Protein AF-A0A523AS11-F1 (afdb_monomer)

pLDDT: mean 84.33, std 14.22, range [31.31, 98.69]

Structure (mmCIF, N/CA/C/O backbone):
data_AF-A0A523AS11-F1
#
_entry.id   AF-A0A523AS11-F1
#
loop_
_atom_site.group_PDB
_atom_site.id
_atom_site.type_symbol
_atom_site.label_atom_id
_atom_site.label_alt_id
_atom_site.label_comp_id
_atom_site.label_asym_id
_atom_site.label_entity_id
_atom_site.label_seq_id
_atom_site.pdbx_PDB_ins_code
_atom_site.Cartn_x
_atom_site.Cartn_y
_atom_site.Cartn_z
_atom_site.occupancy
_atom_site.B_iso_or_equiv
_atom_site.auth_seq_id
_atom_site.auth_comp_id
_atom_site.auth_asym_id
_atom_site.auth_atom_id
_atom_site.pdbx_PDB_model_num
ATOM 1 N N . PRO A 1 1 ? -11.455 -6.540 9.168 1.00 34.75 1 PRO A N 1
ATOM 2 C CA . PRO A 1 1 ? -12.338 -7.631 8.691 1.00 34.75 1 PRO A CA 1
ATOM 3 C C . PRO A 1 1 ? -11.511 -8.910 8.616 1.00 34.75 1 PRO A C 1
ATOM 5 O O . PRO A 1 1 ? -10.363 -8.809 8.208 1.00 34.75 1 PRO A O 1
ATOM 8 N N . ARG A 1 2 ? -12.014 -10.073 9.053 1.00 31.31 2 ARG A N 1
ATOM 9 C CA . ARG A 1 2 ? -11.196 -11.304 8.975 1.00 31.31 2 ARG A CA 1
ATOM 10 C C . ARG A 1 2 ? -11.163 -11.913 7.575 1.00 31.31 2 ARG A C 1
ATOM 12 O O . ARG A 1 2 ? -10.216 -12.621 7.279 1.00 31.31 2 ARG A O 1
ATOM 19 N N . VAL A 1 3 ? -12.128 -11.570 6.720 1.00 33.72 3 VAL A N 1
ATOM 20 C CA . VAL A 1 3 ? -12.070 -11.743 5.262 1.00 33.72 3 VAL A CA 1
ATOM 21 C C . VAL A 1 3 ? -12.993 -10.672 4.670 1.00 33.72 3 VAL A C 1
ATOM 23 O O . VAL A 1 3 ? -14.198 -10.707 4.913 1.00 33.72 3 VAL A O 1
ATOM 26 N N . LEU A 1 4 ? -12.444 -9.667 3.981 1.00 39.31 4 LEU A N 1
ATOM 27 C CA . LEU A 1 4 ? -13.255 -8.865 3.055 1.00 39.31 4 LEU A CA 1
ATOM 28 C C . LEU A 1 4 ? -13.583 -9.754 1.849 1.00 39.31 4 LEU A C 1
ATOM 30 O O . LEU A 1 4 ? -12.720 -10.549 1.471 1.00 39.31 4 LEU A O 1
ATOM 34 N N . PRO A 1 5 ? -14.793 -9.661 1.267 1.00 34.06 5 PRO A N 1
ATOM 35 C CA . PRO A 1 5 ? -15.122 -10.414 0.062 1.00 34.06 5 PRO A CA 1
ATOM 36 C C . PRO A 1 5 ? -14.050 -10.154 -0.996 1.00 34.06 5 PRO A C 1
ATOM 38 O O . PRO A 1 5 ? -13.553 -9.028 -1.095 1.00 34.06 5 PRO A O 1
ATOM 41 N N . GLU A 1 6 ? -13.680 -11.191 -1.751 1.00 40.28 6 GLU A N 1
ATOM 42 C CA . GLU A 1 6 ? -12.852 -11.053 -2.947 1.00 40.28 6 GLU A CA 1
ATOM 43 C C . GLU A 1 6 ? -13.588 -10.122 -3.921 1.00 40.28 6 GLU A C 1
ATOM 45 O O . GLU A 1 6 ? -14.415 -10.540 -4.727 1.00 40.28 6 GLU A O 1
ATOM 50 N N . LEU A 1 7 ? -13.348 -8.817 -3.775 1.00 40.66 7 LEU A N 1
ATOM 51 C CA . LEU A 1 7 ? -13.662 -7.807 -4.772 1.00 40.66 7 LEU A CA 1
ATOM 52 C C . LEU A 1 7 ? -13.050 -8.322 -6.081 1.00 40.66 7 LEU A C 1
ATOM 54 O O . LEU A 1 7 ? -11.879 -8.698 -6.087 1.00 40.66 7 LEU A O 1
ATOM 58 N N . GLY A 1 8 ? -13.900 -8.451 -7.106 1.00 44.03 8 GLY A N 1
ATOM 59 C CA . GLY A 1 8 ? -13.735 -9.320 -8.276 1.00 44.03 8 GLY A CA 1
ATOM 60 C C . GLY A 1 8 ? -12.299 -9.553 -8.732 1.00 44.03 8 GLY A C 1
ATOM 61 O O . GLY A 1 8 ? -11.553 -8.594 -8.872 1.00 44.03 8 GLY A O 1
ATOM 62 N N . SER A 1 9 ? -11.960 -10.832 -8.955 1.00 49.06 9 SER A N 1
ATOM 63 C CA . SER A 1 9 ? -10.658 -11.374 -9.379 1.00 49.06 9 SER A CA 1
ATOM 64 C C . SER A 1 9 ? -9.632 -10.306 -9.750 1.00 49.06 9 SER A C 1
ATOM 66 O O . SER A 1 9 ? -9.409 -10.001 -10.926 1.00 49.06 9 SER A O 1
ATOM 68 N N . PHE A 1 10 ? -9.015 -9.715 -8.733 1.00 58.66 10 PHE A N 1
ATOM 69 C CA . PHE A 1 10 ? -7.898 -8.836 -8.975 1.00 58.66 10 PHE A CA 1
ATOM 70 C C . PHE A 1 10 ? -6.820 -9.605 -9.742 1.00 58.66 10 PHE A C 1
ATOM 72 O O . PHE A 1 10 ? -6.644 -10.812 -9.521 1.00 58.66 10 PHE A O 1
ATOM 79 N N . PRO A 1 11 ? -6.133 -8.947 -10.685 1.00 68.69 11 PRO A N 1
ATOM 80 C CA . PRO A 1 11 ? -5.225 -9.647 -11.567 1.00 68.69 11 PRO A CA 1
ATOM 81 C C . PRO A 1 11 ? -4.105 -10.283 -10.739 1.00 68.69 11 PRO A C 1
ATOM 83 O O . PRO A 1 11 ? -3.413 -9.606 -9.983 1.00 68.69 11 PRO A O 1
ATOM 86 N N . ARG A 1 12 ? -3.907 -11.598 -10.903 1.00 84.56 12 ARG A N 1
ATOM 87 C CA . ARG A 1 12 ? -2.773 -12.321 -10.295 1.00 84.56 12 ARG A CA 1
ATOM 88 C C . ARG A 1 12 ? -1.423 -11.825 -10.818 1.00 84.56 12 ARG A C 1
ATOM 90 O O . ARG A 1 12 ? -0.388 -12.137 -10.239 1.00 84.56 12 ARG A O 1
ATOM 97 N N . GLU A 1 13 ? -1.440 -11.077 -11.915 1.00 89.25 13 GLU A N 1
ATOM 98 C CA . GLU A 1 13 ? -0.275 -10.579 -12.623 1.00 89.25 13 GLU A CA 1
ATOM 99 C C . GLU A 1 13 ? -0.600 -9.257 -13.330 1.00 89.25 13 GLU A C 1
ATOM 101 O O . GLU A 1 13 ? -1.651 -9.116 -13.953 1.00 89.25 13 GLU A O 1
ATOM 106 N N . LEU A 1 14 ? 0.320 -8.298 -13.270 1.00 90.88 14 LEU A N 1
ATOM 107 C CA . LEU A 1 14 ? 0.260 -7.047 -14.016 1.00 90.88 14 LEU A CA 1
ATOM 108 C C . LEU A 1 14 ? 0.753 -7.245 -15.448 1.00 90.88 14 LEU A C 1
ATOM 110 O O . LEU A 1 14 ? 1.840 -7.778 -15.658 1.00 90.88 14 LEU A O 1
ATOM 114 N N . ASN A 1 15 ? -0.001 -6.731 -16.419 1.00 91.94 15 ASN A N 1
ATOM 115 C CA . ASN A 1 15 ? 0.450 -6.614 -17.803 1.00 91.94 15 ASN A CA 1
ATOM 116 C C . ASN A 1 15 ? 1.020 -5.210 -18.038 1.00 91.94 15 ASN A C 1
ATOM 118 O O . ASN A 1 15 ? 0.273 -4.255 -18.257 1.00 91.94 15 ASN A O 1
ATOM 122 N N . LEU A 1 16 ? 2.347 -5.088 -18.023 1.00 93.88 16 LEU A N 1
ATOM 123 C CA . LEU A 1 16 ? 3.015 -3.801 -18.175 1.00 93.88 16 LEU A CA 1
ATOM 124 C C . LEU A 1 16 ? 2.791 -3.162 -19.545 1.00 93.88 16 LEU A C 1
ATOM 126 O O . LEU A 1 16 ? 2.816 -1.942 -19.620 1.00 93.88 16 LEU A O 1
ATOM 130 N N . ALA A 1 17 ? 2.520 -3.915 -20.614 1.00 93.06 17 ALA A N 1
ATOM 131 C CA . ALA A 1 17 ? 2.183 -3.286 -21.892 1.00 93.06 17 ALA A CA 1
ATOM 132 C C . ALA A 1 17 ? 0.908 -2.435 -21.763 1.00 93.06 17 ALA A C 1
ATOM 134 O O . ALA A 1 17 ? 0.883 -1.285 -22.195 1.00 93.06 17 ALA A O 1
ATOM 135 N N . HIS A 1 18 ? -0.125 -2.966 -21.100 1.00 91.62 18 HIS A N 1
ATOM 136 C CA . HIS A 1 18 ? -1.366 -2.229 -20.849 1.00 91.62 18 HIS A CA 1
ATOM 137 C C . HIS A 1 18 ? -1.184 -1.105 -19.830 1.00 91.62 18 HIS A C 1
ATOM 139 O O . HIS A 1 18 ? -1.740 -0.025 -20.012 1.00 91.62 18 HIS A O 1
ATOM 145 N N . GLU A 1 19 ? -0.410 -1.336 -18.770 1.00 92.06 19 GLU A N 1
ATOM 146 C CA . GLU A 1 19 ? -0.196 -0.314 -17.746 1.00 92.06 19 GLU A CA 1
ATOM 147 C C . GLU A 1 19 ? 0.631 0.871 -18.275 1.00 92.06 19 GLU A C 1
ATOM 149 O O . GLU A 1 19 ? 0.280 2.026 -18.038 1.00 92.06 19 GLU A O 1
ATOM 154 N N . PHE A 1 20 ? 1.668 0.618 -19.081 1.00 94.25 20 PHE A N 1
ATOM 155 C CA . PHE A 1 20 ? 2.442 1.679 -19.735 1.00 94.25 20 PHE A CA 1
ATOM 156 C C . PHE A 1 20 ? 1.635 2.426 -20.806 1.00 94.25 20 PHE A C 1
ATOM 158 O O . PHE A 1 20 ? 1.865 3.613 -21.017 1.00 94.25 20 PHE A O 1
ATOM 165 N N . ALA A 1 21 ? 0.662 1.779 -21.453 1.00 93.19 21 ALA A N 1
ATOM 166 C CA . ALA A 1 21 ? -0.207 2.433 -22.434 1.00 93.19 21 ALA A CA 1
ATOM 167 C C . ALA A 1 21 ? -1.133 3.497 -21.818 1.00 93.19 21 ALA A C 1
ATOM 169 O O . ALA A 1 21 ? -1.648 4.354 -22.532 1.00 93.19 21 ALA A O 1
ATOM 170 N N . ARG A 1 22 ? -1.355 3.451 -20.497 1.00 90.19 22 ARG A N 1
ATOM 171 C CA . ARG A 1 22 ? -2.195 4.415 -19.767 1.00 90.19 22 ARG A CA 1
ATOM 172 C C . ARG A 1 22 ? -1.464 5.701 -19.395 1.00 90.19 22 ARG A C 1
ATOM 174 O O . ARG A 1 22 ? -2.113 6.654 -18.970 1.00 90.19 22 ARG A O 1
ATOM 181 N N . VAL A 1 23 ? -0.139 5.735 -19.523 1.00 89.88 23 VAL A N 1
ATOM 182 C CA . VAL A 1 23 ? 0.682 6.892 -19.155 1.00 89.88 23 VAL A CA 1
ATOM 183 C C . VAL A 1 23 ? 1.280 7.554 -20.388 1.00 89.88 23 VAL A C 1
ATOM 185 O O . VAL A 1 23 ? 1.580 6.913 -21.392 1.00 89.88 23 VAL A O 1
ATOM 188 N N . GLN A 1 24 ? 1.474 8.869 -20.317 1.00 89.75 24 GLN A N 1
ATOM 189 C CA . GLN A 1 24 ? 2.068 9.618 -21.415 1.00 89.75 24 GLN A CA 1
ATOM 190 C C . GLN A 1 24 ? 3.561 9.286 -21.545 1.00 89.75 24 GLN A C 1
ATOM 192 O O . GLN A 1 24 ? 4.335 9.444 -20.601 1.00 89.75 24 GLN A O 1
ATOM 197 N N . GLY A 1 25 ? 3.991 8.876 -22.736 1.00 90.94 25 GLY A N 1
ATOM 198 C CA . GLY A 1 25 ? 5.401 8.637 -23.021 1.00 90.94 25 GLY A CA 1
ATOM 199 C C . GLY A 1 25 ? 5.621 7.874 -24.319 1.00 90.94 25 GLY A C 1
ATOM 200 O O . GLY A 1 25 ? 4.681 7.448 -24.979 1.00 90.94 25 GLY A O 1
ATOM 201 N N . ARG A 1 26 ? 6.893 7.718 -24.696 1.00 94.81 26 ARG A N 1
ATOM 202 C CA . ARG A 1 26 ? 7.300 6.858 -25.813 1.00 94.81 26 ARG A CA 1
ATOM 203 C C . ARG A 1 26 ? 7.901 5.584 -25.244 1.00 94.81 26 ARG A C 1
ATOM 205 O O . ARG A 1 26 ? 8.940 5.643 -24.582 1.00 94.81 26 ARG A O 1
ATOM 212 N N . PHE A 1 27 ? 7.265 4.455 -25.522 1.00 96.50 27 PHE A N 1
ATOM 213 C CA . PHE A 1 27 ? 7.650 3.152 -24.988 1.00 96.50 27 PHE A CA 1
ATOM 214 C C . PHE A 1 27 ? 7.929 2.168 -26.111 1.00 96.50 27 PHE A C 1
ATOM 216 O O . PHE A 1 27 ? 7.336 2.247 -27.188 1.00 96.50 27 PHE A O 1
ATOM 223 N N . PHE A 1 28 ? 8.848 1.252 -25.842 1.00 95.75 28 PHE A N 1
ATOM 224 C CA . PHE A 1 28 ? 9.271 0.224 -26.775 1.00 95.75 28 PHE A CA 1
ATOM 225 C C . PHE A 1 28 ? 9.269 -1.124 -26.079 1.00 95.75 28 PHE A C 1
ATOM 227 O O . PHE A 1 28 ? 9.561 -1.217 -24.884 1.00 95.75 28 PHE A O 1
ATOM 234 N N . VAL A 1 29 ? 8.947 -2.149 -26.852 1.00 95.44 29 VAL A N 1
ATOM 235 C CA . VAL A 1 29 ? 9.012 -3.543 -26.453 1.00 95.44 29 VAL A CA 1
ATOM 236 C C . VAL A 1 29 ? 10.166 -4.192 -27.208 1.00 95.44 29 VAL A C 1
ATOM 238 O O . VAL A 1 29 ? 10.193 -4.155 -28.435 1.00 95.44 29 VAL A O 1
ATOM 241 N N . ASP A 1 30 ? 11.134 -4.729 -26.477 1.00 92.62 30 ASP A N 1
ATOM 242 C CA . ASP A 1 30 ? 12.320 -5.401 -27.004 1.00 92.62 30 ASP A CA 1
ATOM 243 C C . ASP A 1 30 ? 12.156 -6.924 -26.976 1.00 92.62 30 ASP A C 1
ATOM 245 O O . ASP A 1 30 ? 11.339 -7.463 -26.223 1.00 92.62 30 ASP A O 1
ATOM 249 N N . GLY A 1 31 ? 13.004 -7.618 -27.738 1.00 88.75 31 GLY A N 1
ATOM 250 C CA . GLY A 1 31 ? 13.015 -9.084 -27.790 1.00 88.75 31 GLY A CA 1
ATOM 251 C C . GLY A 1 31 ? 11.917 -9.647 -28.689 1.00 88.75 31 GLY A C 1
ATOM 252 O O . GLY A 1 31 ? 11.442 -10.757 -28.470 1.00 88.75 31 GLY A O 1
ATOM 253 N N . ILE A 1 32 ? 11.488 -8.865 -29.681 1.00 90.69 32 ILE A N 1
ATOM 254 C CA . ILE A 1 32 ? 10.484 -9.276 -30.659 1.00 90.69 32 ILE A CA 1
ATOM 255 C C . ILE A 1 32 ? 11.131 -10.229 -31.686 1.00 90.69 32 ILE A C 1
ATOM 257 O O . ILE A 1 32 ? 12.174 -9.879 -32.246 1.00 90.69 32 ILE A O 1
ATOM 261 N N . PRO A 1 33 ? 10.546 -11.418 -31.941 1.00 88.81 33 PRO A N 1
ATOM 262 C CA . PRO A 1 33 ? 11.035 -12.357 -32.952 1.00 88.81 33 PRO A CA 1
ATOM 263 C C . PRO A 1 33 ? 11.049 -11.764 -34.363 1.00 88.81 33 PRO A C 1
ATOM 265 O O . PRO A 1 33 ? 10.219 -10.919 -34.703 1.00 88.81 33 PRO A O 1
ATOM 268 N N . ALA A 1 34 ? 11.961 -12.251 -35.209 1.00 87.75 34 ALA A N 1
ATOM 269 C CA . ALA A 1 34 ? 12.098 -11.791 -36.591 1.00 87.75 34 ALA A CA 1
ATOM 270 C C . ALA A 1 34 ? 10.800 -11.967 -37.404 1.00 87.75 34 ALA A C 1
ATOM 272 O O . ALA A 1 34 ? 10.444 -11.075 -38.172 1.00 87.75 34 ALA A O 1
ATOM 273 N N . GLU A 1 35 ? 10.067 -13.066 -37.177 1.00 88.75 35 GLU A N 1
ATOM 274 C CA . GLU A 1 35 ? 8.813 -13.389 -37.878 1.00 88.75 35 GLU A CA 1
ATOM 275 C C . GLU A 1 35 ? 7.761 -12.279 -37.749 1.00 88.75 35 GLU A C 1
ATOM 277 O O . GLU A 1 35 ? 7.103 -11.923 -38.725 1.00 88.75 35 GLU A O 1
ATOM 282 N N . VAL A 1 36 ? 7.666 -11.661 -36.566 1.00 89.44 36 VAL A N 1
ATOM 283 C CA . VAL A 1 36 ? 6.708 -10.580 -36.295 1.00 89.44 36 VAL A CA 1
ATOM 284 C C . VAL A 1 36 ? 6.970 -9.380 -37.205 1.00 89.44 36 VAL A C 1
ATOM 286 O O . VAL A 1 36 ? 6.039 -8.715 -37.646 1.00 89.44 36 VAL A O 1
ATOM 289 N N . TYR A 1 37 ? 8.232 -9.087 -37.527 1.00 90.62 37 TYR A N 1
ATOM 290 C CA . TYR A 1 37 ? 8.555 -7.975 -38.421 1.00 90.62 37 TYR A CA 1
ATOM 291 C C . TYR A 1 37 ? 8.179 -8.262 -39.873 1.00 90.62 37 TYR A C 1
ATOM 293 O O . TYR A 1 37 ? 7.783 -7.332 -40.573 1.00 90.62 37 TYR A O 1
ATOM 301 N N . GLU A 1 38 ? 8.261 -9.516 -40.321 1.00 86.50 38 GLU A N 1
ATOM 302 C CA . GLU A 1 38 ? 7.824 -9.900 -41.667 1.00 86.50 38 GLU A CA 1
ATOM 303 C C . GLU A 1 38 ? 6.312 -9.699 -41.830 1.00 86.50 38 GLU A C 1
ATOM 305 O O . GLU A 1 38 ? 5.877 -9.116 -42.824 1.00 86.50 38 GLU A O 1
ATOM 310 N N . GLU A 1 39 ? 5.518 -10.047 -40.811 1.00 87.12 39 GLU A N 1
ATOM 311 C CA . GLU A 1 39 ? 4.071 -9.783 -40.792 1.00 87.12 39 GLU A CA 1
ATOM 312 C C . GLU A 1 39 ? 3.739 -8.280 -40.854 1.00 87.12 39 GLU A C 1
ATOM 314 O O . GLU A 1 39 ? 2.719 -7.870 -41.416 1.00 87.12 39 GLU A O 1
ATOM 319 N N . LEU A 1 40 ? 4.606 -7.428 -40.299 1.00 89.75 40 LEU A N 1
ATOM 320 C CA . LEU A 1 40 ? 4.396 -5.979 -40.253 1.00 89.75 40 LEU A CA 1
ATOM 321 C C . LEU A 1 40 ? 4.742 -5.262 -41.566 1.00 89.75 40 LEU A C 1
ATOM 323 O O . LEU A 1 40 ? 4.224 -4.163 -41.791 1.00 89.75 40 LEU A O 1
ATOM 327 N N . ARG A 1 41 ? 5.555 -5.852 -42.457 1.00 86.44 41 ARG A N 1
ATOM 328 C CA . ARG A 1 41 ? 5.955 -5.221 -43.736 1.00 86.44 41 ARG A CA 1
ATOM 329 C C . ARG A 1 41 ? 4.780 -4.945 -44.679 1.00 86.44 41 ARG A C 1
ATOM 331 O O . ARG A 1 41 ? 4.862 -4.024 -45.480 1.00 86.44 41 ARG A O 1
ATOM 338 N N . GLY A 1 42 ? 3.681 -5.693 -44.560 1.00 81.94 42 GLY A N 1
ATOM 339 C CA . GLY A 1 42 ? 2.452 -5.450 -45.328 1.00 81.94 42 GLY A CA 1
ATOM 340 C C . GLY A 1 42 ? 1.528 -4.376 -44.738 1.00 81.94 42 GLY A C 1
ATOM 341 O O . GLY A 1 42 ? 0.555 -3.990 -45.379 1.00 81.94 42 GLY A O 1
ATOM 342 N N . ARG A 1 43 ? 1.798 -3.905 -43.512 1.00 87.56 43 ARG A N 1
ATOM 343 C CA . ARG A 1 43 ? 0.918 -2.995 -42.750 1.00 87.56 43 ARG A CA 1
ATOM 344 C C . ARG A 1 43 ? 1.532 -1.622 -42.491 1.00 87.56 43 ARG A C 1
ATOM 346 O O . ARG A 1 43 ? 0.801 -0.657 -42.287 1.00 87.56 43 ARG A O 1
ATOM 353 N N . PHE A 1 44 ? 2.858 -1.535 -42.468 1.00 90.94 44 PHE A N 1
ATOM 354 C CA . PHE A 1 44 ? 3.596 -0.328 -42.109 1.00 90.94 44 PHE A CA 1
ATOM 355 C C . PHE A 1 44 ? 4.662 0.004 -43.153 1.00 90.94 44 PHE A C 1
ATOM 357 O O . PHE A 1 44 ? 5.103 -0.854 -43.910 1.00 90.94 44 PHE A O 1
ATOM 364 N N . ASP A 1 45 ? 5.103 1.264 -43.155 1.00 91.88 45 ASP A N 1
ATOM 365 C CA . ASP A 1 45 ? 6.194 1.737 -44.010 1.00 91.88 45 ASP A CA 1
ATOM 366 C C . ASP A 1 45 ? 7.461 0.875 -43.852 1.00 91.88 45 ASP A C 1
ATOM 368 O O . ASP A 1 45 ? 7.955 0.660 -42.739 1.00 91.88 45 ASP A O 1
ATOM 372 N N . GLU A 1 46 ? 8.010 0.416 -44.977 1.00 90.19 46 GLU A N 1
ATOM 373 C CA . GLU A 1 46 ? 9.121 -0.539 -45.015 1.00 90.19 46 GLU A CA 1
ATOM 374 C C . GLU A 1 46 ? 10.374 -0.013 -44.298 1.00 90.19 46 GLU A C 1
ATOM 376 O O . GLU A 1 46 ? 11.065 -0.764 -43.602 1.00 90.19 46 GLU A O 1
ATOM 381 N N . ARG A 1 47 ? 10.656 1.295 -44.390 1.00 91.06 47 ARG A N 1
ATOM 382 C CA . ARG A 1 47 ? 11.819 1.896 -43.719 1.00 91.06 47 ARG A CA 1
ATOM 383 C C . ARG A 1 47 ? 11.659 1.840 -42.203 1.00 91.06 47 ARG A C 1
ATOM 385 O O . ARG A 1 47 ? 12.639 1.574 -41.504 1.00 91.06 47 ARG A O 1
ATOM 392 N N . LYS A 1 48 ? 10.439 2.051 -41.692 1.00 92.00 48 LYS A N 1
ATOM 393 C CA . LYS A 1 48 ? 10.135 1.929 -40.256 1.00 92.00 48 LYS A CA 1
ATOM 394 C C . LYS A 1 48 ? 10.300 0.494 -39.771 1.00 92.00 48 LYS A C 1
ATOM 396 O O . LYS A 1 48 ? 11.013 0.278 -38.794 1.00 92.00 48 LYS A O 1
ATOM 401 N N . VAL A 1 49 ? 9.711 -0.476 -40.472 1.00 91.56 49 VAL A N 1
ATOM 402 C CA . VAL A 1 49 ? 9.802 -1.896 -40.091 1.00 91.56 49 VAL A CA 1
ATOM 403 C C . VAL A 1 49 ? 11.253 -2.374 -40.114 1.00 91.56 49 VAL A C 1
ATOM 405 O O . VAL A 1 49 ? 11.699 -3.025 -39.171 1.00 91.56 49 VAL A O 1
ATOM 408 N N . LYS A 1 50 ? 12.036 -1.967 -41.122 1.00 91.50 50 LYS A N 1
ATOM 409 C CA . LYS A 1 50 ? 13.473 -2.263 -41.197 1.00 91.50 50 LYS A CA 1
ATOM 410 C C . LYS A 1 50 ? 14.255 -1.677 -40.017 1.00 91.50 50 LYS A C 1
ATOM 412 O O . LYS A 1 50 ? 15.140 -2.344 -39.484 1.00 91.50 50 LYS A O 1
ATOM 417 N N . ALA A 1 51 ? 13.933 -0.456 -39.585 1.00 91.25 51 ALA A N 1
ATOM 418 C CA . ALA A 1 51 ? 14.557 0.157 -38.412 1.00 91.25 51 ALA A CA 1
ATOM 419 C C . ALA A 1 51 ? 14.198 -0.581 -37.110 1.00 91.25 51 ALA A C 1
ATOM 421 O O . ALA A 1 51 ? 15.077 -0.843 -36.291 1.00 91.25 51 ALA A O 1
ATOM 422 N N . TRP A 1 52 ? 12.928 -0.955 -36.935 1.00 93.00 52 TRP A N 1
ATOM 423 C CA . TRP A 1 52 ? 12.453 -1.715 -35.775 1.00 93.00 52 TRP A CA 1
ATOM 424 C C . TRP A 1 52 ? 13.082 -3.108 -35.694 1.00 93.00 52 TRP A C 1
ATOM 426 O O . TRP A 1 52 ? 13.564 -3.496 -34.632 1.00 93.00 52 TRP A O 1
ATOM 436 N N . SER A 1 53 ? 13.145 -3.811 -36.827 1.00 91.12 53 SER A N 1
ATOM 437 C CA . SER A 1 53 ? 13.774 -5.127 -36.957 1.00 91.12 53 SER A CA 1
ATOM 438 C C . SER A 1 53 ? 15.272 -5.077 -36.646 1.00 91.12 53 SER A C 1
ATOM 440 O O . SER A 1 53 ? 15.760 -5.887 -35.865 1.00 91.12 53 SER A O 1
ATOM 442 N N . LYS A 1 54 ? 15.999 -4.078 -37.171 1.00 89.88 54 LYS A N 1
ATOM 443 C CA . LYS A 1 54 ? 17.441 -3.907 -36.912 1.00 89.88 54 LYS A CA 1
ATOM 444 C C . LYS A 1 54 ? 17.764 -3.742 -35.425 1.00 89.88 54 LYS A C 1
ATOM 446 O O . LYS A 1 54 ? 18.827 -4.159 -34.977 1.00 89.88 54 LYS A O 1
ATOM 451 N N . GLU A 1 55 ? 16.881 -3.086 -34.682 1.00 86.62 55 GLU A N 1
ATOM 452 C CA . GLU A 1 55 ? 17.058 -2.831 -33.253 1.00 86.62 55 GLU A CA 1
ATOM 453 C C . GLU A 1 55 ? 16.329 -3.845 -32.355 1.00 86.62 55 GLU A C 1
ATOM 455 O O . GLU A 1 55 ? 16.353 -3.688 -31.134 1.00 86.62 55 GLU A O 1
ATOM 460 N N . SER A 1 56 ? 15.663 -4.849 -32.939 1.00 88.50 56 SER A N 1
ATOM 461 C CA . SER A 1 56 ? 14.810 -5.826 -32.246 1.00 88.50 56 SER A CA 1
ATOM 462 C C . SER A 1 56 ? 13.852 -5.193 -31.226 1.00 88.50 56 SER A C 1
ATOM 464 O O . SER A 1 56 ? 13.607 -5.752 -30.151 1.00 88.50 56 SER A O 1
ATOM 466 N N . LYS A 1 57 ? 13.327 -4.004 -31.559 1.00 91.19 57 LYS A N 1
ATOM 467 C CA . LYS A 1 57 ? 12.393 -3.228 -30.733 1.00 91.19 57 LYS A CA 1
ATOM 468 C C . LYS A 1 57 ? 11.154 -2.839 -31.528 1.00 91.19 57 LYS A C 1
ATOM 470 O O . LYS A 1 57 ? 11.251 -2.553 -32.718 1.00 91.19 57 LYS A O 1
ATOM 475 N N . LEU A 1 58 ? 10.004 -2.763 -30.876 1.00 94.38 58 LEU A N 1
ATOM 476 C CA . LEU A 1 58 ? 8.741 -2.346 -31.481 1.00 94.38 58 LEU A CA 1
ATOM 477 C C . LEU A 1 58 ? 8.101 -1.236 -30.636 1.00 94.38 58 LEU A C 1
ATOM 479 O O . LEU A 1 58 ? 8.108 -1.348 -29.409 1.00 94.38 58 LEU A O 1
ATOM 483 N N . PRO A 1 59 ? 7.569 -0.149 -31.228 1.00 95.50 59 PRO A N 1
ATOM 484 C CA . PRO A 1 59 ? 6.804 0.836 -30.466 1.00 95.50 59 PRO A CA 1
ATOM 485 C C . PRO A 1 59 ? 5.625 0.172 -29.745 1.00 95.50 59 PRO A C 1
ATOM 487 O O . PRO A 1 59 ? 4.962 -0.686 -30.324 1.00 95.50 59 PRO A O 1
ATOM 490 N N . LEU A 1 60 ? 5.346 0.582 -28.503 1.00 95.56 60 LEU A N 1
ATOM 491 C CA . LEU A 1 60 ? 4.299 -0.036 -27.679 1.00 95.56 60 LEU A CA 1
ATOM 492 C C . LEU A 1 60 ? 2.926 -0.027 -28.365 1.00 95.56 60 LEU A C 1
ATOM 494 O O . LEU A 1 60 ? 2.228 -1.031 -28.330 1.00 95.56 60 LEU A O 1
ATOM 498 N N . GLU A 1 61 ? 2.564 1.073 -29.025 1.00 94.31 61 GLU A N 1
ATOM 499 C CA . GLU A 1 61 ? 1.299 1.199 -29.763 1.00 94.31 61 GLU A CA 1
ATOM 500 C C . GLU A 1 61 ? 1.154 0.106 -30.830 1.00 94.31 61 GLU A C 1
ATOM 502 O O . GLU A 1 61 ? 0.124 -0.554 -30.900 1.00 94.31 61 GLU A O 1
ATOM 507 N N . VAL A 1 62 ? 2.225 -0.162 -31.586 1.00 94.25 62 VAL A N 1
ATOM 508 C CA . VAL A 1 62 ? 2.245 -1.214 -32.613 1.00 94.25 62 VAL A CA 1
ATOM 509 C C . VAL A 1 62 ? 2.246 -2.602 -31.971 1.00 94.25 62 VAL A C 1
ATOM 511 O O . VAL A 1 62 ? 1.573 -3.507 -32.454 1.00 94.25 62 VAL A O 1
ATOM 514 N N . PHE A 1 63 ? 2.963 -2.777 -30.858 1.00 94.31 63 PHE A N 1
ATOM 515 C CA . PHE A 1 63 ? 2.968 -4.036 -30.112 1.00 94.31 63 PHE A CA 1
ATOM 516 C C . PHE A 1 63 ? 1.567 -4.424 -29.619 1.00 94.31 63 PHE A C 1
ATOM 518 O O . PHE A 1 63 ? 1.196 -5.592 -29.689 1.00 94.31 63 PHE A O 1
ATOM 525 N N . LEU A 1 64 ? 0.766 -3.457 -29.167 1.00 91.88 64 LEU A N 1
ATOM 526 C CA . LEU A 1 64 ? -0.602 -3.699 -28.696 1.00 91.88 64 LEU A CA 1
ATOM 527 C C . LEU A 1 64 ? -1.570 -4.117 -29.814 1.00 91.88 64 LEU A C 1
ATOM 529 O O . LEU A 1 64 ? -2.611 -4.705 -29.526 1.00 91.88 64 LEU A O 1
ATOM 533 N N . GLU A 1 65 ? -1.233 -3.863 -31.081 1.00 91.12 65 GLU A N 1
ATOM 534 C CA . GLU A 1 65 ? -2.005 -4.353 -32.228 1.00 91.12 65 GLU A CA 1
ATOM 535 C C . GLU A 1 65 ? -1.741 -5.836 -32.545 1.00 91.12 65 GLU A C 1
ATOM 537 O O . GLU A 1 65 ? -2.485 -6.437 -33.329 1.00 91.12 65 GLU A O 1
ATOM 542 N N . LEU A 1 66 ? -0.696 -6.442 -31.966 1.00 88.12 66 LEU A N 1
ATOM 543 C CA . LEU A 1 66 ? -0.370 -7.855 -32.163 1.00 88.12 66 LEU A CA 1
ATOM 544 C C . LEU A 1 66 ? -1.325 -8.731 -31.343 1.00 88.12 66 LEU A C 1
ATOM 546 O O . LEU A 1 66 ? -1.224 -8.844 -30.120 1.00 88.12 66 LEU A O 1
ATOM 550 N N . LYS A 1 67 ? -2.271 -9.386 -32.018 1.00 80.44 67 LYS A N 1
ATOM 551 C CA . LYS A 1 67 ? -3.213 -10.300 -31.363 1.00 80.44 67 LYS A CA 1
ATOM 552 C C . LYS A 1 67 ? -2.540 -11.635 -31.053 1.00 80.44 67 LYS A C 1
ATOM 554 O O . LYS A 1 67 ? -1.967 -12.257 -31.935 1.00 80.44 67 LYS A O 1
ATOM 559 N N . GLY A 1 68 ? -2.674 -12.101 -29.810 1.00 73.50 68 GLY A N 1
ATOM 560 C CA . GLY A 1 68 ? -2.253 -13.452 -29.415 1.00 73.50 68 GLY A CA 1
ATOM 561 C C . GLY A 1 68 ? -0.740 -13.661 -29.319 1.00 73.50 68 GLY A C 1
ATOM 562 O O . GLY A 1 68 ? -0.304 -14.803 -29.223 1.00 73.50 68 GLY A O 1
ATOM 563 N N . PHE A 1 69 ? 0.059 -12.591 -29.319 1.00 81.50 69 PHE A N 1
ATOM 564 C CA . PHE A 1 69 ? 1.505 -12.703 -29.174 1.00 81.50 69 PHE A CA 1
ATOM 565 C C . PHE A 1 69 ? 1.887 -13.318 -27.817 1.00 81.50 69 PHE A C 1
ATOM 567 O O . PHE A 1 69 ? 1.526 -12.804 -26.753 1.00 81.50 69 PHE A O 1
ATOM 574 N N . VAL A 1 70 ? 2.657 -14.405 -27.866 1.00 74.56 70 VAL A N 1
ATOM 575 C CA . VAL A 1 70 ? 3.262 -15.061 -26.703 1.00 74.56 70 VAL A CA 1
ATOM 576 C C . VAL A 1 70 ? 4.749 -15.209 -26.990 1.00 74.56 70 VAL A C 1
ATOM 578 O O . VAL A 1 70 ? 5.153 -16.020 -27.815 1.00 74.56 70 VAL A O 1
ATOM 581 N N . GLY A 1 71 ? 5.562 -14.400 -26.319 1.00 72.44 71 GLY A N 1
ATOM 582 C CA . GLY A 1 71 ? 7.013 -14.420 -26.459 1.00 72.44 71 GLY A CA 1
ATOM 583 C C . GLY A 1 71 ? 7.689 -14.476 -25.098 1.00 72.44 71 GLY A C 1
ATOM 584 O O . GLY A 1 71 ? 7.276 -13.791 -24.159 1.00 72.44 71 GLY A O 1
ATOM 585 N N . ASN A 1 72 ? 8.746 -15.279 -24.999 1.00 77.31 72 ASN A N 1
ATOM 586 C CA . ASN A 1 72 ? 9.594 -15.349 -23.812 1.00 77.31 72 ASN A CA 1
ATOM 587 C C . ASN A 1 72 ? 10.698 -14.290 -23.882 1.00 77.31 72 ASN A C 1
ATOM 589 O O . ASN A 1 72 ? 11.195 -13.969 -24.956 1.00 77.31 72 ASN A O 1
ATOM 593 N N . GLY A 1 73 ? 11.098 -13.749 -22.730 1.00 83.88 73 GLY A N 1
ATOM 594 C CA . GLY A 1 73 ? 12.197 -12.776 -22.656 1.00 83.88 73 GLY A CA 1
ATOM 595 C C . GLY A 1 73 ? 11.871 -11.387 -23.215 1.00 83.88 73 GLY A C 1
ATOM 596 O O . GLY A 1 73 ? 12.766 -10.554 -23.328 1.00 83.88 73 GLY A O 1
ATOM 597 N N . VAL A 1 74 ? 10.602 -11.121 -23.525 1.00 92.38 74 VAL A N 1
ATOM 598 C CA . VAL A 1 74 ? 10.128 -9.840 -24.054 1.00 92.38 74 VAL A CA 1
ATOM 599 C C . VAL A 1 74 ? 10.072 -8.806 -22.934 1.00 92.38 74 VAL A C 1
ATOM 601 O O . VAL A 1 74 ? 9.568 -9.080 -21.837 1.00 92.38 74 VAL A O 1
ATOM 604 N N . ARG A 1 75 ? 10.607 -7.611 -23.196 1.00 95.50 75 ARG A N 1
ATOM 605 C CA . ARG A 1 75 ? 10.773 -6.566 -22.175 1.00 95.50 75 ARG A CA 1
ATOM 606 C C . ARG A 1 75 ? 10.247 -5.225 -22.651 1.00 95.50 75 ARG A C 1
ATOM 608 O O . ARG A 1 75 ? 10.376 -4.899 -23.819 1.00 95.50 75 ARG A O 1
ATOM 615 N N . ILE A 1 76 ? 9.705 -4.420 -21.745 1.00 95.94 76 ILE A N 1
ATOM 616 C CA . ILE A 1 76 ? 9.242 -3.057 -22.020 1.00 95.94 76 ILE A CA 1
ATOM 617 C C . ILE A 1 76 ? 10.190 -2.020 -21.427 1.00 95.94 76 ILE A C 1
ATOM 619 O O . ILE A 1 76 ? 10.676 -2.168 -20.304 1.00 95.94 76 ILE A O 1
ATOM 623 N N . ARG A 1 77 ? 10.445 -0.940 -22.164 1.00 95.62 77 ARG A N 1
ATOM 624 C CA . ARG A 1 77 ? 11.259 0.187 -21.700 1.00 95.62 77 ARG A CA 1
ATOM 625 C C . ARG A 1 77 ? 10.762 1.527 -22.215 1.00 95.62 77 ARG A C 1
ATOM 627 O O . ARG A 1 77 ? 10.176 1.629 -23.292 1.00 95.62 77 ARG A O 1
ATOM 634 N N . ALA A 1 78 ? 11.064 2.581 -21.462 1.00 94.00 78 ALA A N 1
ATOM 635 C CA . ALA A 1 78 ? 10.927 3.945 -21.951 1.00 94.00 78 ALA A CA 1
ATOM 636 C C . ALA A 1 78 ? 12.000 4.272 -23.000 1.00 94.00 78 ALA A C 1
ATOM 638 O O . ALA A 1 78 ? 13.121 3.755 -22.963 1.00 94.00 78 ALA A O 1
ATOM 639 N N . HIS A 1 79 ? 11.660 5.155 -23.939 1.00 91.25 79 HIS A N 1
ATOM 640 C CA . HIS A 1 79 ? 12.573 5.626 -24.975 1.00 91.25 79 HIS A CA 1
ATOM 641 C C . HIS A 1 79 ? 13.893 6.139 -24.379 1.00 91.25 79 HIS A C 1
ATOM 643 O O . HIS A 1 79 ? 13.902 6.893 -23.406 1.00 91.25 79 HIS A O 1
ATOM 649 N N . GLY A 1 80 ? 15.017 5.741 -24.979 1.00 86.69 80 GLY A N 1
ATOM 650 C CA . GLY A 1 80 ? 16.358 6.132 -24.533 1.00 86.69 80 GLY A CA 1
ATOM 651 C C . GLY A 1 80 ? 16.868 5.397 -23.287 1.00 86.69 80 GLY A C 1
ATOM 652 O O . GLY A 1 80 ? 18.007 5.621 -22.885 1.00 86.69 80 GLY A O 1
ATOM 653 N N . CYS A 1 81 ? 16.079 4.503 -22.683 1.00 89.62 81 CYS A N 1
ATOM 654 C CA . CYS A 1 81 ? 16.533 3.682 -21.561 1.00 89.62 81 CYS A CA 1
ATOM 655 C C . CYS A 1 81 ? 17.214 2.402 -22.053 1.00 89.62 81 CYS A C 1
ATOM 657 O O . CYS A 1 81 ? 16.831 1.837 -23.075 1.00 89.62 81 CYS A O 1
ATOM 659 N N . ARG A 1 82 ? 18.217 1.913 -21.316 1.00 86.44 82 ARG A N 1
ATOM 660 C CA . ARG A 1 82 ? 18.892 0.637 -21.627 1.00 86.44 82 ARG A CA 1
ATOM 661 C C . ARG A 1 82 ? 18.224 -0.557 -20.948 1.00 86.44 82 ARG A C 1
ATOM 663 O O . ARG A 1 82 ? 18.070 -1.602 -21.564 1.00 86.44 82 ARG A O 1
ATOM 670 N N . LYS A 1 83 ? 17.813 -0.395 -19.687 1.00 91.44 83 LYS A N 1
ATOM 671 C CA . LYS A 1 83 ? 17.187 -1.456 -18.892 1.00 91.44 83 LYS A CA 1
ATOM 672 C C . LYS A 1 83 ? 15.680 -1.519 -19.176 1.00 91.44 83 LYS A C 1
ATOM 674 O O . LYS A 1 83 ? 14.966 -0.539 -18.942 1.00 91.44 83 LYS A O 1
ATOM 679 N N . GLY A 1 84 ? 15.211 -2.664 -19.669 1.00 93.81 84 GLY A N 1
ATOM 680 C CA . GLY A 1 84 ? 13.785 -2.984 -19.783 1.00 93.81 84 GLY A CA 1
ATOM 681 C C . GLY A 1 84 ? 13.257 -3.762 -18.583 1.00 93.81 84 GLY A C 1
ATOM 682 O O . GLY A 1 84 ? 14.039 -4.284 -17.794 1.00 93.81 84 GLY A O 1
ATOM 683 N N . LEU A 1 85 ? 11.939 -3.852 -18.469 1.00 96.56 85 LEU A N 1
ATOM 684 C CA . LEU A 1 85 ? 11.184 -4.583 -17.450 1.00 96.56 85 LEU A CA 1
ATOM 685 C C . LEU A 1 85 ? 10.452 -5.765 -18.097 1.00 96.56 85 LEU A C 1
ATOM 687 O O . LEU A 1 85 ? 10.132 -5.675 -19.281 1.00 96.56 85 LEU A O 1
ATOM 691 N N . PRO A 1 86 ? 10.153 -6.854 -17.375 1.00 95.50 86 PRO A N 1
ATOM 692 C CA . PRO A 1 86 ? 9.313 -7.921 -17.912 1.00 95.50 86 PRO A CA 1
ATOM 693 C C . PRO A 1 86 ? 7.920 -7.386 -18.263 1.00 95.50 86 PRO A C 1
ATOM 695 O O . PRO A 1 86 ? 7.405 -6.499 -17.590 1.00 95.50 86 PRO A O 1
ATOM 698 N N . LEU A 1 87 ? 7.272 -7.940 -19.290 1.00 93.88 87 LEU A N 1
ATOM 699 C CA . LEU A 1 87 ? 5.891 -7.560 -19.627 1.00 93.88 87 LEU A CA 1
ATOM 700 C C . LEU A 1 87 ? 4.862 -7.966 -18.568 1.00 93.88 87 LEU A C 1
ATOM 702 O O . LEU A 1 87 ? 3.747 -7.449 -18.556 1.00 93.88 87 LEU A O 1
ATOM 706 N N . ARG A 1 88 ? 5.227 -8.917 -17.717 1.00 92.81 88 ARG A N 1
ATOM 707 C CA . ARG A 1 88 ? 4.345 -9.615 -16.799 1.00 92.81 88 ARG A CA 1
ATOM 708 C C . ARG A 1 88 ? 4.985 -9.633 -15.416 1.00 92.81 88 ARG A C 1
ATOM 710 O O . ARG A 1 88 ? 6.120 -10.083 -15.284 1.00 92.81 88 ARG A O 1
ATOM 717 N N . ILE A 1 89 ? 4.286 -9.097 -14.417 1.00 94.12 89 ILE A N 1
ATOM 718 C CA . ILE A 1 89 ? 4.755 -9.059 -13.024 1.00 94.12 89 ILE A CA 1
ATOM 719 C C . ILE A 1 89 ? 3.718 -9.735 -12.121 1.00 94.12 89 ILE A C 1
ATOM 721 O O . ILE A 1 89 ? 2.620 -9.192 -11.975 1.00 94.12 89 ILE A O 1
ATOM 725 N N . PRO A 1 90 ? 4.038 -10.871 -11.479 1.00 93.94 90 PRO A N 1
ATOM 726 C CA . PRO A 1 90 ? 3.156 -11.500 -10.501 1.00 93.94 90 PRO A CA 1
ATOM 727 C C . PRO A 1 90 ? 2.835 -10.574 -9.321 1.00 93.94 90 PRO A C 1
ATOM 729 O O . PRO A 1 90 ? 3.715 -9.909 -8.778 1.00 93.94 90 PRO A O 1
ATOM 732 N N . VAL A 1 91 ? 1.575 -10.562 -8.884 1.00 93.94 91 VAL A N 1
ATOM 733 C CA . VAL A 1 91 ? 1.130 -9.820 -7.694 1.00 93.94 91 VAL A CA 1
ATOM 734 C C . VAL A 1 91 ? 1.230 -10.725 -6.461 1.00 93.94 91 VAL A C 1
ATOM 736 O O . VAL A 1 91 ? 0.231 -11.155 -5.870 1.00 93.94 91 VAL A O 1
ATOM 739 N N . ASP A 1 92 ? 2.469 -11.056 -6.105 1.00 94.75 92 ASP A N 1
ATOM 740 C CA . ASP A 1 92 ? 2.826 -11.996 -5.041 1.00 94.75 92 ASP A CA 1
ATOM 741 C C . ASP A 1 92 ? 3.538 -11.312 -3.855 1.00 94.75 92 ASP A C 1
ATOM 743 O O . ASP A 1 92 ? 3.605 -10.082 -3.745 1.00 94.75 92 ASP A O 1
ATOM 747 N N . GLU A 1 93 ? 4.042 -12.122 -2.925 1.00 96.12 93 GLU A N 1
ATOM 748 C CA . GLU A 1 93 ? 4.807 -11.674 -1.764 1.00 96.12 93 GLU A CA 1
ATOM 749 C C . GLU A 1 93 ? 6.056 -10.866 -2.155 1.00 96.12 93 GLU A C 1
ATOM 751 O O . GLU A 1 93 ? 6.417 -9.926 -1.450 1.00 96.12 93 GLU A O 1
ATOM 756 N N . ARG A 1 94 ? 6.707 -11.181 -3.280 1.00 97.88 94 ARG A N 1
ATOM 757 C CA . ARG A 1 94 ? 7.958 -10.531 -3.700 1.00 97.88 94 ARG A CA 1
ATOM 758 C C . ARG A 1 94 ? 7.701 -9.127 -4.220 1.00 97.88 94 ARG A C 1
ATOM 760 O O . ARG A 1 94 ? 8.400 -8.197 -3.817 1.00 97.88 94 ARG A O 1
ATOM 767 N N . LEU A 1 95 ? 6.663 -8.948 -5.043 1.00 97.69 95 LEU A N 1
ATOM 768 C CA . LEU A 1 95 ? 6.217 -7.606 -5.432 1.00 97.69 95 LEU A CA 1
ATOM 769 C C . LEU A 1 95 ? 5.782 -6.803 -4.200 1.00 97.69 95 LEU A C 1
ATOM 771 O O . LEU A 1 95 ? 6.150 -5.637 -4.067 1.00 97.69 95 LEU A O 1
ATOM 775 N N . GLY A 1 96 ? 5.030 -7.429 -3.289 1.00 97.81 96 GLY A N 1
ATOM 776 C CA . GLY A 1 96 ? 4.613 -6.807 -2.033 1.00 97.81 96 GLY A CA 1
ATOM 777 C C . GLY A 1 96 ? 5.794 -6.285 -1.216 1.00 97.81 96 GLY A C 1
ATOM 778 O O . GLY A 1 96 ? 5.815 -5.106 -0.867 1.00 97.81 96 GLY A O 1
ATOM 779 N N . ALA A 1 97 ? 6.794 -7.133 -0.971 1.00 98.25 97 ALA A N 1
ATOM 780 C CA . ALA A 1 97 ? 7.994 -6.784 -0.216 1.00 98.25 97 ALA A CA 1
ATOM 781 C C . ALA A 1 97 ? 8.803 -5.660 -0.883 1.00 98.25 97 ALA A C 1
ATOM 783 O O . ALA A 1 97 ? 9.145 -4.676 -0.224 1.00 98.25 97 ALA A O 1
ATOM 784 N N . LEU A 1 98 ? 9.041 -5.754 -2.199 1.00 98.56 98 LEU A N 1
ATOM 785 C CA . LEU A 1 98 ? 9.727 -4.709 -2.965 1.00 98.56 98 LEU A CA 1
ATOM 786 C C . LEU A 1 98 ? 9.007 -3.362 -2.847 1.00 98.56 98 LEU A C 1
ATOM 788 O O . LEU A 1 98 ? 9.644 -2.329 -2.637 1.00 98.56 98 LEU A O 1
ATOM 792 N N . MET A 1 99 ? 7.676 -3.370 -2.953 1.00 98.38 99 MET A N 1
ATOM 793 C CA . MET A 1 99 ? 6.896 -2.150 -2.800 1.00 98.38 99 MET A CA 1
ATOM 794 C C . MET A 1 99 ? 6.913 -1.619 -1.368 1.00 98.38 99 MET A C 1
ATOM 796 O O . MET A 1 99 ? 6.923 -0.404 -1.197 1.00 98.38 99 MET A O 1
ATOM 800 N N . GLY A 1 100 ? 6.952 -2.489 -0.357 1.00 98.06 100 GLY A N 1
ATOM 801 C CA . GLY A 1 100 ? 7.096 -2.087 1.042 1.00 98.06 100 GLY A CA 1
ATOM 802 C C . GLY A 1 100 ? 8.386 -1.301 1.263 1.00 98.06 100 GLY A C 1
ATOM 803 O O . GLY A 1 100 ? 8.326 -0.165 1.729 1.00 98.06 100 GLY A O 1
ATOM 804 N N . TYR A 1 101 ? 9.521 -1.849 0.814 1.00 98.44 101 TYR A N 1
ATOM 805 C CA . TYR A 1 101 ? 10.820 -1.172 0.889 1.00 98.44 101 TYR A CA 1
ATOM 806 C C . TYR A 1 101 ? 10.896 0.088 0.026 1.00 98.44 101 TYR A C 1
ATOM 808 O O . TYR A 1 101 ? 11.519 1.069 0.416 1.00 98.44 101 TYR A O 1
ATOM 816 N N . TYR A 1 102 ? 10.244 0.123 -1.139 1.00 98.38 102 TYR A N 1
ATOM 817 C CA . TYR A 1 102 ? 10.181 1.359 -1.920 1.00 98.38 102 TYR A CA 1
ATOM 818 C C . TYR A 1 102 ? 9.394 2.449 -1.180 1.00 98.38 102 TYR A C 1
ATOM 820 O O . TYR A 1 102 ? 9.805 3.612 -1.119 1.00 98.38 102 TYR A O 1
ATOM 828 N N . VAL A 1 103 ? 8.247 2.092 -0.603 1.00 97.94 103 VAL A N 1
ATOM 829 C CA . VAL A 1 103 ? 7.392 3.064 0.077 1.00 97.94 103 VAL A CA 1
ATOM 830 C C . VAL A 1 103 ? 8.011 3.525 1.405 1.00 97.94 103 VAL A C 1
ATOM 832 O O . VAL A 1 103 ? 7.828 4.686 1.758 1.00 97.94 103 VAL A O 1
ATOM 835 N N . SER A 1 104 ? 8.822 2.715 2.086 1.00 96.31 104 SER A N 1
ATOM 836 C CA . SER A 1 104 ? 9.597 3.168 3.252 1.00 96.31 104 SER A CA 1
ATOM 837 C C . SER A 1 104 ? 10.874 3.916 2.826 1.00 96.31 104 SER A C 1
ATOM 839 O O . SER A 1 104 ? 10.921 5.143 2.913 1.00 96.31 104 SER A O 1
ATOM 841 N N . GLU A 1 105 ? 11.804 3.241 2.144 1.00 96.12 105 GLU A N 1
ATOM 842 C CA . GLU A 1 105 ? 13.187 3.700 1.903 1.00 96.12 105 GLU A CA 1
ATOM 843 C C . GLU A 1 105 ? 13.472 4.218 0.488 1.00 96.12 105 GLU A C 1
ATOM 845 O O . GLU A 1 105 ? 14.499 4.843 0.220 1.00 96.12 105 GLU A O 1
ATOM 850 N N . GLY A 1 106 ? 12.577 3.949 -0.460 1.00 95.75 106 GLY A N 1
ATOM 851 C CA . GLY A 1 106 ? 12.774 4.283 -1.870 1.00 95.75 106 GLY A CA 1
ATOM 852 C C . GLY A 1 106 ? 12.661 5.778 -2.188 1.00 95.75 106 GLY A C 1
ATOM 853 O O . GLY A 1 106 ? 11.863 6.511 -1.604 1.00 95.75 106 GLY A O 1
ATOM 854 N N . CYS A 1 107 ? 13.411 6.238 -3.182 1.00 94.75 107 CYS A N 1
ATOM 855 C CA . CYS A 1 107 ? 13.307 7.578 -3.746 1.00 94.75 107 CYS A CA 1
ATOM 856 C C . CYS A 1 107 ? 13.610 7.548 -5.248 1.00 94.75 107 CYS A C 1
ATOM 858 O O . CYS A 1 107 ? 14.525 6.854 -5.701 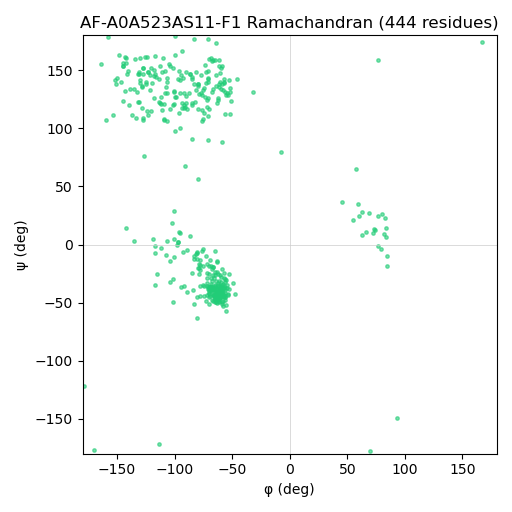1.00 94.75 107 CYS A O 1
ATOM 860 N N . VAL A 1 108 ? 12.856 8.318 -6.036 1.00 95.44 108 VAL A N 1
ATOM 861 C CA . VAL A 1 108 ? 13.182 8.542 -7.449 1.00 95.44 108 VAL A CA 1
ATOM 862 C C . VAL A 1 108 ? 14.234 9.640 -7.557 1.00 95.44 108 VAL A C 1
ATOM 864 O O . VAL A 1 108 ? 14.006 10.776 -7.147 1.00 95.44 108 VAL A O 1
ATOM 867 N N . THR A 1 109 ? 15.363 9.319 -8.181 1.00 91.25 109 THR A N 1
ATOM 868 C CA . THR A 1 109 ? 16.449 10.263 -8.462 1.00 91.25 109 THR A CA 1
ATOM 869 C C . THR A 1 109 ? 16.384 10.760 -9.910 1.00 91.25 109 THR A C 1
ATOM 871 O O . THR A 1 109 ? 15.515 10.368 -10.692 1.00 91.25 109 THR A O 1
ATOM 874 N N . SER A 1 110 ? 17.309 11.639 -10.306 1.00 86.50 110 SER A N 1
ATOM 875 C CA . SER A 1 110 ? 17.431 12.096 -11.700 1.00 86.50 110 SER A CA 1
ATOM 876 C C . SER A 1 110 ? 17.838 10.983 -12.677 1.00 86.50 110 SER A C 1
ATOM 878 O O . SER A 1 110 ? 17.534 11.072 -13.871 1.00 86.50 110 SER A O 1
ATOM 880 N N . HIS A 1 111 ? 18.493 9.934 -12.176 1.00 84.38 111 HIS A N 1
ATOM 881 C CA . HIS A 1 111 ? 19.028 8.834 -12.980 1.00 84.38 111 HIS A CA 1
ATOM 882 C C . HIS A 1 111 ? 18.158 7.568 -12.872 1.00 84.38 111 HIS A C 1
ATOM 884 O O . HIS A 1 111 ? 17.953 6.865 -13.857 1.00 84.38 111 HIS A O 1
ATOM 890 N N . GLY A 1 112 ? 17.515 7.319 -11.729 1.00 93.31 112 GLY A N 1
ATOM 891 C CA . GLY A 1 112 ? 16.651 6.152 -11.575 1.00 93.31 112 GLY A CA 1
ATOM 892 C C . GLY A 1 112 ? 15.990 6.070 -10.210 1.00 93.31 112 GLY A C 1
ATOM 893 O O . GLY A 1 112 ? 15.255 6.974 -9.822 1.00 93.31 112 GLY A O 1
ATOM 894 N N . VAL A 1 113 ? 16.229 4.973 -9.498 1.00 97.12 113 VAL A N 1
ATOM 895 C CA . VAL A 1 113 ? 15.652 4.713 -8.174 1.00 97.12 113 VAL A CA 1
ATOM 896 C C . VAL A 1 113 ? 16.758 4.345 -7.200 1.00 97.12 113 VAL A C 1
ATOM 898 O O . VAL A 1 113 ? 17.638 3.557 -7.542 1.00 97.12 113 VAL A O 1
ATOM 901 N N . SER A 1 114 ? 16.700 4.903 -5.995 1.00 97.19 114 SER A N 1
ATOM 902 C CA . SER A 1 114 ? 17.573 4.544 -4.879 1.00 97.19 114 SER A CA 1
ATOM 903 C C . SER A 1 114 ? 16.753 4.111 -3.670 1.00 97.19 114 SER A C 1
ATOM 905 O O . SER A 1 114 ? 15.674 4.651 -3.446 1.00 97.19 114 SER A O 1
ATOM 907 N N . PHE A 1 115 ? 17.287 3.193 -2.877 1.00 97.62 115 PHE A N 1
ATOM 908 C CA . PHE A 1 115 ? 16.784 2.800 -1.564 1.00 97.62 115 PHE A CA 1
ATOM 909 C C . PHE A 1 115 ? 17.906 3.045 -0.563 1.00 97.62 115 PHE A C 1
ATOM 911 O O . PHE A 1 115 ? 19.047 2.670 -0.846 1.00 97.62 115 PHE A O 1
ATOM 918 N N . THR A 1 116 ? 17.598 3.677 0.563 1.00 97.38 116 THR A N 1
ATOM 919 C CA . THR A 1 116 ? 18.589 4.018 1.587 1.00 97.38 116 THR A CA 1
ATOM 920 C C . THR A 1 116 ? 18.245 3.298 2.878 1.00 97.38 116 THR A C 1
ATOM 922 O O . THR A 1 116 ? 17.142 3.455 3.367 1.00 97.38 116 THR A O 1
ATOM 925 N N . PHE A 1 117 ? 19.194 2.551 3.426 1.00 97.12 117 PHE A N 1
ATOM 926 C CA . PHE A 1 117 ? 19.050 1.790 4.666 1.00 97.12 117 PHE A CA 1
ATOM 927 C C . PHE A 1 117 ? 20.144 2.192 5.665 1.00 97.12 117 PHE A C 1
ATOM 929 O O . PHE A 1 117 ? 21.172 2.761 5.274 1.00 97.12 117 PHE A O 1
ATOM 936 N N . GLY A 1 118 ? 19.946 1.887 6.944 1.00 94.81 118 GLY A N 1
ATOM 937 C CA . GLY A 1 118 ? 20.964 1.996 7.987 1.00 94.81 118 GLY A CA 1
ATOM 938 C C . GLY A 1 118 ? 22.114 0.988 7.801 1.00 94.81 118 GLY A C 1
ATOM 939 O O . GLY A 1 118 ? 21.948 -0.024 7.117 1.00 94.81 118 GLY A O 1
ATOM 940 N N . PRO A 1 119 ? 23.306 1.232 8.380 1.00 94.25 119 PRO A N 1
ATOM 941 C CA . PRO A 1 119 ? 24.434 0.294 8.320 1.00 94.25 119 PRO A CA 1
ATOM 942 C C . PRO A 1 119 ? 24.124 -1.112 8.857 1.00 94.25 119 PRO A C 1
ATOM 944 O O . PRO A 1 119 ? 24.670 -2.093 8.364 1.00 94.25 119 PRO A O 1
ATOM 947 N N . GLU A 1 120 ? 23.252 -1.210 9.857 1.00 94.31 120 GLU A N 1
ATOM 948 C CA . GLU A 1 120 ? 22.796 -2.449 10.494 1.00 94.31 120 GLU A CA 1
ATOM 949 C C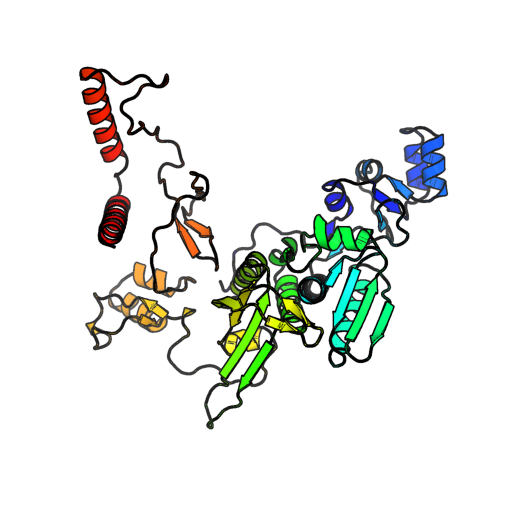 . GLU A 1 120 ? 21.701 -3.188 9.708 1.00 94.31 120 GLU A C 1
ATOM 951 O O . GLU A 1 120 ? 21.348 -4.317 10.042 1.00 94.31 120 GLU A O 1
ATOM 956 N N . GLU A 1 121 ? 21.176 -2.576 8.647 1.00 95.75 121 GLU A N 1
ATOM 957 C CA . GLU A 1 121 ? 20.032 -3.061 7.868 1.00 95.75 121 GLU A CA 1
ATOM 958 C C . GLU A 1 121 ? 20.460 -3.748 6.562 1.00 95.75 121 GLU A C 1
ATOM 960 O O . GLU A 1 121 ? 19.743 -3.754 5.557 1.00 95.75 121 GLU A O 1
ATOM 965 N N . GLU A 1 122 ? 21.653 -4.339 6.558 1.00 96.31 122 GLU A N 1
ATOM 966 C CA . GLU A 1 122 ? 22.237 -4.980 5.380 1.00 96.31 122 GLU A CA 1
ATOM 967 C C . GLU A 1 122 ? 21.345 -6.080 4.793 1.00 96.31 122 GLU A C 1
ATOM 969 O O . GLU A 1 122 ? 21.185 -6.145 3.573 1.00 96.31 122 GLU A O 1
ATOM 974 N N . GLU A 1 123 ? 20.665 -6.854 5.647 1.00 97.38 123 GLU A N 1
ATOM 975 C CA . GLU A 1 123 ? 19.666 -7.844 5.222 1.00 97.38 123 GLU A CA 1
ATOM 976 C C . GLU A 1 123 ? 18.597 -7.195 4.324 1.00 97.38 123 GLU A C 1
ATOM 978 O O . GLU A 1 123 ? 18.247 -7.739 3.279 1.00 97.38 123 GLU A O 1
ATOM 983 N N . TYR A 1 124 ? 18.098 -6.006 4.675 1.00 97.75 124 TYR A N 1
ATOM 984 C CA . TYR A 1 124 ? 17.030 -5.335 3.925 1.00 97.75 124 TYR A CA 1
ATOM 985 C C . TYR A 1 124 ? 17.520 -4.825 2.568 1.00 97.75 124 TYR A C 1
ATOM 987 O O . TYR A 1 124 ? 16.795 -4.906 1.567 1.00 97.75 124 TYR A O 1
ATOM 995 N N . ALA A 1 125 ? 18.765 -4.350 2.512 1.00 98.12 125 ALA A N 1
ATOM 996 C CA . ALA A 1 125 ? 19.413 -3.957 1.269 1.00 98.12 125 ALA A CA 1
ATOM 997 C C . ALA A 1 125 ? 19.584 -5.163 0.327 1.00 98.12 125 ALA A C 1
ATOM 999 O O . ALA A 1 125 ? 19.227 -5.086 -0.853 1.00 98.12 125 ALA A O 1
ATOM 1000 N N . GLU A 1 126 ? 20.060 -6.297 0.842 1.00 98.06 126 GLU A N 1
ATOM 1001 C CA . GLU A 1 126 ? 20.228 -7.536 0.076 1.00 98.06 126 GLU A CA 1
ATOM 1002 C C . GLU A 1 126 ? 18.892 -8.124 -0.394 1.00 98.06 126 GLU A C 1
ATOM 1004 O O . GLU A 1 126 ? 18.760 -8.503 -1.564 1.00 98.06 126 GLU A O 1
ATOM 1009 N N . GLU A 1 127 ? 17.870 -8.143 0.469 1.00 98.06 127 GLU A N 1
ATOM 1010 C CA . GLU A 1 127 ? 16.514 -8.549 0.092 1.00 98.06 127 GLU A CA 1
ATOM 1011 C C . GLU A 1 127 ? 15.961 -7.660 -1.028 1.00 98.06 127 GLU A C 1
ATOM 1013 O O . GLU A 1 127 ? 15.386 -8.165 -1.994 1.00 98.06 127 GLU A O 1
ATOM 1018 N N . THR A 1 128 ? 16.181 -6.345 -0.949 1.00 98.56 128 THR A N 1
ATOM 1019 C CA . THR A 1 128 ? 15.758 -5.395 -1.987 1.00 98.56 128 THR A CA 1
ATOM 1020 C C . THR A 1 128 ? 16.433 -5.691 -3.327 1.00 98.56 128 THR A C 1
ATOM 1022 O O . THR A 1 128 ? 15.752 -5.756 -4.353 1.00 98.56 128 THR A O 1
ATOM 1025 N N . ILE A 1 129 ? 17.749 -5.938 -3.338 1.00 98.69 129 ILE A N 1
ATOM 1026 C CA . ILE A 1 129 ? 18.495 -6.331 -4.548 1.00 98.69 129 ILE A CA 1
ATOM 1027 C C . ILE A 1 129 ? 17.939 -7.638 -5.122 1.00 98.69 129 ILE A C 1
ATOM 1029 O O . ILE A 1 129 ? 17.700 -7.734 -6.330 1.00 98.69 129 ILE A O 1
ATOM 1033 N N . ARG A 1 130 ? 17.684 -8.632 -4.263 1.00 98.56 130 ARG A N 1
ATOM 1034 C CA . ARG A 1 130 ? 17.087 -9.912 -4.660 1.00 98.56 130 ARG A CA 1
ATOM 1035 C C . ARG A 1 130 ? 15.723 -9.706 -5.317 1.00 98.56 130 ARG A C 1
ATOM 1037 O O . ARG A 1 130 ? 15.508 -10.218 -6.412 1.00 98.56 130 ARG A O 1
ATOM 1044 N N . TYR A 1 131 ? 14.823 -8.926 -4.715 1.00 98.44 131 TYR A N 1
ATOM 1045 C CA . TYR A 1 131 ? 13.497 -8.685 -5.291 1.00 98.44 131 TYR A CA 1
ATOM 1046 C C . TYR A 1 131 ? 13.551 -7.868 -6.588 1.00 98.44 131 TYR A C 1
ATOM 1048 O O . TYR A 1 131 ? 12.803 -8.167 -7.516 1.00 98.44 131 TYR A O 1
ATOM 1056 N N . LEU A 1 132 ? 14.456 -6.891 -6.714 1.00 98.50 132 LEU A N 1
ATOM 1057 C CA . LEU A 1 132 ? 14.680 -6.175 -7.978 1.00 98.50 132 LEU A CA 1
ATOM 1058 C C . LEU A 1 132 ? 15.098 -7.134 -9.105 1.00 98.50 132 LEU A C 1
ATOM 1060 O O . LEU A 1 132 ? 14.607 -7.018 -10.233 1.00 98.50 132 LEU A O 1
ATOM 1064 N N . ARG A 1 133 ? 15.946 -8.121 -8.799 1.00 98.12 133 ARG A N 1
ATOM 1065 C CA . ARG A 1 133 ? 16.347 -9.159 -9.753 1.00 98.12 133 ARG A CA 1
ATOM 1066 C C . ARG A 1 133 ? 15.207 -10.127 -10.064 1.00 98.12 133 ARG A C 1
ATOM 1068 O O . ARG A 1 133 ? 14.905 -10.341 -11.231 1.00 98.12 133 ARG A O 1
ATOM 1075 N N . GLU A 1 134 ? 14.558 -10.698 -9.057 1.00 97.25 134 GLU A N 1
ATOM 1076 C CA . GLU A 1 134 ? 13.536 -11.735 -9.253 1.00 97.25 134 GLU A CA 1
ATOM 1077 C C . GLU A 1 134 ? 12.245 -11.200 -9.880 1.00 97.25 134 GLU A C 1
ATOM 1079 O O . GLU A 1 134 ? 11.679 -11.837 -10.764 1.00 97.25 134 GLU A O 1
ATOM 1084 N N . VAL A 1 135 ? 11.778 -10.030 -9.436 1.00 96.81 135 VAL A N 1
ATOM 1085 C CA . VAL A 1 135 ? 10.493 -9.459 -9.868 1.00 96.81 135 VAL A CA 1
ATOM 1086 C C . VAL A 1 135 ? 10.647 -8.698 -11.181 1.00 96.81 135 VAL A C 1
ATOM 1088 O O . VAL A 1 135 ? 9.769 -8.755 -12.039 1.00 96.81 135 VAL A O 1
ATOM 1091 N N . LEU A 1 136 ? 11.756 -7.967 -11.351 1.00 96.75 136 LEU A N 1
ATOM 1092 C CA . LEU A 1 136 ? 11.932 -7.024 -12.463 1.00 96.75 136 LEU A CA 1
ATOM 1093 C C . LEU A 1 136 ? 13.083 -7.395 -13.406 1.00 96.75 136 LEU A C 1
ATOM 1095 O O . LEU A 1 136 ? 13.243 -6.767 -14.456 1.00 96.75 136 LEU A O 1
ATOM 1099 N N . GLY A 1 137 ? 13.892 -8.405 -13.083 1.00 96.00 137 GLY A N 1
ATOM 1100 C CA . GLY A 1 137 ? 15.089 -8.748 -13.852 1.00 96.00 137 GLY A CA 1
ATOM 1101 C C . GLY A 1 137 ? 16.089 -7.594 -13.921 1.00 96.00 137 GLY A C 1
ATOM 1102 O O . GLY A 1 137 ? 16.672 -7.372 -14.981 1.00 96.00 137 GLY A O 1
ATOM 1103 N N . LEU A 1 138 ? 16.207 -6.797 -12.852 1.00 97.00 138 LEU A N 1
ATOM 1104 C CA . LEU A 1 138 ? 17.088 -5.634 -12.799 1.00 97.00 138 LEU A CA 1
ATOM 1105 C C . LEU A 1 138 ? 18.238 -5.855 -11.822 1.00 97.00 138 LEU A C 1
ATOM 1107 O O . LEU A 1 138 ? 18.020 -6.105 -10.641 1.00 97.00 138 LEU A O 1
ATOM 1111 N N . GLU A 1 139 ? 19.459 -5.654 -12.310 1.00 96.81 139 GLU A N 1
ATOM 1112 C CA . GLU A 1 139 ? 20.641 -5.566 -11.456 1.00 96.81 139 GLU A CA 1
ATOM 1113 C C . GLU A 1 139 ? 20.749 -4.178 -10.812 1.00 96.81 139 GLU A C 1
ATOM 1115 O O . GLU A 1 139 ? 20.578 -3.137 -11.477 1.00 96.81 139 GLU A O 1
ATOM 1120 N N . ALA A 1 140 ? 21.066 -4.197 -9.519 1.00 97.44 140 ALA A N 1
ATOM 1121 C CA . ALA A 1 140 ? 21.229 -3.039 -8.658 1.00 97.44 140 ALA A CA 1
ATO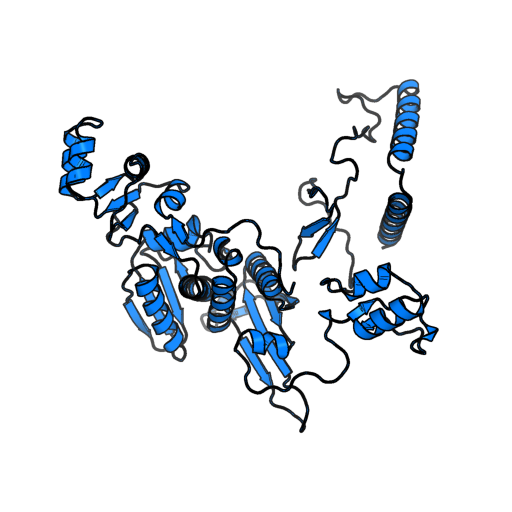M 1122 C C . ALA A 1 140 ? 22.663 -2.956 -8.121 1.00 97.44 140 ALA A C 1
ATOM 1124 O O . ALA A 1 140 ? 23.332 -3.970 -7.934 1.00 97.44 140 ALA A O 1
ATOM 1125 N N . SER A 1 141 ? 23.125 -1.738 -7.867 1.00 97.56 141 SER A N 1
ATOM 1126 C CA . SER A 1 141 ? 24.428 -1.467 -7.261 1.00 97.56 141 SER A CA 1
ATOM 1127 C C . SER A 1 141 ? 24.250 -1.152 -5.780 1.00 97.56 141 SER A C 1
ATOM 1129 O O . SER A 1 141 ? 23.395 -0.337 -5.438 1.00 97.56 141 SER A O 1
ATOM 1131 N N . LEU A 1 142 ? 25.055 -1.773 -4.917 1.00 97.94 142 LEU A N 1
ATOM 1132 C CA . LEU A 1 142 ? 25.089 -1.491 -3.482 1.00 97.94 142 LEU A CA 1
ATOM 1133 C C . LEU A 1 142 ? 26.292 -0.606 -3.158 1.00 97.94 142 LEU A C 1
ATOM 1135 O O . LEU A 1 142 ? 27.436 -1.001 -3.377 1.00 97.94 142 LEU A O 1
ATOM 1139 N N . TYR A 1 143 ? 26.027 0.574 -2.613 1.00 97.38 143 TYR A N 1
ATOM 1140 C CA . TYR A 1 143 ? 27.037 1.500 -2.118 1.00 97.38 143 TYR A CA 1
ATOM 1141 C C . TYR A 1 143 ? 27.008 1.512 -0.595 1.00 97.38 143 TYR A C 1
ATOM 1143 O O . TYR A 1 143 ? 25.938 1.574 0.008 1.00 97.38 143 TYR A O 1
ATOM 1151 N N . ARG A 1 144 ? 28.187 1.462 0.025 1.00 97.88 144 ARG A N 1
ATOM 1152 C CA . ARG A 1 144 ? 28.341 1.448 1.480 1.00 97.88 144 ARG A CA 1
ATOM 1153 C C . ARG A 1 144 ? 28.997 2.740 1.929 1.00 97.88 144 ARG A C 1
ATOM 1155 O O . ARG A 1 144 ? 30.104 3.055 1.496 1.00 97.88 144 ARG A O 1
ATOM 1162 N N . TYR A 1 145 ? 28.309 3.466 2.793 1.00 95.50 145 TYR A N 1
ATOM 1163 C CA . TYR A 1 145 ? 28.790 4.679 3.436 1.00 95.50 145 TYR A CA 1
ATOM 1164 C C . TYR A 1 145 ? 28.858 4.458 4.953 1.00 95.50 145 TYR A C 1
ATOM 1166 O O . TYR A 1 145 ? 28.190 3.560 5.463 1.00 95.50 145 TYR A O 1
ATOM 1174 N N . PRO A 1 146 ? 29.605 5.286 5.708 1.00 94.56 146 PRO A N 1
ATOM 1175 C CA . PRO A 1 146 ? 29.721 5.122 7.159 1.00 94.56 146 PRO A CA 1
ATOM 1176 C C . PRO A 1 146 ? 28.383 5.113 7.915 1.00 94.56 146 PRO A C 1
ATOM 1178 O O . PRO A 1 146 ? 28.274 4.466 8.948 1.00 94.5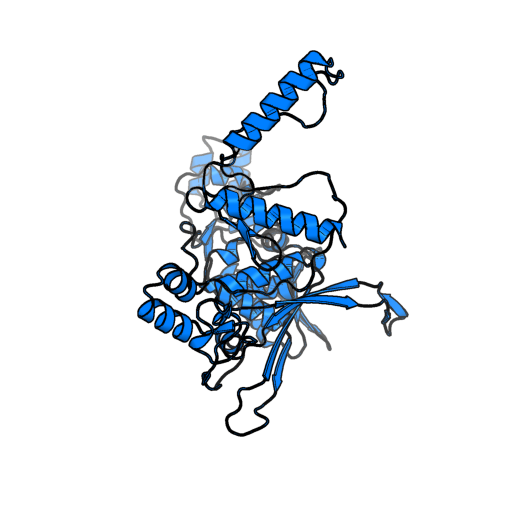6 146 PRO A O 1
ATOM 1181 N N . SER A 1 147 ? 27.375 5.828 7.408 1.00 94.12 147 SER A N 1
ATOM 1182 C CA . SER A 1 147 ? 26.067 5.985 8.057 1.00 94.12 147 SER A CA 1
ATOM 1183 C C . SER A 1 147 ? 24.893 5.443 7.243 1.00 94.12 147 SER A C 1
ATOM 1185 O O . SER A 1 147 ? 23.752 5.689 7.616 1.00 94.12 147 SER A O 1
ATOM 1187 N N . SER A 1 148 ? 25.136 4.799 6.096 1.00 96.62 148 SER A N 1
ATOM 1188 C CA . SER A 1 148 ? 24.046 4.276 5.262 1.00 96.62 148 SER A CA 1
ATOM 1189 C C . SER A 1 148 ? 24.507 3.251 4.231 1.00 96.62 148 SER A C 1
ATOM 1191 O O . SER A 1 148 ? 25.645 3.266 3.758 1.00 96.62 148 SER A O 1
ATOM 1193 N N . LEU A 1 149 ? 23.571 2.403 3.830 1.00 97.88 149 LEU A N 1
ATOM 1194 C CA . LEU A 1 149 ? 23.659 1.519 2.680 1.00 97.88 149 LEU A CA 1
ATOM 1195 C C . LEU A 1 149 ? 22.713 2.047 1.603 1.00 97.88 149 LEU A C 1
ATOM 1197 O O . LEU A 1 149 ? 21.548 2.321 1.878 1.00 97.88 149 LEU A O 1
ATOM 1201 N N . VAL A 1 150 ? 23.194 2.199 0.371 1.00 98.12 150 VAL A N 1
ATOM 1202 C CA . VAL A 1 150 ? 22.380 2.707 -0.740 1.00 98.12 150 VAL A CA 1
ATOM 1203 C C . VAL A 1 150 ? 22.322 1.675 -1.854 1.00 98.12 150 VAL A C 1
ATOM 1205 O O . VAL A 1 150 ? 23.324 1.400 -2.512 1.00 98.12 150 VAL A O 1
ATOM 1208 N N . VAL A 1 151 ? 21.129 1.141 -2.104 1.00 98.38 151 VAL A N 1
ATOM 1209 C CA . VAL A 1 151 ? 20.838 0.304 -3.272 1.00 98.38 151 VAL A CA 1
ATOM 1210 C C . VAL A 1 151 ? 20.361 1.211 -4.397 1.00 98.38 151 VAL A C 1
ATOM 1212 O O . VAL A 1 151 ? 19.369 1.916 -4.243 1.00 98.38 151 VAL A O 1
ATOM 1215 N N . SER A 1 152 ? 21.035 1.200 -5.542 1.00 97.88 152 SER A N 1
ATOM 1216 C CA . SER A 1 152 ? 20.711 2.071 -6.673 1.00 97.88 152 SER A CA 1
ATOM 1217 C C . SER A 1 152 ? 20.474 1.290 -7.956 1.00 97.88 152 SER A C 1
ATOM 1219 O O . SER A 1 152 ? 21.223 0.376 -8.309 1.00 97.88 152 SER A O 1
ATOM 1221 N N . VAL A 1 153 ? 19.449 1.697 -8.698 1.00 97.44 153 VAL A N 1
ATOM 1222 C CA . VAL A 1 153 ? 19.152 1.208 -10.040 1.00 97.44 153 VAL A CA 1
ATOM 1223 C C . VAL A 1 153 ? 19.013 2.394 -10.982 1.00 97.44 153 VAL A C 1
ATOM 1225 O O . VAL A 1 153 ? 18.010 3.108 -10.966 1.00 97.44 153 VAL A O 1
ATOM 1228 N N . ASP A 1 154 ? 19.993 2.558 -11.869 1.00 95.38 154 ASP A N 1
ATOM 1229 C CA . ASP A 1 154 ? 19.915 3.504 -12.985 1.00 95.38 154 ASP A CA 1
ATOM 1230 C C . ASP A 1 154 ? 18.913 2.999 -14.041 1.00 95.38 154 ASP A C 1
ATOM 1232 O O . ASP A 1 154 ? 19.231 2.176 -14.907 1.00 95.38 154 ASP A O 1
ATOM 1236 N N . SER A 1 155 ? 17.647 3.392 -13.880 1.00 95.12 155 SER A N 1
ATOM 1237 C CA . SER A 1 155 ? 16.548 3.056 -14.783 1.00 95.12 155 SER A CA 1
ATOM 1238 C C . SER A 1 155 ? 15.386 4.034 -14.621 1.00 95.12 155 SER A C 1
ATOM 1240 O O . SER A 1 155 ? 14.598 3.954 -13.675 1.00 95.12 155 SER A O 1
ATOM 1242 N N . LYS A 1 156 ? 15.211 4.919 -15.607 1.00 94.12 156 LYS A N 1
ATOM 1243 C CA . LYS A 1 156 ? 14.025 5.788 -15.687 1.00 94.12 156 LYS A CA 1
ATOM 1244 C C . LYS A 1 156 ? 12.739 4.994 -15.932 1.00 94.12 156 LYS A C 1
ATOM 1246 O O . LYS A 1 156 ? 11.678 5.409 -15.480 1.00 94.12 156 LYS A O 1
ATOM 1251 N N . THR A 1 157 ? 12.833 3.839 -16.597 1.00 95.75 157 THR A N 1
ATOM 1252 C CA . THR A 1 157 ? 11.703 2.913 -16.761 1.00 95.75 157 THR A CA 1
ATOM 1253 C C . THR A 1 157 ? 11.228 2.387 -15.403 1.00 95.75 157 THR A C 1
ATOM 1255 O O . THR A 1 157 ? 10.028 2.360 -15.153 1.00 95.75 157 THR A O 1
ATOM 1258 N N . LEU A 1 158 ? 12.155 2.014 -14.509 1.00 97.19 158 LEU A N 1
ATOM 1259 C CA . LEU A 1 158 ? 11.818 1.595 -13.145 1.00 97.19 158 LEU A CA 1
ATOM 1260 C C . LEU A 1 158 ? 11.197 2.747 -12.353 1.00 97.19 158 LEU A C 1
ATOM 1262 O O . LEU A 1 158 ? 10.172 2.558 -11.707 1.00 97.19 158 LEU A O 1
ATOM 1266 N N . ALA A 1 159 ? 11.789 3.941 -12.434 1.00 96.12 159 ALA A N 1
ATOM 1267 C CA . ALA A 1 159 ? 11.250 5.122 -11.769 1.00 96.12 159 ALA A CA 1
ATOM 1268 C C . ALA A 1 159 ? 9.798 5.395 -12.192 1.00 96.12 159 ALA A C 1
ATOM 1270 O O . ALA A 1 159 ? 8.944 5.614 -11.334 1.00 96.12 159 ALA A O 1
ATOM 1271 N N . LEU A 1 160 ? 9.505 5.322 -13.495 1.00 95.19 160 LEU A N 1
ATOM 1272 C CA . LEU A 1 160 ? 8.151 5.473 -14.028 1.00 95.19 160 LEU A CA 1
ATOM 1273 C C . LEU A 1 160 ? 7.209 4.364 -13.538 1.00 95.19 160 LEU A C 1
ATOM 1275 O O . LEU A 1 160 ? 6.091 4.671 -13.125 1.00 95.19 160 LEU A O 1
ATOM 1279 N N . LEU A 1 161 ? 7.667 3.103 -13.548 1.00 96.56 161 LEU A N 1
ATOM 1280 C CA . LEU A 1 161 ? 6.887 1.970 -13.049 1.00 96.56 161 LEU A CA 1
ATOM 1281 C C . LEU A 1 161 ? 6.453 2.207 -11.599 1.00 96.56 161 LEU A C 1
ATOM 1283 O O . LEU A 1 161 ? 5.264 2.178 -11.309 1.00 96.56 161 LEU A O 1
ATOM 1287 N N . LEU A 1 162 ? 7.404 2.440 -10.693 1.00 96.56 162 LEU A N 1
ATOM 1288 C CA . LEU A 1 162 ? 7.105 2.522 -9.263 1.00 96.56 162 LEU A CA 1
ATOM 1289 C C . LEU A 1 162 ? 6.258 3.756 -8.942 1.00 96.56 162 LEU A C 1
ATOM 1291 O O . LEU A 1 162 ? 5.245 3.653 -8.254 1.00 96.56 162 LEU A O 1
ATOM 1295 N N . SER A 1 163 ? 6.654 4.924 -9.450 1.00 93.44 163 SER A N 1
ATOM 1296 C CA . SER A 1 163 ? 6.057 6.182 -9.004 1.00 93.44 163 SER A CA 1
ATOM 1297 C C . SER A 1 163 ? 4.716 6.515 -9.651 1.00 93.44 163 SER A C 1
ATOM 1299 O O . SER A 1 163 ? 3.798 6.892 -8.925 1.00 93.44 163 SER A O 1
ATOM 1301 N N . GLU A 1 164 ? 4.594 6.362 -10.973 1.00 90.88 164 GLU A N 1
ATOM 1302 C CA . GLU A 1 164 ? 3.415 6.802 -11.730 1.00 90.88 164 GLU A CA 1
ATOM 1303 C C . GLU A 1 164 ? 2.489 5.625 -12.054 1.00 90.88 164 GLU A C 1
ATOM 1305 O O . GLU A 1 164 ? 1.294 5.687 -11.787 1.00 90.88 164 GLU A O 1
ATOM 1310 N N . ILE A 1 165 ? 3.036 4.527 -12.587 1.00 91.81 165 ILE A N 1
ATOM 1311 C CA . ILE A 1 165 ? 2.227 3.395 -13.066 1.00 91.81 165 ILE A CA 1
ATOM 1312 C C . ILE A 1 165 ? 1.634 2.601 -11.900 1.00 91.81 165 ILE A C 1
ATOM 1314 O O . ILE A 1 165 ? 0.439 2.320 -11.877 1.00 91.81 165 ILE A O 1
ATOM 1318 N N . LEU A 1 166 ? 2.458 2.254 -10.911 1.00 93.50 166 LEU A N 1
ATOM 1319 C CA . LEU A 1 166 ? 1.986 1.624 -9.679 1.00 93.50 166 LEU A CA 1
ATOM 1320 C C . LEU A 1 166 ? 1.416 2.652 -8.691 1.00 93.50 166 LEU A C 1
ATOM 1322 O O . LEU A 1 166 ? 0.765 2.266 -7.724 1.00 93.50 166 LEU A O 1
ATOM 1326 N N . GLY A 1 167 ? 1.639 3.949 -8.924 1.00 93.25 167 GLY A N 1
ATOM 1327 C CA . GLY A 1 167 ? 1.103 5.022 -8.090 1.00 93.25 167 GLY A CA 1
ATOM 1328 C C . GLY A 1 167 ? 1.723 5.090 -6.693 1.00 93.25 167 GLY A C 1
ATOM 1329 O O . GLY A 1 167 ? 1.066 5.534 -5.756 1.00 93.25 167 GLY A O 1
ATOM 1330 N N . ALA A 1 168 ? 2.970 4.639 -6.525 1.00 95.94 168 ALA A N 1
ATOM 1331 C CA . ALA A 1 168 ? 3.645 4.640 -5.228 1.00 95.94 168 ALA A CA 1
ATOM 1332 C C . ALA A 1 168 ? 4.239 6.008 -4.850 1.00 95.94 168 ALA A C 1
ATOM 1334 O O . ALA A 1 168 ? 4.741 6.162 -3.739 1.00 95.94 168 ALA A O 1
ATOM 1335 N N . GLY A 1 169 ? 4.200 6.993 -5.757 1.00 93.88 169 GLY A N 1
ATOM 1336 C CA . GLY A 1 169 ? 4.762 8.331 -5.561 1.00 93.88 169 GLY A CA 1
ATOM 1337 C C . GLY A 1 169 ? 6.286 8.386 -5.701 1.00 93.88 169 GLY A C 1
ATOM 1338 O O . GLY A 1 169 ? 6.969 7.372 -5.613 1.00 93.88 169 GLY A O 1
ATOM 1339 N N . ARG A 1 170 ? 6.837 9.579 -5.964 1.00 93.12 170 ARG A N 1
ATOM 1340 C CA . ARG A 1 170 ? 8.280 9.788 -6.239 1.00 93.12 170 ARG A CA 1
ATOM 1341 C C . ARG A 1 170 ? 9.120 10.121 -5.007 1.00 93.12 170 ARG A C 1
ATOM 1343 O O . ARG A 1 170 ? 10.285 9.750 -4.931 1.00 93.12 170 ARG A O 1
ATOM 1350 N N . GLU A 1 171 ? 8.529 10.878 -4.092 1.00 87.81 171 GLU A N 1
ATOM 1351 C CA . GLU A 1 171 ? 9.169 11.500 -2.931 1.00 87.81 171 GLU A CA 1
ATOM 1352 C C . GLU A 1 171 ? 8.295 11.284 -1.693 1.00 87.81 171 GLU A C 1
ATOM 1354 O O . GLU A 1 171 ? 7.086 11.082 -1.830 1.00 87.81 171 GLU A O 1
ATOM 1359 N N . ALA A 1 172 ? 8.874 11.395 -0.493 1.00 86.31 172 ALA A N 1
ATOM 1360 C CA . ALA A 1 172 ? 8.217 11.076 0.781 1.00 86.31 172 ALA A CA 1
ATOM 1361 C C . ALA A 1 172 ? 6.804 11.678 0.933 1.00 86.31 172 ALA A C 1
ATOM 1363 O O . ALA A 1 172 ? 5.870 10.986 1.331 1.00 86.31 172 ALA A O 1
ATOM 1364 N N . ARG A 1 173 ? 6.610 12.941 0.529 1.00 89.12 173 ARG A N 1
ATOM 1365 C CA . ARG A 1 173 ? 5.323 13.658 0.646 1.00 89.12 173 ARG A CA 1
ATOM 1366 C C . ARG A 1 173 ? 4.230 13.153 -0.295 1.00 89.12 173 ARG A C 1
ATOM 1368 O O . ARG A 1 173 ? 3.063 13.459 -0.084 1.00 89.12 173 ARG A O 1
ATOM 1375 N N . LYS A 1 174 ? 4.608 12.422 -1.342 1.00 92.56 174 LYS A N 1
ATOM 1376 C CA . LYS A 1 174 ? 3.704 11.871 -2.358 1.00 92.56 174 LYS A CA 1
ATOM 1377 C C . LYS A 1 174 ? 3.623 10.352 -2.298 1.00 92.56 174 LYS A C 1
ATOM 1379 O O . LYS A 1 174 ? 2.877 9.777 -3.083 1.00 92.56 174 LYS A O 1
ATOM 1384 N N . LYS A 1 175 ? 4.389 9.701 -1.414 1.00 95.06 175 LYS A N 1
ATOM 1385 C CA . LYS A 1 175 ? 4.368 8.245 -1.297 1.00 95.06 175 LYS A CA 1
ATOM 1386 C C . LYS A 1 175 ? 2.979 7.761 -0.903 1.00 95.06 175 LYS A C 1
ATOM 1388 O O . LYS A 1 175 ? 2.341 8.383 -0.057 1.00 95.06 175 LYS A O 1
ATOM 1393 N N . ARG A 1 176 ? 2.515 6.679 -1.520 1.00 95.75 176 ARG A N 1
ATOM 1394 C CA . ARG A 1 176 ? 1.211 6.038 -1.284 1.00 95.75 176 ARG A CA 1
ATOM 1395 C C . ARG A 1 176 ? 1.378 4.526 -1.368 1.00 95.75 176 ARG A C 1
ATOM 1397 O O . ARG A 1 176 ? 2.350 4.043 -1.949 1.00 95.75 176 ARG A O 1
ATOM 1404 N N . VAL A 1 177 ? 0.433 3.774 -0.810 1.00 96.62 177 VAL A N 1
ATOM 1405 C CA . VAL A 1 177 ? 0.390 2.326 -1.054 1.00 96.62 177 VAL A CA 1
ATOM 1406 C C . VAL A 1 177 ? -0.111 2.102 -2.485 1.00 96.62 177 VAL A C 1
ATOM 1408 O O . VAL A 1 177 ? -1.197 2.588 -2.814 1.00 96.62 177 VAL A O 1
ATOM 1411 N N . PRO A 1 178 ? 0.605 1.342 -3.334 1.00 95.12 178 PRO A N 1
ATOM 1412 C CA . PRO A 1 178 ? 0.130 1.043 -4.680 1.00 95.12 178 PRO A CA 1
ATOM 1413 C C . PRO A 1 178 ? -1.235 0.337 -4.650 1.00 95.12 178 PRO A C 1
ATOM 1415 O O . PRO A 1 178 ? -1.375 -0.659 -3.932 1.00 95.12 178 PRO A O 1
ATOM 1418 N N . PRO A 1 179 ? -2.230 0.755 -5.457 1.00 90.75 179 PRO A N 1
ATOM 1419 C CA . PRO A 1 179 ? -3.553 0.124 -5.478 1.00 90.75 179 PRO A CA 1
ATOM 1420 C C . PRO A 1 179 ? -3.512 -1.392 -5.719 1.00 90.75 179 PRO A C 1
ATOM 1422 O O . PRO A 1 179 ? -4.283 -2.142 -5.121 1.00 90.75 179 PRO A O 1
ATOM 1425 N N . VAL A 1 180 ? -2.560 -1.862 -6.533 1.00 89.56 180 VAL A N 1
ATOM 1426 C CA . VAL A 1 180 ? -2.356 -3.293 -6.805 1.00 89.56 180 VAL A CA 1
ATOM 1427 C C . VAL A 1 180 ? -2.014 -4.100 -5.546 1.00 89.56 180 VAL A C 1
ATOM 1429 O O . VAL A 1 180 ? -2.334 -5.283 -5.477 1.00 89.56 180 VAL A O 1
ATOM 1432 N N . ILE A 1 181 ? -1.429 -3.495 -4.507 1.00 94.19 181 ILE A N 1
ATOM 1433 C CA . ILE A 1 181 ? -1.104 -4.212 -3.267 1.00 94.19 181 ILE A CA 1
ATOM 1434 C C . ILE A 1 181 ? -2.372 -4.627 -2.526 1.00 94.19 181 ILE A C 1
ATOM 1436 O O . ILE A 1 181 ? -2.435 -5.751 -2.040 1.00 94.19 181 ILE A O 1
ATOM 1440 N N . PHE A 1 182 ? -3.423 -3.797 -2.510 1.00 90.06 182 PHE A N 1
ATOM 1441 C CA . PHE A 1 182 ? -4.698 -4.126 -1.850 1.00 90.06 182 PHE A CA 1
ATOM 1442 C C . PHE A 1 182 ? -5.362 -5.391 -2.405 1.00 90.06 182 PHE A C 1
ATOM 1444 O O . PHE A 1 182 ? -6.179 -6.023 -1.736 1.00 90.06 182 PHE A O 1
ATOM 1451 N N . SER A 1 183 ? -4.977 -5.762 -3.617 1.00 84.81 183 SER A N 1
ATOM 1452 C CA . SER A 1 183 ? -5.599 -6.769 -4.455 1.00 84.81 183 SER A CA 1
ATOM 1453 C C . SER A 1 183 ? -5.244 -8.215 -4.065 1.00 84.81 183 SER A C 1
ATOM 1455 O O . SER A 1 183 ? -6.035 -9.131 -4.277 1.00 84.81 183 SER A O 1
ATOM 1457 N N . SER A 1 184 ? -4.089 -8.423 -3.417 1.00 88.62 184 SER A N 1
ATOM 1458 C CA . SER A 1 184 ? -3.538 -9.749 -3.105 1.00 88.62 184 SER A CA 1
ATOM 1459 C C . SER A 1 184 ? -3.181 -9.856 -1.619 1.00 88.62 184 SER A C 1
ATOM 1461 O O . SER A 1 184 ? -2.292 -9.137 -1.163 1.00 88.62 184 SER A O 1
ATOM 1463 N N . PRO A 1 185 ? -3.803 -10.763 -0.836 1.00 89.56 185 PRO A N 1
ATOM 1464 C CA . PRO A 1 185 ? -3.471 -10.945 0.583 1.00 89.56 185 PRO A CA 1
ATOM 1465 C C . PRO A 1 185 ? -1.985 -11.212 0.844 1.00 89.56 185 PRO A C 1
ATOM 1467 O O . PRO A 1 185 ? -1.413 -10.719 1.814 1.00 89.56 185 PRO A O 1
ATOM 1470 N N . ARG A 1 186 ? -1.350 -11.970 -0.053 1.00 91.00 186 ARG A N 1
ATOM 1471 C CA . ARG A 1 186 ? 0.078 -12.289 -0.005 1.00 91.00 186 ARG A CA 1
ATOM 1472 C C . ARG A 1 186 ? 0.937 -11.038 -0.188 1.00 91.00 186 ARG A C 1
ATOM 1474 O O . ARG A 1 186 ? 1.801 -10.764 0.644 1.00 91.00 186 ARG A O 1
ATOM 1481 N N . ALA A 1 187 ? 0.621 -10.230 -1.201 1.00 94.31 187 ALA A N 1
ATOM 1482 C CA . ALA A 1 187 ? 1.298 -8.959 -1.436 1.00 94.31 187 ALA A CA 1
ATOM 1483 C C . ALA A 1 187 ? 1.078 -7.969 -0.279 1.00 94.31 187 ALA A C 1
ATOM 1485 O O . ALA A 1 187 ? 2.033 -7.332 0.155 1.00 94.31 187 ALA A O 1
ATOM 1486 N N . ARG A 1 188 ? -0.143 -7.874 0.276 1.00 94.38 188 ARG A N 1
ATOM 1487 C CA . ARG A 1 188 ? -0.456 -6.990 1.417 1.00 94.38 188 ARG A CA 1
ATOM 1488 C C . ARG A 1 188 ? 0.398 -7.292 2.641 1.00 94.38 188 ARG A C 1
ATOM 1490 O O . ARG A 1 188 ? 0.964 -6.371 3.224 1.00 94.38 188 ARG A O 1
ATOM 1497 N N . ARG A 1 189 ? 0.502 -8.565 3.037 1.00 93.31 189 ARG A N 1
ATOM 1498 C CA . ARG A 1 189 ? 1.301 -8.954 4.212 1.00 93.31 189 ARG A CA 1
ATOM 1499 C C . ARG A 1 189 ? 2.779 -8.677 4.006 1.00 93.31 189 ARG A C 1
ATOM 1501 O O . ARG A 1 189 ? 3.411 -8.113 4.893 1.00 93.31 189 ARG A O 1
ATOM 1508 N N . ALA A 1 190 ? 3.310 -9.045 2.842 1.00 95.88 190 ALA A N 1
ATOM 1509 C CA . ALA A 1 190 ? 4.710 -8.802 2.526 1.00 95.88 190 ALA A CA 1
ATOM 1510 C C . ALA A 1 190 ? 5.024 -7.299 2.472 1.00 95.88 190 ALA A C 1
ATOM 1512 O O . ALA A 1 190 ? 6.014 -6.865 3.052 1.00 95.88 190 ALA A O 1
ATOM 1513 N N . PHE A 1 191 ? 4.127 -6.498 1.884 1.00 97.75 191 PHE A N 1
ATOM 1514 C CA . PHE A 1 191 ? 4.221 -5.040 1.886 1.00 97.75 191 PHE A CA 1
ATOM 1515 C C . PHE A 1 191 ? 4.263 -4.474 3.303 1.00 97.75 191 PHE A C 1
ATOM 1517 O O . PHE A 1 191 ? 5.181 -3.728 3.624 1.00 97.75 191 PHE A O 1
ATOM 1524 N N . LEU A 1 192 ? 3.303 -4.839 4.162 1.00 96.25 192 LEU A N 1
ATOM 1525 C CA . LEU A 1 192 ? 3.257 -4.349 5.543 1.00 96.25 192 LEU A CA 1
ATOM 1526 C C . LEU A 1 192 ? 4.527 -4.726 6.311 1.00 96.25 192 LEU A C 1
ATOM 1528 O O . LEU A 1 192 ? 5.077 -3.888 7.018 1.00 96.25 192 LEU A O 1
ATOM 1532 N N . ARG A 1 193 ? 5.017 -5.960 6.150 1.00 94.81 193 ARG A N 1
ATOM 1533 C CA . ARG A 1 193 ? 6.235 -6.429 6.820 1.00 94.81 193 ARG A CA 1
ATOM 1534 C C . ARG A 1 193 ? 7.468 -5.652 6.365 1.00 94.81 193 ARG A C 1
ATOM 1536 O O . ARG A 1 193 ? 8.204 -5.164 7.213 1.00 94.81 193 ARG A O 1
ATOM 1543 N N . SER A 1 194 ? 7.688 -5.505 5.060 1.00 96.88 194 SER A N 1
ATOM 1544 C CA . SER A 1 194 ? 8.841 -4.758 4.537 1.00 96.88 194 SER A CA 1
ATOM 1545 C C . SER A 1 194 ? 8.747 -3.259 4.819 1.00 96.88 194 SER A C 1
ATOM 1547 O O . SER A 1 194 ? 9.751 -2.653 5.169 1.00 96.88 194 SER A O 1
ATOM 1549 N N . TYR A 1 195 ? 7.549 -2.670 4.758 1.00 97.12 195 TYR A N 1
ATOM 1550 C CA . TYR A 1 195 ? 7.344 -1.264 5.110 1.00 97.12 195 TYR A CA 1
ATOM 1551 C C . TYR A 1 195 ? 7.664 -0.998 6.588 1.00 97.12 195 TYR A C 1
ATOM 1553 O O . TYR A 1 195 ? 8.386 -0.060 6.901 1.00 97.12 195 TYR A O 1
ATOM 1561 N N . VAL A 1 196 ? 7.170 -1.846 7.501 1.00 95.06 196 VAL A N 1
ATOM 1562 C CA . VAL A 1 196 ? 7.481 -1.733 8.938 1.00 95.06 196 VAL A CA 1
ATOM 1563 C C . VAL A 1 196 ? 8.954 -2.036 9.218 1.00 95.06 196 VAL A C 1
ATOM 1565 O O . VAL A 1 196 ? 9.509 -1.461 10.140 1.00 95.06 196 VAL A O 1
ATOM 1568 N N . ARG A 1 197 ? 9.608 -2.910 8.448 1.00 93.94 197 ARG A N 1
ATOM 1569 C CA . ARG A 1 197 ? 11.054 -3.136 8.589 1.00 93.94 197 ARG A CA 1
ATOM 1570 C C . ARG A 1 197 ? 11.882 -1.896 8.248 1.00 93.94 197 ARG A C 1
ATOM 1572 O O . ARG A 1 197 ? 12.881 -1.698 8.913 1.00 93.94 197 ARG A O 1
ATOM 1579 N N . GLY A 1 198 ? 11.481 -1.112 7.244 1.00 91.88 198 GLY A N 1
ATOM 1580 C CA . GLY A 1 198 ? 12.209 0.104 6.862 1.00 91.88 198 GLY A CA 1
ATOM 1581 C C . GLY A 1 198 ? 11.858 1.334 7.708 1.00 91.88 198 GLY A C 1
ATOM 1582 O O . GLY A 1 198 ? 12.731 1.972 8.274 1.00 91.88 198 GLY A O 1
ATOM 1583 N N . ASP A 1 199 ? 10.568 1.646 7.852 1.00 89.19 199 ASP A N 1
ATOM 1584 C CA . ASP A 1 199 ? 10.110 2.893 8.500 1.00 89.19 199 ASP A CA 1
ATOM 1585 C C . ASP A 1 199 ? 9.490 2.659 9.891 1.00 89.19 199 ASP A C 1
ATOM 1587 O O . ASP A 1 199 ? 9.137 3.587 10.625 1.00 89.19 199 ASP A O 1
ATOM 1591 N N . GLY A 1 200 ? 9.278 1.397 10.259 1.00 87.62 200 GLY A N 1
ATOM 1592 C CA . GLY A 1 200 ? 8.577 1.045 11.480 1.00 87.62 200 GLY A CA 1
ATOM 1593 C C . GLY A 1 200 ? 9.483 1.011 12.702 1.00 87.62 200 GLY A C 1
ATOM 1594 O O . GLY A 1 200 ? 10.600 0.509 12.680 1.00 87.62 200 GLY A O 1
ATOM 1595 N N . CYS A 1 201 ? 8.944 1.470 13.827 1.00 88.62 201 CYS A N 1
ATOM 1596 C CA . CYS A 1 201 ? 9.582 1.331 15.124 1.00 88.62 201 CYS A CA 1
ATOM 1597 C C . CYS A 1 201 ? 8.790 0.353 15.993 1.00 88.62 201 CYS A C 1
ATOM 1599 O O . CYS A 1 201 ? 7.626 0.605 16.326 1.00 88.62 201 CYS A O 1
ATOM 1601 N N . VAL A 1 202 ? 9.412 -0.776 16.339 1.00 87.56 202 VAL A N 1
ATOM 1602 C CA . VAL A 1 202 ? 8.800 -1.834 17.150 1.00 87.56 202 VAL A CA 1
ATOM 1603 C C . VAL A 1 202 ? 9.443 -1.846 18.531 1.00 87.56 202 VAL A C 1
ATOM 1605 O O . VAL A 1 202 ? 10.570 -2.295 18.705 1.00 87.56 202 VAL A O 1
ATOM 1608 N N . TYR A 1 203 ? 8.698 -1.387 19.530 1.00 86.44 203 TYR A N 1
ATOM 1609 C CA . TYR A 1 203 ? 9.084 -1.491 20.932 1.00 86.44 203 TYR A CA 1
ATOM 1610 C C . TYR A 1 203 ? 8.373 -2.670 21.579 1.00 86.44 203 TYR A C 1
ATOM 1612 O O . TYR A 1 203 ? 7.143 -2.768 21.534 1.00 86.44 203 TYR A O 1
ATOM 1620 N N . ILE A 1 204 ? 9.145 -3.548 22.212 1.00 83.00 204 ILE A N 1
ATOM 1621 C CA . ILE A 1 204 ? 8.637 -4.675 22.990 1.00 83.00 204 ILE A CA 1
ATOM 1622 C C . ILE A 1 204 ? 9.210 -4.531 24.393 1.00 83.00 204 ILE A C 1
ATOM 1624 O O . ILE A 1 204 ? 10.412 -4.685 24.594 1.00 83.00 204 ILE A O 1
ATOM 1628 N N . HIS A 1 205 ? 8.354 -4.233 25.367 1.00 78.06 205 HIS A N 1
ATOM 1629 C CA . HIS A 1 205 ? 8.751 -4.316 26.766 1.00 78.06 205 HIS A CA 1
ATOM 1630 C C . HIS A 1 205 ? 8.577 -5.765 27.243 1.00 78.06 205 HIS A C 1
ATOM 1632 O O . HIS A 1 205 ? 7.462 -6.300 27.135 1.00 78.06 205 HIS A O 1
ATOM 1638 N N . PRO A 1 206 ? 9.653 -6.410 27.737 1.00 68.81 206 PRO A N 1
ATOM 1639 C CA . PRO A 1 206 ? 9.587 -7.773 28.251 1.00 68.81 206 PRO A CA 1
ATOM 1640 C C . PRO A 1 206 ? 8.638 -7.864 29.453 1.00 68.81 206 PRO A C 1
ATOM 1642 O O . PRO A 1 206 ? 8.317 -6.859 30.087 1.00 68.81 206 PRO A O 1
ATOM 1645 N N . GLU A 1 207 ? 8.153 -9.074 29.742 1.00 66.25 207 GLU A N 1
ATOM 1646 C CA . GLU A 1 207 ? 7.176 -9.309 30.808 1.00 66.25 207 GLU A CA 1
ATOM 1647 C C . GLU A 1 207 ? 7.705 -8.792 32.161 1.00 66.25 207 GLU A C 1
ATOM 1649 O O . GLU A 1 207 ?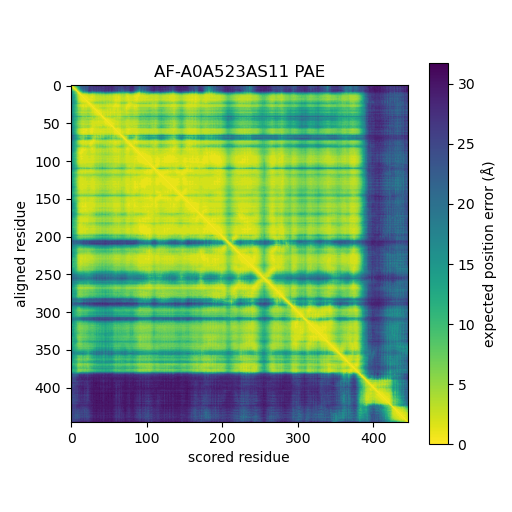 8.638 -9.353 32.727 1.00 66.25 207 GLU A O 1
ATOM 1654 N N . GLU A 1 208 ? 7.090 -7.740 32.714 1.00 63.16 208 GLU A N 1
ATOM 1655 C CA . GLU A 1 208 ? 7.473 -7.211 34.037 1.00 63.16 208 GLU A CA 1
ATOM 1656 C C . GLU A 1 208 ? 7.150 -8.189 35.179 1.00 63.16 208 GLU A C 1
ATOM 1658 O O . GLU A 1 208 ? 7.692 -8.088 36.280 1.00 63.16 208 GLU A O 1
ATOM 1663 N N . LYS A 1 209 ? 6.225 -9.127 34.943 1.00 65.06 209 LYS A N 1
ATOM 1664 C CA . LYS A 1 209 ? 5.784 -10.136 35.908 1.00 65.06 209 LYS A CA 1
ATOM 1665 C C . LYS A 1 209 ? 5.552 -11.465 35.201 1.00 65.06 209 LYS A C 1
ATOM 1667 O O . LYS A 1 209 ? 5.019 -11.455 34.090 1.00 65.06 209 LYS A O 1
ATOM 1672 N N . PRO A 1 210 ? 5.817 -12.603 35.869 1.00 58.12 210 PRO A N 1
ATOM 1673 C CA . PRO A 1 210 ? 5.438 -13.905 35.343 1.00 58.12 210 PRO A CA 1
ATOM 1674 C C . PRO A 1 210 ? 3.950 -13.879 34.968 1.00 58.12 210 PRO A C 1
ATOM 1676 O O . PRO A 1 210 ? 3.129 -13.503 35.810 1.00 58.12 210 PRO A O 1
ATOM 1679 N N . HIS A 1 211 ? 3.595 -14.335 33.761 1.00 63.41 211 HIS A N 1
ATOM 1680 C CA . HIS A 1 211 ? 2.216 -14.470 33.245 1.00 63.41 211 HIS A CA 1
ATOM 1681 C C . HIS A 1 211 ? 1.583 -13.199 32.642 1.00 63.41 211 HIS A C 1
ATOM 1683 O O . HIS A 1 211 ? 0.397 -13.222 32.297 1.00 63.41 211 HIS A O 1
ATOM 1689 N N . TRP A 1 212 ? 2.324 -12.097 32.497 1.00 69.06 212 TRP A N 1
ATOM 1690 C CA . TRP A 1 212 ? 1.826 -10.889 31.828 1.00 69.06 212 TRP A CA 1
ATOM 1691 C C . TRP A 1 212 ? 2.121 -10.931 30.331 1.00 69.06 212 TRP A C 1
ATOM 1693 O O . TRP A 1 212 ? 3.106 -11.506 29.902 1.00 69.06 212 TRP A O 1
ATOM 1703 N N . ARG A 1 213 ? 1.262 -10.325 29.505 1.00 74.19 213 ARG A N 1
ATOM 1704 C CA . ARG A 1 213 ? 1.541 -10.204 28.064 1.00 74.19 213 ARG A CA 1
ATOM 1705 C C . ARG A 1 213 ? 2.563 -9.083 27.838 1.00 74.19 213 ARG A C 1
ATOM 1707 O O . ARG A 1 213 ? 2.469 -8.079 28.548 1.00 74.19 213 ARG A O 1
ATOM 1714 N N . PRO A 1 214 ? 3.459 -9.195 26.841 1.00 75.62 214 PRO A N 1
ATOM 1715 C CA . PRO A 1 214 ? 4.387 -8.118 26.524 1.00 75.62 214 PRO A CA 1
ATOM 1716 C C . PRO A 1 214 ? 3.614 -6.861 26.128 1.00 75.62 214 PRO A C 1
ATOM 1718 O O . PRO A 1 214 ? 2.606 -6.931 25.412 1.00 75.62 214 PRO A O 1
ATOM 1721 N N . LEU A 1 215 ? 4.090 -5.706 26.582 1.00 79.31 215 LEU A N 1
ATOM 1722 C CA . LEU A 1 215 ? 3.613 -4.436 26.058 1.00 79.31 215 LEU A CA 1
ATOM 1723 C C . LEU A 1 215 ? 4.331 -4.200 24.732 1.00 79.31 215 LEU A C 1
ATOM 1725 O O . LEU A 1 215 ? 5.554 -4.083 24.694 1.00 79.31 215 LEU A O 1
ATOM 1729 N N . VAL A 1 216 ? 3.560 -4.145 23.649 1.00 84.12 216 VAL A N 1
ATOM 1730 C CA . VAL A 1 216 ? 4.093 -3.914 22.309 1.00 84.12 216 VAL A CA 1
ATOM 1731 C C . VAL A 1 216 ? 3.616 -2.580 21.778 1.00 84.12 216 VAL A C 1
ATOM 1733 O O . VAL A 1 216 ? 2.458 -2.192 21.963 1.00 84.12 216 VAL A O 1
ATOM 1736 N N . HIS A 1 217 ? 4.498 -1.903 21.066 1.00 86.69 217 HIS A N 1
ATOM 1737 C CA . HIS A 1 217 ? 4.147 -0.751 20.276 1.00 86.69 217 HIS A CA 1
ATOM 1738 C C . HIS A 1 217 ? 4.842 -0.823 18.927 1.00 86.69 217 HIS A C 1
ATOM 1740 O O . HIS A 1 217 ? 6.053 -0.667 18.845 1.00 86.69 217 HIS A O 1
ATOM 1746 N N . LEU A 1 218 ? 4.057 -1.023 17.875 1.00 90.69 218 LEU A N 1
ATOM 1747 C CA . LEU A 1 218 ? 4.503 -0.859 16.501 1.00 90.69 218 LEU A CA 1
ATOM 1748 C C . LEU A 1 218 ? 4.005 0.495 16.008 1.00 90.69 218 LEU A C 1
ATOM 1750 O O . LEU A 1 218 ? 2.797 0.762 16.011 1.00 90.69 218 LEU A O 1
ATOM 1754 N N . TYR A 1 219 ? 4.950 1.334 15.610 1.00 92.50 219 TYR A N 1
ATOM 1755 C CA . TYR A 1 219 ? 4.730 2.665 15.071 1.00 92.50 219 TYR A CA 1
ATOM 1756 C C . TYR A 1 219 ? 5.207 2.745 13.638 1.00 92.50 219 TYR A C 1
ATOM 1758 O O . TYR A 1 219 ? 6.241 2.181 13.314 1.00 92.50 219 TYR A O 1
ATOM 1766 N N . THR A 1 220 ? 4.495 3.503 12.816 1.00 92.12 220 THR A N 1
ATOM 1767 C CA . THR A 1 220 ? 5.014 4.000 11.539 1.00 92.12 220 THR A CA 1
ATOM 1768 C C . THR A 1 220 ? 4.744 5.490 11.451 1.00 92.12 220 THR A C 1
ATOM 1770 O O . THR A 1 220 ? 3.729 5.953 11.989 1.00 92.12 220 THR A O 1
ATOM 1773 N N . VAL A 1 221 ? 5.610 6.239 10.774 1.00 90.19 221 VAL A N 1
ATOM 1774 C CA . VAL A 1 221 ? 5.497 7.696 10.671 1.00 90.19 221 VAL A CA 1
ATOM 1775 C C . VAL A 1 221 ? 5.612 8.141 9.223 1.00 90.19 221 VAL A C 1
ATOM 1777 O O . VAL A 1 221 ? 6.363 7.614 8.426 1.00 90.19 221 VAL A O 1
ATOM 1780 N N . SER A 1 222 ? 4.828 9.137 8.841 1.00 91.19 222 SER A N 1
ATOM 1781 C CA . SER A 1 222 ? 4.862 9.682 7.496 1.00 91.19 222 SER A CA 1
ATOM 1782 C C . SER A 1 222 ? 4.494 11.154 7.493 1.00 91.19 222 SER A C 1
ATOM 1784 O O . SER A 1 222 ? 3.580 11.608 8.193 1.00 91.19 222 SER A O 1
ATOM 1786 N N . CYS A 1 223 ? 5.170 11.899 6.622 1.00 88.75 223 CYS A N 1
ATOM 1787 C CA . CYS A 1 223 ? 4.786 13.258 6.258 1.00 88.75 223 CYS A CA 1
ATOM 1788 C C . CYS A 1 223 ? 3.585 13.304 5.292 1.00 88.75 223 CYS A C 1
ATOM 1790 O O . CYS A 1 223 ? 3.081 14.392 5.015 1.00 88.75 223 CYS A O 1
ATOM 1792 N N . ASN A 1 224 ? 3.104 12.152 4.802 1.00 91.75 224 ASN A N 1
ATOM 1793 C CA . ASN A 1 224 ? 1.888 12.046 4.003 1.00 91.75 224 ASN A CA 1
ATOM 1794 C C . ASN A 1 224 ? 0.757 11.361 4.793 1.00 91.75 224 ASN A C 1
ATOM 1796 O O . ASN A 1 224 ? 0.743 10.145 4.982 1.00 91.75 224 ASN A O 1
ATOM 1800 N N . GLY A 1 225 ? -0.252 12.142 5.191 1.00 92.44 225 GLY A N 1
ATOM 1801 C CA . GLY A 1 225 ? -1.432 11.624 5.893 1.00 92.44 225 GLY A CA 1
ATOM 1802 C C . GLY A 1 225 ? -2.270 10.633 5.083 1.00 92.44 225 GLY A C 1
ATOM 1803 O O . GLY A 1 225 ? -2.983 9.817 5.668 1.00 92.44 225 GLY A O 1
ATOM 1804 N N . GLU A 1 226 ? -2.187 10.675 3.753 1.00 94.06 226 GLU A N 1
ATOM 1805 C CA . GLU A 1 226 ? -2.860 9.697 2.901 1.00 94.06 226 GLU A CA 1
ATOM 1806 C C . GLU A 1 226 ? -2.155 8.340 2.920 1.00 94.06 226 GLU A C 1
ATOM 1808 O O . GLU A 1 226 ? -2.844 7.327 2.969 1.00 94.06 226 GLU A O 1
ATOM 1813 N N . LEU A 1 227 ? -0.818 8.299 2.995 1.00 95.62 227 LEU A N 1
ATOM 1814 C CA . LEU A 1 227 ? -0.076 7.046 3.180 1.00 95.62 227 LEU A CA 1
ATOM 1815 C C . LEU A 1 227 ? -0.435 6.393 4.515 1.00 95.62 227 LEU A C 1
ATOM 1817 O O . LEU A 1 227 ? -0.784 5.217 4.562 1.00 95.62 227 LEU A O 1
ATOM 1821 N N . SER A 1 228 ? -0.431 7.176 5.597 1.00 95.81 228 SER A N 1
ATOM 1822 C CA . SER A 1 228 ? -0.866 6.705 6.916 1.00 95.81 228 SER A CA 1
ATOM 1823 C C . SER A 1 228 ? -2.298 6.162 6.882 1.00 95.81 228 SER A C 1
ATOM 1825 O O . SER A 1 228 ? -2.614 5.184 7.556 1.00 95.81 228 SER A O 1
ATOM 1827 N N . ASN A 1 229 ? -3.178 6.764 6.076 1.00 95.19 229 ASN A N 1
ATOM 1828 C CA . ASN A 1 229 ? -4.530 6.257 5.887 1.00 95.19 229 ASN A CA 1
ATOM 1829 C C . ASN A 1 229 ? -4.562 4.965 5.055 1.00 95.19 229 ASN A C 1
ATOM 1831 O O . ASN A 1 229 ? -5.251 4.030 5.445 1.00 95.19 229 ASN A O 1
ATOM 1835 N N . ASP A 1 230 ? -3.809 4.872 3.962 1.00 95.19 230 ASP A N 1
ATOM 1836 C CA . ASP A 1 230 ? -3.707 3.648 3.161 1.00 95.19 230 ASP A CA 1
ATOM 1837 C C . ASP A 1 230 ? -3.229 2.460 4.004 1.00 95.19 230 ASP A C 1
ATOM 1839 O O . ASP A 1 230 ? -3.805 1.372 3.931 1.00 95.19 230 ASP A O 1
ATOM 1843 N N . LEU A 1 231 ? -2.225 2.686 4.859 1.00 95.75 231 LEU A N 1
ATOM 1844 C CA . LEU A 1 231 ? -1.724 1.696 5.810 1.00 95.75 231 LEU A CA 1
ATOM 1845 C C . LEU A 1 231 ? -2.822 1.238 6.776 1.00 95.75 231 LEU A C 1
ATOM 1847 O O . LEU A 1 231 ? -2.945 0.043 7.026 1.00 95.75 231 LEU A O 1
ATOM 1851 N N . LEU A 1 232 ? -3.672 2.145 7.280 1.00 94.19 232 LEU A N 1
ATOM 1852 C CA . LEU A 1 232 ? -4.819 1.752 8.111 1.00 94.19 232 LEU A CA 1
ATOM 1853 C C . LEU A 1 232 ? -5.781 0.829 7.373 1.00 94.19 232 LEU A C 1
ATOM 1855 O O . LEU A 1 232 ? -6.247 -0.149 7.957 1.00 94.19 232 LEU A O 1
ATOM 1859 N N . TYR A 1 233 ? -6.074 1.116 6.104 1.00 93.00 233 TYR A N 1
ATOM 1860 C CA . TYR A 1 233 ? -6.909 0.229 5.302 1.00 93.00 233 TYR A CA 1
ATOM 1861 C C . TYR A 1 233 ? -6.215 -1.124 5.120 1.00 93.00 233 TYR A C 1
ATOM 1863 O O . TYR A 1 233 ? -6.843 -2.145 5.393 1.00 93.00 233 TYR A O 1
ATOM 1871 N N . LEU A 1 234 ? -4.926 -1.161 4.761 1.00 93.19 234 LEU A N 1
ATOM 1872 C CA . LEU A 1 234 ? -4.168 -2.413 4.644 1.00 93.19 234 LEU A CA 1
ATOM 1873 C C . LEU A 1 234 ? -4.187 -3.243 5.933 1.00 93.19 234 LEU A C 1
ATOM 1875 O O . LEU A 1 234 ? -4.488 -4.436 5.880 1.00 93.19 234 LEU A O 1
ATOM 1879 N N . TYR A 1 235 ? -3.932 -2.624 7.089 1.00 92.19 235 TYR A N 1
ATOM 1880 C CA . TYR A 1 235 ? -4.035 -3.302 8.379 1.00 92.19 235 TYR A CA 1
ATOM 1881 C C . TYR A 1 235 ? -5.428 -3.904 8.571 1.00 92.19 235 TYR A C 1
ATOM 1883 O O . TYR A 1 235 ? -5.551 -5.076 8.922 1.00 92.19 235 TYR A O 1
ATOM 1891 N N . LEU A 1 236 ? -6.490 -3.154 8.267 1.00 89.38 236 LEU A N 1
ATOM 1892 C CA . LEU A 1 236 ? -7.862 -3.643 8.401 1.00 89.38 236 LEU A CA 1
ATOM 1893 C C . LEU A 1 236 ? -8.194 -4.797 7.448 1.00 89.38 236 LEU A C 1
ATOM 1895 O O . LEU A 1 236 ? -8.941 -5.696 7.857 1.00 89.38 236 LEU A O 1
ATOM 1899 N N . PHE A 1 237 ? -7.651 -4.795 6.225 1.00 87.94 237 PHE A N 1
ATOM 1900 C CA . PHE A 1 237 ? -7.739 -5.916 5.279 1.00 87.94 237 PHE A CA 1
ATOM 1901 C C . PHE A 1 237 ? -7.100 -7.189 5.846 1.00 87.94 237 PHE A C 1
ATOM 1903 O O . PHE A 1 237 ? -7.638 -8.274 5.641 1.00 87.94 237 PHE A O 1
ATOM 1910 N N . GLU A 1 238 ? -6.016 -7.058 6.614 1.00 86.75 238 GLU A N 1
ATOM 1911 C CA . GLU A 1 238 ? -5.379 -8.166 7.336 1.00 86.75 238 GLU A CA 1
ATOM 1912 C C . GLU A 1 238 ? -5.996 -8.419 8.726 1.00 86.75 238 GLU A C 1
ATOM 1914 O O . GLU A 1 238 ? -5.507 -9.240 9.495 1.00 86.75 238 GLU A O 1
ATOM 1919 N N . GLY A 1 239 ? -7.096 -7.747 9.083 1.00 84.31 239 GLY A N 1
ATOM 1920 C CA . GLY A 1 239 ? -7.757 -7.925 10.381 1.00 84.31 239 GLY A CA 1
ATOM 1921 C C . GLY A 1 239 ? -7.022 -7.287 11.567 1.00 84.31 239 GLY A C 1
ATOM 1922 O O . GLY A 1 239 ? -7.392 -7.533 12.716 1.00 84.31 239 GLY A O 1
ATOM 1923 N N . ILE A 1 240 ? -6.029 -6.442 11.302 1.00 86.69 240 ILE A N 1
ATOM 1924 C CA . ILE A 1 240 ? -5.244 -5.704 12.287 1.00 86.69 240 ILE A CA 1
ATOM 1925 C C . ILE A 1 240 ? -5.896 -4.344 12.538 1.00 86.69 240 ILE A C 1
ATOM 1927 O O . ILE A 1 240 ? -6.232 -3.601 11.618 1.00 86.69 240 ILE A O 1
ATOM 1931 N N . PHE A 1 241 ? -6.085 -4.007 13.811 1.00 87.50 241 PHE A N 1
ATOM 1932 C CA . PHE A 1 241 ? -6.647 -2.728 14.223 1.00 87.50 241 PHE A CA 1
ATOM 1933 C C . PHE A 1 241 ? -5.527 -1.782 14.652 1.00 87.50 241 PHE A C 1
ATOM 1935 O O . PHE A 1 241 ? -5.049 -1.831 15.787 1.00 87.50 241 PHE A O 1
ATOM 1942 N N . ALA A 1 242 ? -5.123 -0.917 13.729 1.00 90.19 242 ALA A N 1
ATOM 1943 C CA . ALA A 1 242 ? -4.187 0.167 13.977 1.00 90.19 242 ALA A CA 1
ATOM 1944 C C . ALA A 1 242 ? -4.940 1.481 14.260 1.00 90.19 242 ALA A C 1
ATOM 1946 O O . ALA A 1 242 ? -6.045 1.710 13.770 1.00 90.19 242 ALA A O 1
ATOM 1947 N N . SER A 1 243 ? -4.346 2.350 15.076 1.00 90.56 243 SER A N 1
ATOM 1948 C CA . SER A 1 243 ? -4.847 3.705 15.333 1.00 90.56 243 SER A CA 1
ATOM 1949 C C . SER A 1 243 ? -4.126 4.712 14.446 1.00 90.56 243 SER A C 1
ATOM 1951 O O . SER A 1 243 ? -2.919 4.591 14.263 1.00 90.56 243 SER A O 1
ATOM 1953 N N . TYR A 1 244 ? -4.838 5.724 13.949 1.00 92.06 244 TYR A N 1
ATOM 1954 C CA . TYR A 1 244 ? -4.209 6.879 13.303 1.00 92.06 244 TYR A CA 1
ATOM 1955 C C . TYR A 1 244 ? -3.578 7.789 14.361 1.00 92.06 244 TYR A C 1
ATOM 1957 O O . TYR A 1 244 ? -4.228 8.105 15.362 1.00 92.06 244 TYR A O 1
ATOM 1965 N N . THR A 1 245 ? -2.349 8.238 14.133 1.00 91.31 245 THR A N 1
ATOM 1966 C CA . THR A 1 245 ? -1.656 9.201 14.996 1.00 91.31 245 THR A CA 1
ATOM 1967 C C . THR A 1 245 ? -1.356 10.490 14.246 1.00 91.31 245 THR A C 1
ATOM 1969 O O . THR A 1 245 ? -1.118 10.484 13.040 1.00 91.31 245 THR A O 1
ATOM 1972 N N . GLU A 1 246 ? -1.383 11.603 14.973 1.00 91.44 246 GLU A N 1
ATOM 1973 C CA . GLU A 1 246 ? -1.018 12.934 14.489 1.00 91.44 246 GLU A CA 1
ATOM 1974 C C . GLU A 1 246 ? -0.139 13.593 15.534 1.00 91.44 246 GLU A C 1
ATOM 1976 O O . GLU A 1 246 ? -0.475 13.561 16.718 1.00 91.44 246 GLU A O 1
ATOM 1981 N N . GLU A 1 247 ? 0.954 14.191 15.084 1.00 89.06 247 GLU A N 1
ATOM 1982 C CA . GLU A 1 247 ? 1.889 14.910 15.934 1.00 89.06 247 GLU A CA 1
ATOM 1983 C C . GLU A 1 247 ? 2.335 16.193 15.232 1.00 89.06 247 GLU A C 1
ATOM 1985 O O . GLU A 1 247 ? 2.652 16.188 14.040 1.00 89.06 247 GLU A O 1
ATOM 1990 N N . GLU A 1 248 ? 2.323 17.304 15.963 1.00 88.62 248 GLU A N 1
ATOM 1991 C CA . GLU A 1 248 ? 2.902 18.563 15.501 1.00 88.62 248 GLU A CA 1
ATOM 1992 C C . GLU A 1 248 ? 4.354 18.626 15.963 1.00 88.62 248 GLU A C 1
ATOM 1994 O O . GLU A 1 248 ? 4.642 18.638 17.157 1.00 88.62 248 GLU A O 1
ATOM 1999 N N . VAL A 1 249 ? 5.268 18.667 15.000 1.00 85.56 249 VAL A N 1
ATOM 2000 C CA . VAL A 1 249 ? 6.697 18.814 15.239 1.00 85.56 249 VAL A CA 1
ATOM 2001 C C . VAL A 1 249 ? 7.035 20.299 15.148 1.00 85.56 249 VAL A C 1
ATOM 2003 O O . VAL A 1 249 ? 6.863 20.894 14.076 1.00 85.56 249 VAL A O 1
ATOM 2006 N N . PRO A 1 250 ? 7.510 20.927 16.235 1.00 87.25 250 PRO A N 1
ATOM 2007 C CA . PRO A 1 250 ? 7.884 22.330 16.210 1.00 87.25 250 PRO A CA 1
ATOM 2008 C C . PRO A 1 250 ? 9.109 22.557 15.319 1.00 87.25 250 PRO A C 1
ATOM 2010 O O . PRO A 1 250 ? 9.911 21.653 15.055 1.00 87.25 250 PRO A O 1
ATOM 2013 N N . SER A 1 251 ? 9.269 23.799 14.865 1.00 88.06 251 SER A N 1
ATOM 2014 C CA . SER A 1 251 ? 10.477 24.196 14.147 1.00 88.06 251 SER A CA 1
ATOM 2015 C C . SER A 1 251 ? 11.700 23.999 15.034 1.00 88.06 251 SER A C 1
ATOM 2017 O O . SER A 1 251 ? 11.696 24.429 16.189 1.00 88.06 251 SER A O 1
ATOM 2019 N N . HIS A 1 252 ? 12.756 23.408 14.493 1.00 86.81 252 HIS A N 1
ATOM 2020 C CA . HIS A 1 252 ? 14.001 23.193 15.220 1.00 86.81 252 HIS A CA 1
ATOM 2021 C C . HIS A 1 252 ? 15.200 23.399 14.300 1.00 86.81 252 HIS A C 1
ATOM 2023 O O . HIS A 1 252 ? 15.099 23.326 13.073 1.00 86.81 252 HIS A O 1
ATOM 2029 N N . ARG A 1 253 ? 16.347 23.717 14.900 1.00 87.25 253 ARG A N 1
ATOM 2030 C CA . ARG A 1 253 ? 17.599 23.944 14.182 1.00 87.25 253 ARG A CA 1
ATOM 2031 C C . ARG A 1 253 ? 18.449 22.681 14.260 1.00 87.25 253 ARG A C 1
ATOM 2033 O O . ARG A 1 253 ? 18.686 22.171 15.350 1.00 87.25 253 ARG A O 1
ATOM 2040 N N . LEU A 1 254 ? 18.892 22.193 13.107 1.00 82.94 254 LEU A N 1
ATOM 2041 C CA . LEU A 1 254 ? 19.833 21.083 13.014 1.00 82.94 254 LEU A CA 1
ATOM 2042 C C . LEU A 1 254 ? 21.224 21.518 13.491 1.00 82.94 254 LEU A C 1
ATOM 2044 O O . LEU A 1 254 ? 21.562 22.703 13.458 1.00 82.94 254 LEU A O 1
ATOM 2048 N N . SER A 1 255 ? 22.063 20.548 13.857 1.00 80.75 255 SER A N 1
ATOM 2049 C CA . SER A 1 255 ? 23.480 20.777 14.186 1.00 80.75 255 SER A CA 1
ATOM 2050 C C . SER A 1 255 ? 24.257 21.447 13.043 1.00 80.75 255 SER A C 1
ATOM 2052 O O . SER A 1 255 ? 25.230 22.151 13.287 1.00 80.75 255 SER A O 1
ATOM 2054 N N . THR A 1 256 ? 23.784 21.299 11.804 1.00 82.56 256 THR A N 1
ATOM 2055 C CA . THR A 1 256 ? 24.312 21.949 10.594 1.00 82.56 256 THR A CA 1
ATOM 2056 C C . THR A 1 256 ? 23.946 23.435 10.466 1.00 82.56 256 THR A C 1
ATOM 2058 O O . THR A 1 256 ? 24.354 24.086 9.509 1.00 82.56 256 THR A O 1
ATOM 2061 N N . GLY A 1 257 ? 23.146 23.987 11.386 1.00 82.06 257 GLY A N 1
ATOM 2062 C CA . GLY A 1 257 ? 22.654 25.369 11.344 1.00 82.06 257 GLY A CA 1
ATOM 2063 C C . GLY A 1 257 ? 21.389 25.568 10.499 1.00 82.06 257 GLY A C 1
ATOM 2064 O O . GLY A 1 257 ? 20.752 26.619 10.592 1.00 82.06 257 GLY A O 1
ATOM 2065 N N . GLN A 1 258 ? 20.976 24.558 9.728 1.00 88.31 258 GLN A N 1
ATOM 2066 C CA . GLN A 1 258 ? 19.738 24.581 8.952 1.00 88.31 258 GLN A CA 1
ATOM 2067 C C . GLN A 1 258 ? 18.514 24.607 9.878 1.00 88.31 258 GLN A C 1
ATOM 2069 O O . GLN A 1 258 ? 18.424 23.836 10.833 1.00 88.31 258 GLN A O 1
ATOM 2074 N N . VAL A 1 259 ? 17.549 25.483 9.587 1.00 85.25 259 VAL A N 1
ATOM 2075 C CA . VAL A 1 259 ? 16.273 25.542 10.314 1.00 85.25 259 VAL A CA 1
ATOM 2076 C C . VAL A 1 259 ? 15.240 24.703 9.578 1.00 85.25 259 VAL A C 1
ATOM 2078 O O . VAL A 1 259 ? 14.940 24.960 8.412 1.00 85.25 259 VAL A O 1
ATOM 2081 N N . LEU A 1 260 ? 14.678 23.718 10.272 1.00 83.38 260 LEU A N 1
ATOM 2082 C CA . LEU A 1 260 ? 13.528 22.969 9.797 1.00 83.38 260 LEU A CA 1
ATOM 2083 C C . LEU A 1 260 ? 12.246 23.660 10.278 1.00 83.38 260 LEU A C 1
ATOM 2085 O O . LEU A 1 260 ? 12.122 23.948 11.473 1.00 83.38 260 LEU A O 1
ATOM 2089 N N . PRO A 1 261 ? 11.295 23.963 9.375 1.00 85.50 261 PRO A N 1
ATOM 2090 C CA . PRO A 1 261 ? 10.032 24.575 9.759 1.00 85.50 261 PRO A CA 1
ATOM 2091 C C . PRO A 1 261 ? 9.179 23.600 10.574 1.00 85.50 261 PRO A C 1
ATOM 2093 O O . PRO A 1 261 ? 9.364 22.383 10.507 1.00 85.50 261 PRO A O 1
ATOM 2096 N N . ALA A 1 262 ? 8.206 24.143 11.310 1.00 85.94 262 ALA A N 1
ATOM 2097 C CA . ALA A 1 262 ? 7.204 23.318 11.967 1.00 85.94 262 ALA A CA 1
ATOM 2098 C C . ALA A 1 262 ? 6.482 22.451 10.925 1.00 85.94 262 ALA A C 1
ATOM 2100 O O . ALA A 1 262 ? 6.183 22.898 9.813 1.00 85.94 262 ALA A O 1
ATOM 2101 N N . SER A 1 263 ? 6.227 21.199 11.275 1.00 84.88 263 SER A N 1
ATOM 2102 C CA . SER A 1 263 ? 5.618 20.230 10.373 1.00 84.88 263 SER A CA 1
ATOM 2103 C C . SER A 1 263 ? 4.661 19.327 11.132 1.00 84.88 263 SER A C 1
ATOM 2105 O O . SER A 1 263 ? 4.692 19.246 12.355 1.00 84.88 263 SER A O 1
ATOM 2107 N N . ARG A 1 264 ? 3.769 18.664 10.404 1.00 86.94 264 ARG A N 1
ATOM 2108 C CA . ARG A 1 264 ? 2.831 17.711 10.984 1.00 86.94 264 ARG A CA 1
ATOM 2109 C C . ARG A 1 264 ? 3.188 16.320 10.501 1.00 86.94 264 ARG A C 1
ATOM 2111 O O . ARG A 1 264 ? 3.160 16.060 9.298 1.00 86.94 264 ARG A O 1
ATOM 2118 N N . LEU A 1 265 ? 3.485 15.439 11.443 1.00 88.88 265 LEU A N 1
ATOM 2119 C CA . LEU A 1 265 ? 3.678 14.026 11.188 1.00 88.88 265 LEU A CA 1
ATOM 2120 C C . LEU A 1 265 ? 2.373 13.281 11.434 1.00 88.88 265 LEU A C 1
ATOM 2122 O O . LEU A 1 265 ? 1.543 13.635 12.275 1.00 88.88 265 LEU A O 1
ATOM 2126 N N . THR A 1 266 ? 2.174 12.246 10.638 1.00 93.31 266 THR A N 1
ATOM 2127 C CA . THR A 1 266 ? 1.046 11.331 10.752 1.00 93.31 266 THR A CA 1
ATOM 2128 C C . THR A 1 266 ? 1.585 9.925 10.864 1.00 93.31 266 THR A C 1
ATOM 2130 O O . THR A 1 266 ? 2.734 9.688 10.514 1.00 93.31 266 THR A O 1
ATOM 2133 N N . GLY A 1 267 ? 0.790 8.986 11.349 1.00 93.56 267 GLY A N 1
ATOM 2134 C CA . GLY A 1 267 ? 1.287 7.630 11.469 1.00 93.56 267 GLY A CA 1
ATOM 2135 C C . GLY A 1 267 ? 0.223 6.615 11.801 1.00 93.56 267 GLY A C 1
ATOM 2136 O O . GLY A 1 267 ? -0.970 6.928 11.911 1.00 93.56 267 GLY A O 1
ATOM 2137 N N . THR A 1 268 ? 0.689 5.386 11.981 1.00 94.69 268 THR A N 1
ATOM 2138 C CA . THR A 1 268 ? -0.129 4.290 12.482 1.00 94.69 268 THR A CA 1
ATOM 2139 C C . THR A 1 268 ? 0.469 3.729 13.764 1.00 94.69 268 THR A C 1
ATOM 2141 O O . THR A 1 268 ? 1.684 3.723 13.950 1.00 94.69 268 THR A O 1
ATOM 2144 N N . ARG A 1 269 ? -0.396 3.284 14.680 1.00 93.12 269 ARG A N 1
ATOM 2145 C CA . ARG A 1 269 ? 0.001 2.671 15.951 1.00 93.12 269 ARG A CA 1
ATOM 2146 C C . ARG A 1 269 ? -0.751 1.366 16.176 1.00 93.12 269 ARG A C 1
ATOM 2148 O O . ARG A 1 269 ? -1.981 1.380 16.271 1.00 93.12 269 ARG A O 1
ATOM 2155 N N . VAL A 1 270 ? -0.023 0.267 16.351 1.00 91.06 270 VAL A N 1
ATOM 2156 C CA . VAL A 1 270 ? -0.563 -1.035 16.773 1.00 91.06 270 VAL A CA 1
ATOM 2157 C C . VAL A 1 270 ? -0.020 -1.369 18.157 1.00 91.06 270 VAL A C 1
ATOM 2159 O O . VAL A 1 270 ? 1.187 -1.421 18.363 1.00 91.06 270 VAL A O 1
ATOM 2162 N N . THR A 1 271 ? -0.919 -1.593 19.116 1.00 86.94 271 THR A N 1
ATOM 2163 C CA . THR A 1 271 ? -0.555 -1.904 20.513 1.00 86.94 271 THR A CA 1
ATOM 2164 C C . THR A 1 271 ? -1.012 -3.282 20.973 1.00 86.94 271 THR A C 1
ATOM 2166 O O . THR A 1 271 ? -0.797 -3.665 22.119 1.00 86.94 271 THR A O 1
ATOM 2169 N N . ASN A 1 272 ? -1.699 -4.031 20.108 1.00 84.69 272 ASN A N 1
ATOM 2170 C CA . ASN A 1 272 ? -2.166 -5.366 20.442 1.00 84.69 272 ASN A CA 1
ATOM 2171 C C . ASN A 1 272 ? -1.087 -6.409 20.091 1.00 84.69 272 ASN A C 1
ATOM 2173 O O . ASN A 1 272 ? -0.821 -6.586 18.899 1.00 84.69 272 ASN A O 1
ATOM 2177 N N . PRO A 1 273 ? -0.534 -7.149 21.071 1.00 83.38 273 PRO A N 1
ATOM 2178 C CA . PRO A 1 273 ? 0.488 -8.159 20.809 1.00 83.38 273 PRO A CA 1
ATOM 2179 C C . PRO A 1 273 ? 0.027 -9.267 19.864 1.00 83.38 273 PRO A C 1
ATOM 2181 O O . PRO A 1 273 ? 0.828 -9.713 19.052 1.00 83.38 273 PRO A O 1
ATOM 2184 N N . ASP A 1 274 ? -1.262 -9.638 19.878 1.00 83.06 274 ASP A N 1
ATOM 2185 C CA . ASP A 1 274 ? -1.802 -10.628 18.929 1.00 83.06 274 ASP A CA 1
ATOM 2186 C C . ASP A 1 274 ? -1.611 -10.172 17.472 1.00 83.06 274 ASP A C 1
ATOM 2188 O O . ASP A 1 274 ? -1.268 -10.957 16.593 1.00 83.06 274 ASP A O 1
ATOM 2192 N N . MET A 1 275 ? -1.828 -8.879 17.220 1.00 85.94 275 MET A N 1
ATOM 2193 C CA . MET A 1 275 ? -1.757 -8.289 15.883 1.00 85.94 275 MET A CA 1
ATOM 2194 C C . MET A 1 275 ? -0.313 -8.052 15.436 1.00 85.94 275 MET A C 1
ATOM 2196 O O . MET A 1 275 ? -0.007 -8.223 14.262 1.00 85.94 275 MET A O 1
ATOM 2200 N N . VAL A 1 276 ? 0.581 -7.683 16.359 1.00 85.12 276 VAL A N 1
ATOM 2201 C CA . VAL A 1 276 ? 2.014 -7.521 16.058 1.00 85.12 276 VAL A CA 1
ATOM 2202 C C . VAL A 1 276 ? 2.674 -8.881 15.801 1.00 85.12 276 VAL A C 1
ATOM 2204 O O . VAL A 1 276 ? 3.484 -9.006 14.884 1.00 85.12 276 VAL A O 1
ATOM 2207 N N . HIS A 1 277 ? 2.267 -9.928 16.526 1.00 84.38 277 HIS A N 1
ATOM 2208 C CA . HIS A 1 277 ? 2.661 -11.300 16.210 1.00 84.38 277 HIS A CA 1
ATOM 2209 C C . HIS A 1 277 ? 2.151 -11.754 14.843 1.00 84.38 277 HIS A C 1
ATOM 2211 O O . HIS A 1 277 ? 2.902 -12.361 14.088 1.00 84.38 277 HIS A O 1
ATOM 2217 N N . GLN A 1 278 ? 0.903 -11.431 14.487 1.00 83.06 278 GLN A N 1
ATOM 2218 C CA . GLN A 1 278 ? 0.350 -11.765 13.171 1.00 83.06 278 GLN A CA 1
ATOM 2219 C C . GLN A 1 278 ? 1.187 -11.181 12.013 1.00 83.06 278 GLN A C 1
ATOM 2221 O O . GLN A 1 278 ? 1.228 -11.762 10.931 1.00 83.06 278 GLN A O 1
ATOM 2226 N N . LEU A 1 279 ? 1.863 -10.051 12.240 1.00 83.94 279 LEU A N 1
ATOM 2227 C CA . LEU A 1 279 ? 2.792 -9.436 11.285 1.00 83.94 279 LEU A CA 1
ATOM 2228 C C . LEU A 1 279 ? 4.198 -10.065 11.288 1.00 83.94 279 LEU A C 1
ATOM 2230 O O . LEU A 1 279 ? 5.007 -9.737 10.423 1.00 83.94 279 LEU A O 1
ATOM 2234 N N . GLY A 1 280 ? 4.491 -10.961 12.232 1.00 85.88 280 GLY A N 1
ATOM 2235 C CA . GLY A 1 280 ? 5.778 -11.645 12.357 1.00 85.88 280 GLY A CA 1
ATOM 2236 C C . GLY A 1 280 ? 6.861 -10.844 13.085 1.00 85.88 280 GLY A C 1
ATOM 2237 O O . GLY A 1 280 ? 8.035 -11.109 12.861 1.00 85.88 280 GLY A O 1
ATOM 2238 N N . PHE A 1 281 ? 6.493 -9.863 13.920 1.00 84.56 281 PHE A N 1
ATOM 2239 C CA . PHE A 1 281 ? 7.456 -9.041 14.680 1.00 84.56 281 PHE A CA 1
ATOM 2240 C C . PHE A 1 281 ? 7.632 -9.463 16.144 1.00 84.56 281 PHE A C 1
ATOM 2242 O O . PHE A 1 281 ? 8.515 -8.962 16.830 1.00 84.56 281 PHE A O 1
ATOM 2249 N N . VAL A 1 282 ? 6.774 -10.350 16.649 1.00 78.50 282 VAL A N 1
ATOM 2250 C CA . VAL A 1 282 ? 6.836 -10.872 18.021 1.00 78.50 282 VAL A CA 1
ATOM 2251 C C . VAL A 1 282 ? 6.699 -12.382 17.940 1.00 78.50 282 VAL A C 1
ATOM 2253 O O . VAL A 1 282 ? 5.760 -12.867 17.315 1.00 78.50 282 VAL A O 1
ATOM 2256 N N . GLU A 1 283 ? 7.577 -13.123 18.603 1.00 73.25 283 GLU A N 1
ATOM 2257 C CA . GLU A 1 283 ? 7.491 -14.581 18.733 1.00 73.25 283 GLU A CA 1
ATOM 2258 C C . GLU A 1 283 ? 7.153 -14.988 20.173 1.00 73.25 283 GLU A C 1
ATOM 2260 O O . GLU A 1 283 ? 7.292 -14.201 21.108 1.00 73.25 283 GLU A O 1
ATOM 2265 N N . GLY A 1 284 ? 6.663 -16.219 20.358 1.00 63.72 284 GLY A N 1
ATOM 2266 C CA . GLY A 1 284 ? 6.580 -16.852 21.682 1.00 63.72 284 GLY A CA 1
ATOM 2267 C C . GLY A 1 284 ? 5.611 -16.233 22.702 1.00 63.72 284 GLY A C 1
ATOM 2268 O O . GLY A 1 284 ? 5.649 -16.614 23.871 1.00 63.72 284 GLY A O 1
ATOM 2269 N N . PHE A 1 285 ? 4.733 -15.303 22.314 1.00 68.19 285 PHE A N 1
ATOM 2270 C CA . PHE A 1 285 ? 3.810 -14.660 23.257 1.00 68.19 285 PHE A CA 1
ATOM 2271 C C . PHE A 1 285 ? 2.570 -15.532 23.547 1.00 68.19 285 PHE A C 1
ATOM 2273 O O . PHE A 1 285 ? 2.073 -16.272 22.697 1.00 68.19 285 PHE A O 1
ATOM 2280 N N . ARG A 1 286 ? 2.028 -15.425 24.765 1.00 67.81 286 ARG A N 1
ATOM 2281 C CA . ARG A 1 286 ? 0.855 -16.210 25.181 1.00 67.81 286 ARG A CA 1
ATOM 2282 C C . ARG A 1 286 ? -0.466 -15.612 24.657 1.00 67.81 286 ARG A C 1
ATOM 2284 O O . ARG A 1 286 ? -0.661 -14.391 24.762 1.00 67.81 286 ARG A O 1
ATOM 2291 N N . PRO A 1 287 ? -1.414 -16.450 24.182 1.00 64.19 287 PRO A N 1
ATOM 2292 C CA . PRO A 1 287 ? -2.776 -16.025 23.874 1.00 64.19 287 PRO A CA 1
ATOM 2293 C C . PRO A 1 287 ? -3.488 -15.439 25.098 1.00 64.19 287 PRO A C 1
ATOM 2295 O O . PRO A 1 287 ? -3.186 -15.756 26.249 1.00 64.19 287 PRO A O 1
ATOM 2298 N N . ARG A 1 288 ? -4.457 -14.560 24.854 1.00 66.19 288 ARG A N 1
ATOM 2299 C CA . ARG A 1 288 ? -5.148 -13.816 25.912 1.00 66.19 288 ARG A CA 1
ATOM 2300 C C . ARG A 1 288 ? -6.081 -14.694 26.759 1.00 66.19 288 ARG A C 1
ATOM 2302 O O . ARG A 1 288 ? -6.877 -15.443 26.209 1.00 66.19 288 ARG A O 1
ATOM 2309 N N . ALA A 1 289 ? -6.102 -14.461 28.076 1.00 56.19 289 ALA A N 1
ATOM 2310 C CA . ALA A 1 289 ? -7.193 -14.870 28.969 1.00 56.19 289 ALA A CA 1
ATOM 2311 C C . ALA A 1 289 ? -8.120 -13.672 29.287 1.00 56.19 289 ALA A C 1
ATOM 2313 O O . ALA A 1 289 ? -7.648 -12.593 29.651 1.00 56.19 289 ALA A O 1
ATOM 2314 N N . GLY A 1 290 ? -9.445 -13.832 29.170 1.00 60.59 290 GLY A N 1
ATOM 2315 C CA . GLY A 1 290 ? -10.433 -12.836 29.623 1.00 60.59 290 GLY A CA 1
ATOM 2316 C C . GLY A 1 290 ? -10.916 -11.817 28.573 1.00 60.59 290 GLY A C 1
ATOM 2317 O O . GLY A 1 290 ? -11.056 -12.135 27.396 1.00 60.59 290 GLY A O 1
ATOM 2318 N N . LYS A 1 291 ? -11.268 -10.591 29.016 1.00 54.59 291 LYS A N 1
ATOM 2319 C CA . LYS A 1 291 ? -11.975 -9.581 28.191 1.00 54.59 291 LYS A CA 1
ATOM 2320 C C . LYS A 1 291 ? -11.227 -9.286 26.884 1.00 54.59 291 LYS A C 1
ATOM 2322 O O . LYS A 1 291 ? -10.049 -8.935 26.904 1.00 54.59 291 LYS A O 1
ATOM 2327 N N . GLY A 1 292 ? -11.957 -9.358 25.772 1.00 62.88 292 GLY A N 1
ATOM 2328 C CA . GLY A 1 292 ? -11.438 -9.110 24.430 1.00 62.88 292 GLY A CA 1
ATOM 2329 C C . GLY A 1 292 ? -10.943 -7.677 24.187 1.00 62.88 292 GLY A C 1
ATOM 2330 O O . GLY A 1 292 ? -11.009 -6.788 25.040 1.00 62.88 292 GLY A O 1
ATOM 2331 N N . THR A 1 293 ? -10.339 -7.467 23.023 1.00 72.12 293 THR A N 1
ATOM 2332 C CA . THR A 1 293 ? -9.794 -6.181 22.566 1.00 72.12 293 THR A CA 1
ATOM 2333 C C . THR A 1 293 ? -10.913 -5.197 22.237 1.00 72.12 293 THR A C 1
ATOM 2335 O O . THR A 1 293 ? -12.091 -5.540 22.266 1.00 72.12 293 THR A O 1
ATOM 2338 N N . LEU A 1 294 ? -10.564 -3.960 21.878 1.00 76.12 294 LEU A N 1
ATOM 2339 C CA . LEU A 1 294 ? -11.536 -2.982 21.382 1.00 76.12 294 LEU A CA 1
ATOM 2340 C C . LEU A 1 294 ? -12.436 -3.549 20.264 1.00 76.12 294 LEU A C 1
ATOM 2342 O O . LEU A 1 294 ? -13.610 -3.198 20.200 1.00 76.12 294 LEU A 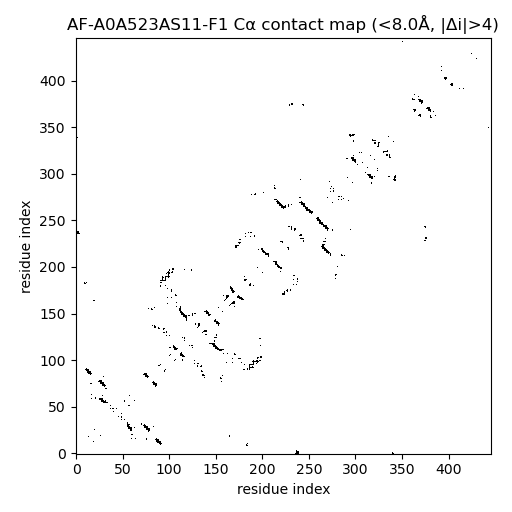O 1
ATOM 2346 N N . THR A 1 295 ? -11.901 -4.448 19.434 1.00 77.56 295 THR A N 1
ATOM 2347 C CA . THR A 1 295 ? -12.624 -5.087 18.322 1.00 77.56 295 THR A CA 1
ATOM 2348 C C . THR A 1 295 ? -13.622 -6.170 18.761 1.00 77.56 295 THR A C 1
ATOM 2350 O O . THR A 1 295 ? -14.574 -6.476 18.038 1.00 77.56 295 THR A O 1
ATOM 2353 N N . ASP A 1 296 ? -13.472 -6.685 19.983 1.00 81.50 296 ASP A N 1
ATO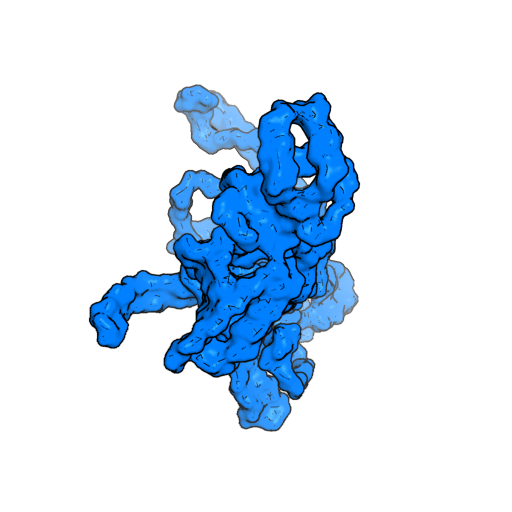M 2354 C CA . ASP A 1 296 ? -14.309 -7.736 20.578 1.00 81.50 296 ASP A CA 1
ATOM 2355 C C . ASP A 1 296 ? -15.405 -7.179 21.499 1.00 81.50 296 ASP A C 1
ATOM 2357 O O . ASP A 1 296 ? -16.176 -7.933 22.102 1.00 81.50 296 ASP A O 1
ATOM 2361 N N . LEU A 1 297 ? -15.453 -5.855 21.655 1.00 88.25 297 LEU A N 1
ATOM 2362 C CA . LEU A 1 297 ? -16.368 -5.177 22.558 1.00 88.25 297 LEU A CA 1
ATOM 2363 C C . LEU A 1 297 ? -17.493 -4.481 21.790 1.00 88.25 297 LEU A C 1
ATOM 2365 O O . LEU A 1 297 ? -17.262 -3.686 20.881 1.00 88.25 297 LEU A O 1
ATOM 2369 N N . LEU A 1 298 ? -18.720 -4.726 22.239 1.00 90.81 298 LEU A N 1
ATOM 2370 C CA . LEU A 1 298 ? -19.939 -4.080 21.765 1.00 90.81 298 LEU A CA 1
ATOM 2371 C C . LEU A 1 298 ? -20.420 -3.040 22.785 1.00 90.81 298 LEU A C 1
ATOM 2373 O O . LEU A 1 298 ? -20.163 -3.206 23.985 1.00 90.81 298 LEU A O 1
ATOM 2377 N N . PRO A 1 299 ? -21.157 -1.998 22.361 1.00 90.75 299 PRO A N 1
ATOM 2378 C CA . PRO A 1 299 ? -21.894 -1.129 23.270 1.00 90.75 299 PRO A CA 1
ATOM 2379 C C . PRO A 1 299 ? -22.852 -1.956 24.133 1.00 90.75 299 PRO A C 1
ATOM 2381 O O . PRO A 1 299 ? -23.577 -2.804 23.621 1.00 90.75 299 PRO A O 1
ATOM 2384 N N . ALA A 1 300 ? -22.842 -1.732 25.445 1.00 90.94 300 ALA A N 1
ATOM 2385 C CA . ALA A 1 300 ? -23.702 -2.463 26.371 1.00 90.94 300 ALA A CA 1
ATOM 2386 C C . ALA A 1 300 ? -25.172 -2.015 26.221 1.00 90.94 300 ALA A C 1
ATOM 2388 O O . ALA A 1 300 ? -25.467 -0.847 26.497 1.00 90.94 300 ALA A O 1
ATOM 2389 N N . PRO A 1 301 ? -26.116 -2.898 25.835 1.00 90.62 301 PRO A N 1
ATOM 2390 C CA . PRO A 1 301 ? -27.516 -2.504 25.687 1.00 90.62 301 PRO A CA 1
ATOM 2391 C C . PRO A 1 301 ? -28.162 -2.232 27.052 1.00 90.62 301 PRO A C 1
ATOM 2393 O O . PRO A 1 301 ? -28.318 -3.141 27.865 1.00 90.62 301 PRO A O 1
ATOM 2396 N N . LEU A 1 302 ? -28.597 -0.995 27.313 1.00 87.69 302 LEU A N 1
ATOM 2397 C CA . LEU A 1 302 ? -29.139 -0.598 28.626 1.00 87.69 302 LEU A CA 1
ATOM 2398 C C . LEU A 1 302 ? -30.320 -1.466 29.101 1.00 87.69 302 LEU A C 1
ATOM 2400 O O . LEU A 1 302 ? -30.469 -1.682 30.307 1.00 87.69 302 LEU A O 1
ATOM 2404 N N . LYS A 1 303 ? -31.116 -2.010 28.168 1.00 89.81 303 LYS A N 1
ATOM 2405 C CA . LYS A 1 303 ? -32.243 -2.911 28.466 1.00 89.81 303 LYS A CA 1
ATOM 2406 C C . LYS A 1 303 ? -31.832 -4.192 29.206 1.00 89.81 303 LYS A C 1
ATOM 2408 O O . LYS A 1 303 ? -32.601 -4.678 30.027 1.00 89.81 303 LYS A O 1
ATOM 2413 N N . TYR A 1 304 ? -30.600 -4.673 29.020 1.00 91.81 304 TYR A N 1
ATOM 2414 C CA . TYR A 1 304 ? -30.091 -5.898 29.652 1.00 91.81 304 TYR A CA 1
ATOM 2415 C C . TYR A 1 304 ? -29.175 -5.633 30.852 1.00 91.81 304 TYR A C 1
ATOM 2417 O O . TYR A 1 304 ? -28.464 -6.521 31.306 1.00 91.81 304 TYR A O 1
ATOM 2425 N N . ARG A 1 305 ? -29.218 -4.426 31.436 1.00 87.94 305 ARG A N 1
ATOM 2426 C CA . ARG A 1 305 ? -28.357 -4.029 32.570 1.00 87.94 305 ARG A CA 1
ATOM 2427 C C . ARG A 1 305 ? -28.364 -4.980 33.773 1.00 87.94 305 ARG A C 1
ATOM 2429 O O . ARG A 1 305 ? -27.404 -4.982 34.542 1.00 87.94 305 ARG A O 1
ATOM 2436 N N . ARG A 1 306 ? -29.446 -5.746 33.960 1.00 88.31 306 ARG A N 1
ATOM 2437 C CA . ARG A 1 306 ? -29.577 -6.737 35.040 1.00 88.31 306 ARG A CA 1
ATOM 2438 C C . ARG A 1 306 ? -28.596 -7.905 34.873 1.00 88.31 306 ARG A C 1
ATOM 2440 O O . ARG A 1 306 ? -28.148 -8.436 35.877 1.00 88.31 306 ARG A O 1
ATOM 2447 N N . GLU A 1 307 ? -28.164 -8.207 33.647 1.00 90.31 307 GLU A N 1
ATOM 2448 C CA . GLU A 1 307 ? -27.246 -9.314 33.334 1.00 90.31 307 GLU A CA 1
ATOM 2449 C C . GLU A 1 307 ? -25.791 -9.063 33.770 1.00 90.31 307 GLU A C 1
ATOM 2451 O O . GLU A 1 307 ? -24.957 -9.961 33.702 1.00 90.31 307 GLU A O 1
ATOM 2456 N N . TRP A 1 308 ? -25.439 -7.842 34.192 1.00 85.75 308 TRP A N 1
ATOM 2457 C CA . TRP A 1 308 ? -24.056 -7.507 34.562 1.00 85.75 308 TRP A CA 1
ATOM 2458 C C . TRP A 1 308 ? -23.913 -6.563 35.759 1.00 85.75 308 TRP A C 1
ATOM 2460 O O . TRP A 1 308 ? -22.835 -5.999 35.959 1.00 85.75 308 TRP A O 1
ATOM 2470 N N . GLY A 1 309 ? -24.985 -6.359 36.531 1.00 75.50 309 GLY A N 1
ATOM 2471 C CA . GLY A 1 309 ? -24.938 -5.747 37.866 1.00 75.50 309 GLY A CA 1
ATOM 2472 C C . GLY A 1 309 ? -24.435 -4.298 37.953 1.00 75.50 309 GLY A C 1
ATOM 2473 O O . GLY A 1 309 ? -24.232 -3.794 39.051 1.00 75.50 309 GLY A O 1
ATOM 2474 N N . SER A 1 310 ? -24.220 -3.596 36.833 1.00 80.50 310 SER A N 1
ATOM 2475 C CA . SER A 1 310 ? -23.665 -2.235 36.836 1.00 80.50 310 SER A CA 1
ATOM 2476 C C . SER A 1 310 ? -24.252 -1.358 35.737 1.00 80.50 310 SER A C 1
ATOM 2478 O O . SER A 1 310 ? -24.134 -1.645 34.544 1.00 80.50 310 SER A O 1
ATOM 2480 N N . ARG A 1 311 ? -24.820 -0.215 36.143 1.00 73.50 311 ARG A N 1
ATOM 2481 C CA . ARG A 1 311 ? -25.336 0.816 35.224 1.00 73.50 311 ARG A CA 1
ATOM 2482 C C . ARG A 1 311 ? -24.231 1.595 34.504 1.00 73.50 311 ARG A C 1
ATOM 2484 O O . ARG A 1 311 ? -24.511 2.240 33.505 1.00 73.50 311 ARG A O 1
ATOM 2491 N N . ARG A 1 312 ? -22.988 1.536 34.996 1.00 83.00 312 ARG A N 1
ATOM 2492 C CA . ARG A 1 312 ? -21.839 2.258 34.417 1.00 83.00 312 ARG A CA 1
ATOM 2493 C C . ARG A 1 312 ? -21.109 1.457 33.338 1.00 83.00 312 ARG A C 1
ATOM 2495 O O . ARG A 1 312 ? -20.165 1.957 32.731 1.00 83.00 312 ARG A O 1
ATOM 2502 N N . ARG A 1 313 ? -21.507 0.204 33.099 1.00 86.62 313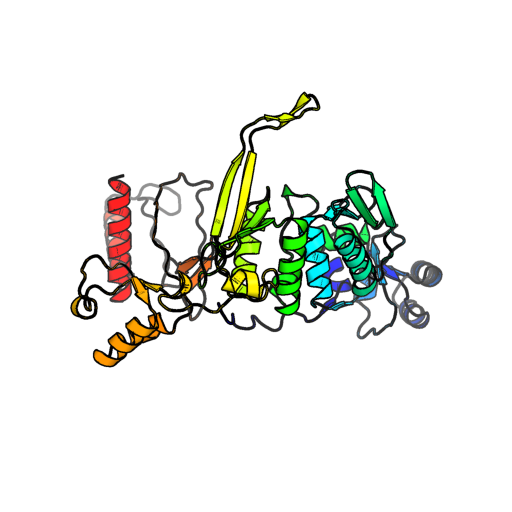 ARG A N 1
ATOM 2503 C CA . ARG A 1 313 ? -20.870 -0.640 32.088 1.00 86.62 313 ARG A CA 1
ATOM 2504 C C . ARG A 1 313 ? -21.219 -0.128 30.693 1.00 86.62 313 ARG A C 1
ATOM 2506 O O . ARG A 1 313 ? -22.351 -0.258 30.254 1.00 86.62 313 ARG A O 1
ATOM 2513 N N . LEU A 1 314 ? -20.224 0.419 29.998 1.00 87.94 314 LEU A N 1
ATOM 2514 C CA . LEU A 1 314 ? -20.395 0.965 28.646 1.00 87.94 314 LEU A CA 1
ATOM 2515 C C . LEU A 1 314 ? -20.280 -0.096 27.546 1.00 87.94 314 LEU A C 1
ATOM 2517 O O . LEU A 1 314 ? -20.782 0.109 26.444 1.00 87.94 314 LEU A O 1
ATOM 2521 N N . ARG A 1 315 ? -19.585 -1.209 27.819 1.00 90.69 315 ARG A N 1
ATOM 2522 C CA . ARG A 1 315 ? -19.292 -2.249 26.827 1.00 90.69 315 ARG A CA 1
ATOM 2523 C C . ARG A 1 315 ? -19.392 -3.668 27.387 1.00 90.69 315 ARG A C 1
ATOM 2525 O O . ARG A 1 315 ? -19.088 -3.914 28.561 1.00 90.69 315 ARG A O 1
ATOM 2532 N N . ILE A 1 316 ? -19.760 -4.602 26.518 1.00 90.75 316 ILE A N 1
ATOM 2533 C CA . ILE A 1 316 ? -19.813 -6.046 26.774 1.00 90.75 316 ILE A CA 1
ATOM 2534 C C . ILE A 1 316 ? -19.036 -6.803 25.693 1.00 90.75 316 ILE A C 1
ATOM 2536 O O . ILE A 1 316 ? -18.896 -6.312 24.578 1.00 90.75 316 ILE A O 1
ATOM 2540 N N . GLY A 1 317 ? -18.501 -7.978 26.027 1.00 90.25 317 GLY A N 1
ATOM 2541 C CA . GLY A 1 317 ? -17.864 -8.847 25.033 1.00 90.25 317 GLY A CA 1
ATOM 2542 C C . GLY A 1 317 ? -18.901 -9.525 24.138 1.00 90.25 317 GLY A C 1
ATOM 2543 O O . GLY A 1 317 ? -20.039 -9.730 24.569 1.00 90.25 317 GLY A O 1
ATOM 2544 N N . ARG A 1 318 ? -18.497 -9.905 22.922 1.00 90.19 318 ARG A N 1
ATOM 2545 C CA . ARG A 1 318 ? -19.357 -10.605 21.948 1.00 90.19 318 ARG A CA 1
ATOM 2546 C C . ARG A 1 318 ? -20.003 -11.874 22.507 1.00 90.19 318 ARG A C 1
ATOM 2548 O O . ARG A 1 318 ? -21.199 -12.056 22.333 1.00 90.19 318 ARG A O 1
ATOM 2555 N N . GLU A 1 319 ? -19.264 -12.698 23.250 1.00 90.62 319 GLU A N 1
ATOM 2556 C CA . GLU A 1 319 ? -19.804 -13.922 23.870 1.00 90.62 319 GLU A CA 1
ATOM 2557 C C . GLU A 1 319 ? -20.927 -13.633 24.873 1.00 90.62 319 GLU A C 1
ATOM 2559 O O . GLU A 1 319 ? -21.966 -14.289 24.872 1.00 90.62 319 GLU A O 1
ATOM 2564 N N . LEU A 1 320 ? -20.751 -12.616 25.726 1.00 91.56 320 LEU A N 1
ATOM 2565 C CA . LEU A 1 320 ? -21.803 -12.199 26.653 1.00 91.56 320 LEU A CA 1
ATOM 2566 C C . LEU A 1 320 ? -23.019 -11.667 25.888 1.00 91.56 320 LEU A C 1
ATOM 2568 O O . LEU A 1 320 ? -24.145 -11.986 26.251 1.00 91.56 320 LEU A O 1
ATOM 2572 N N . ALA A 1 321 ? -22.801 -10.893 24.823 1.00 93.25 321 ALA A N 1
ATOM 2573 C CA . ALA A 1 321 ? -23.884 -10.410 23.977 1.00 93.25 321 ALA A CA 1
ATOM 2574 C C . ALA A 1 321 ? -24.669 -11.557 23.319 1.00 93.25 321 ALA A C 1
ATOM 2576 O O . ALA A 1 321 ? -25.893 -11.494 23.303 1.00 93.25 321 ALA A O 1
ATOM 2577 N N . LEU A 1 322 ? -23.996 -12.615 22.852 1.00 95.12 322 LEU A N 1
ATOM 2578 C CA . LEU A 1 322 ? -24.645 -13.799 22.278 1.00 95.12 322 LEU A CA 1
ATOM 2579 C C . LEU A 1 322 ? -25.500 -14.552 23.299 1.00 95.12 322 LEU A C 1
ATOM 2581 O O . LEU A 1 322 ? -26.651 -14.848 23.003 1.00 95.12 322 LEU A O 1
ATOM 2585 N N . ARG A 1 323 ? -24.985 -14.790 24.512 1.00 95.19 323 ARG A N 1
ATOM 2586 C CA . ARG A 1 323 ? -25.760 -15.455 25.575 1.00 95.19 323 ARG A CA 1
ATOM 2587 C C . ARG A 1 323 ? -27.015 -14.675 25.955 1.00 95.19 323 ARG A C 1
ATOM 2589 O O . ARG A 1 323 ? -28.076 -15.250 26.161 1.00 95.19 323 ARG A O 1
ATOM 2596 N N . ILE A 1 324 ? -26.898 -13.351 26.044 1.00 95.00 324 ILE A N 1
ATOM 2597 C CA . ILE A 1 324 ? -28.040 -12.476 26.324 1.00 95.00 324 ILE A CA 1
ATOM 2598 C C . ILE A 1 324 ? -29.023 -12.504 25.153 1.00 95.00 324 ILE A C 1
ATOM 2600 O O . ILE A 1 324 ? -30.227 -12.598 25.365 1.00 95.00 324 ILE A O 1
ATOM 2604 N N . ALA A 1 325 ? -28.519 -12.451 23.922 1.00 96.38 325 ALA A N 1
ATOM 2605 C CA . ALA A 1 325 ? -29.357 -12.523 22.738 1.00 96.38 325 ALA A CA 1
ATOM 2606 C C . ALA A 1 325 ? -30.161 -13.827 22.679 1.00 96.38 325 ALA A C 1
ATOM 2608 O O . ALA A 1 325 ? -31.354 -13.784 22.410 1.00 96.38 325 ALA A O 1
ATOM 2609 N N . GLU A 1 326 ? -29.539 -14.960 22.996 1.00 97.19 326 GLU A N 1
ATOM 2610 C CA . GLU A 1 326 ? -30.200 -16.263 23.086 1.00 97.19 326 GLU A CA 1
ATOM 2611 C C . GLU A 1 326 ? -31.260 -16.290 24.194 1.00 97.19 326 GLU A C 1
ATOM 2613 O O . GLU A 1 326 ? -32.418 -16.603 23.928 1.00 97.19 326 GLU A O 1
ATOM 2618 N N . LYS A 1 327 ? -30.905 -15.853 25.410 1.00 96.75 327 LYS A N 1
ATOM 2619 C CA . LYS A 1 327 ? -31.816 -15.799 26.566 1.00 96.75 327 LYS A CA 1
ATOM 2620 C C . LYS A 1 327 ? -33.089 -14.987 26.301 1.00 96.75 327 LYS A C 1
ATOM 2622 O O . LYS A 1 327 ? -34.149 -15.331 26.813 1.00 96.75 327 LYS A O 1
ATOM 2627 N N . TYR A 1 328 ? -32.976 -13.887 25.556 1.00 96.31 328 TYR A N 1
ATOM 2628 C CA . TYR A 1 328 ? -34.076 -12.947 25.309 1.00 96.31 328 TYR A CA 1
ATOM 2629 C C . TYR A 1 328 ? -34.651 -13.015 23.886 1.00 96.31 328 TYR A C 1
ATOM 2631 O O . TYR A 1 328 ? -35.518 -12.208 23.558 1.00 96.31 328 TYR A O 1
ATOM 2639 N N . GLY A 1 329 ? -34.173 -13.926 23.032 1.00 95.69 329 GLY A N 1
ATOM 2640 C CA . GLY A 1 329 ? -34.586 -14.007 21.625 1.00 95.69 329 GLY A CA 1
ATOM 2641 C C . GLY A 1 329 ? -34.239 -12.762 20.788 1.00 95.69 329 GLY A C 1
ATOM 2642 O O . GLY A 1 329 ? -34.933 -12.448 19.823 1.00 95.69 329 GLY A O 1
ATOM 2643 N N . ASP A 1 330 ? -33.188 -12.018 21.146 1.00 96.38 330 ASP A N 1
ATOM 2644 C CA . ASP A 1 330 ? -32.810 -10.755 20.497 1.00 96.38 330 ASP A CA 1
ATOM 2645 C C . ASP A 1 330 ? -31.940 -10.990 19.253 1.00 96.38 330 ASP A C 1
ATOM 2647 O O . ASP A 1 330 ? -30.707 -11.041 19.317 1.00 96.38 330 ASP A O 1
ATOM 2651 N N . GLN A 1 331 ? -32.590 -11.121 18.096 1.00 95.62 331 GLN A N 1
ATOM 2652 C CA . GLN A 1 331 ? -31.904 -11.369 16.826 1.00 95.62 331 GLN A CA 1
ATOM 2653 C C . GLN A 1 331 ? -30.956 -10.231 16.411 1.00 95.62 331 GLN A C 1
ATOM 2655 O O . GLN A 1 331 ? -29.896 -10.501 15.842 1.00 95.62 331 GLN A O 1
ATOM 2660 N N . GLU A 1 332 ? -31.276 -8.976 16.739 1.00 92.31 332 GLU A N 1
ATOM 2661 C CA . GLU A 1 332 ? -30.438 -7.816 16.410 1.00 92.31 332 GLU A CA 1
ATOM 2662 C C . GLU A 1 332 ? -29.143 -7.813 17.225 1.00 92.31 332 GLU A C 1
ATOM 2664 O O . GLU A 1 332 ? -28.052 -7.641 16.674 1.00 92.31 332 GLU A O 1
ATOM 2669 N N . LEU A 1 333 ? -29.225 -8.083 18.533 1.00 93.31 333 LEU A N 1
ATOM 2670 C CA . LEU A 1 333 ? -28.033 -8.231 19.367 1.00 93.31 333 LEU A CA 1
ATOM 2671 C C . LEU A 1 333 ? -27.175 -9.416 18.904 1.00 93.31 333 LEU A C 1
ATOM 2673 O O . LEU A 1 333 ? -25.949 -9.294 18.854 1.00 93.31 333 LEU A O 1
ATOM 2677 N N . ALA A 1 334 ? -27.800 -10.532 18.516 1.00 94.25 334 ALA A N 1
ATOM 2678 C CA . ALA A 1 334 ? -27.081 -11.676 17.965 1.00 94.25 334 ALA A CA 1
ATOM 2679 C C . ALA A 1 334 ? -26.352 -11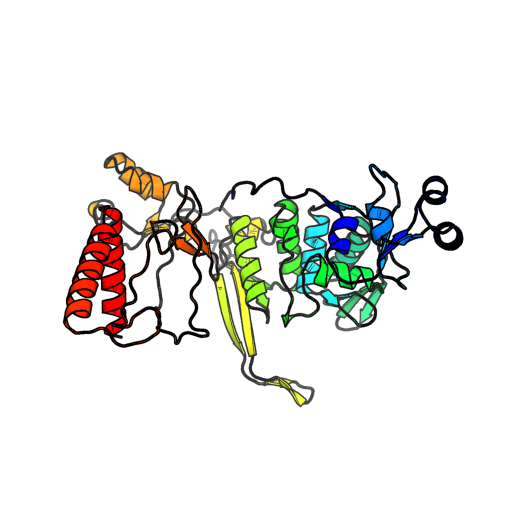.310 16.661 1.00 94.25 334 ALA A C 1
ATOM 2681 O O . ALA A 1 334 ? -25.177 -11.643 16.492 1.00 94.25 334 ALA A O 1
ATOM 2682 N N . LYS A 1 335 ? -27.016 -10.582 15.755 1.00 92.12 335 LYS A N 1
ATOM 2683 C CA . LYS A 1 335 ? -26.437 -10.098 14.494 1.00 92.12 335 LYS A CA 1
ATOM 2684 C C . LYS A 1 335 ? -25.254 -9.162 14.740 1.00 92.12 335 LYS A C 1
ATOM 2686 O O . LYS A 1 335 ? -24.192 -9.359 14.153 1.00 92.12 335 LYS A O 1
ATOM 2691 N N . LEU A 1 336 ? -25.397 -8.196 15.648 1.00 90.81 336 LEU A N 1
ATOM 2692 C CA . LEU A 1 336 ? -24.315 -7.287 16.040 1.00 90.81 336 LEU A CA 1
ATOM 2693 C C . LEU A 1 336 ? -23.125 -8.043 16.641 1.00 90.81 336 LEU A C 1
ATOM 2695 O O . LEU A 1 336 ? -21.975 -7.753 16.305 1.00 90.81 336 LEU A O 1
ATOM 2699 N N . ALA A 1 337 ? -23.389 -9.032 17.496 1.00 91.00 337 ALA A N 1
ATOM 2700 C CA . ALA A 1 337 ? -22.345 -9.808 18.150 1.00 91.00 337 ALA A CA 1
ATOM 2701 C C . ALA A 1 337 ? -21.562 -10.706 17.187 1.00 91.00 337 ALA A C 1
ATOM 2703 O O . ALA A 1 337 ? -20.342 -10.813 17.335 1.00 91.00 337 ALA A O 1
ATOM 2704 N N . ARG A 1 338 ? -22.228 -11.279 16.175 1.00 91.12 338 ARG A N 1
ATOM 2705 C CA . ARG A 1 338 ? -21.589 -12.052 15.092 1.00 91.12 338 ARG A CA 1
ATOM 2706 C C . ARG A 1 338 ? -20.921 -11.173 14.030 1.00 91.12 338 ARG A C 1
ATOM 2708 O O . ARG A 1 338 ? -20.042 -11.646 13.317 1.00 91.12 338 ARG A O 1
ATOM 2715 N N . GLY A 1 339 ? -21.331 -9.911 13.908 1.00 86.56 339 GLY A N 1
ATOM 2716 C CA . GLY A 1 339 ? -20.795 -8.976 12.919 1.00 86.56 339 GLY A CA 1
ATOM 2717 C C . GLY A 1 339 ? -19.318 -8.634 13.142 1.00 86.56 339 GLY A C 1
ATOM 2718 O O . GLY A 1 339 ? -18.803 -8.734 14.248 1.00 86.56 339 GLY A O 1
ATOM 2719 N N . GLN A 1 340 ? -18.628 -8.162 12.104 1.00 80.62 340 GLN A N 1
ATOM 2720 C CA . GLN A 1 340 ? -17.185 -7.862 12.154 1.00 80.62 340 GLN A CA 1
ATOM 2721 C C . GLN A 1 340 ? -16.858 -6.386 12.442 1.00 80.62 340 GLN A C 1
ATOM 2723 O O . GLN A 1 340 ? -15.712 -5.959 12.302 1.00 80.62 340 GLN A O 1
ATOM 2728 N N . LEU A 1 341 ? -17.858 -5.591 12.826 1.00 84.88 341 LEU A N 1
ATOM 2729 C CA . LEU A 1 341 ? -17.694 -4.164 13.094 1.00 84.88 341 LEU A CA 1
ATOM 2730 C C . LEU A 1 341 ? -17.089 -3.921 14.476 1.00 84.88 341 LEU A C 1
ATOM 2732 O O . LEU A 1 341 ? -17.493 -4.550 15.457 1.00 84.88 341 LEU A O 1
ATOM 2736 N N . ALA A 1 342 ? -16.160 -2.970 14.552 1.00 85.56 342 ALA A N 1
ATOM 2737 C CA . ALA A 1 342 ? -15.648 -2.435 15.806 1.00 85.56 342 ALA A CA 1
ATOM 2738 C C . ALA A 1 342 ? -16.410 -1.157 16.187 1.00 85.56 342 ALA A C 1
ATOM 2740 O O . ALA A 1 342 ? -16.720 -0.328 15.333 1.00 85.56 342 ALA A O 1
ATOM 2741 N N . PHE A 1 343 ? -16.685 -0.976 17.481 1.00 87.50 343 PHE A N 1
ATOM 2742 C CA . PHE A 1 343 ? -17.472 0.156 17.976 1.00 87.50 343 PHE A CA 1
ATOM 2743 C C . PHE A 1 343 ? -16.593 1.181 18.688 1.00 87.50 343 PHE A C 1
ATOM 2745 O O . PHE A 1 343 ? -16.155 0.998 19.833 1.00 87.50 343 PHE A O 1
ATOM 2752 N N . LEU A 1 344 ? -16.368 2.307 18.016 1.00 86.62 344 LEU A N 1
ATOM 2753 C CA . LEU A 1 344 ? -15.592 3.425 18.539 1.00 86.62 344 LEU A CA 1
ATOM 2754 C C . LEU A 1 344 ? -16.501 4.447 19.221 1.00 86.62 344 LEU A C 1
ATOM 2756 O O . LEU A 1 344 ? -17.627 4.693 18.798 1.00 86.62 344 LEU A O 1
ATOM 2760 N N . ARG A 1 345 ? -16.009 5.037 20.313 1.00 86.62 345 ARG A N 1
ATOM 2761 C CA . ARG A 1 345 ? -16.708 6.122 21.006 1.00 86.62 345 ARG A CA 1
ATOM 2762 C C . ARG A 1 345 ? -16.304 7.445 20.367 1.00 86.62 345 ARG A C 1
ATOM 2764 O O . ARG A 1 345 ? -15.112 7.727 20.265 1.00 86.62 345 ARG A O 1
ATOM 2771 N N . VAL A 1 346 ? -17.286 8.274 20.024 1.00 89.75 346 VAL A N 1
ATOM 2772 C CA . VAL A 1 346 ? -17.044 9.656 19.595 1.00 89.75 346 VAL A CA 1
ATOM 2773 C C . VAL A 1 346 ? -16.417 10.434 20.755 1.00 89.75 346 VAL A C 1
ATOM 2775 O O . VAL A 1 346 ? -16.979 10.482 21.851 1.00 89.75 346 VAL A O 1
ATOM 2778 N N . ARG A 1 347 ? -15.226 11.001 20.530 1.00 88.00 347 ARG A N 1
ATOM 2779 C CA . ARG A 1 347 ? -14.498 11.797 21.537 1.00 88.00 347 ARG A CA 1
ATOM 2780 C C . ARG A 1 347 ? -14.770 13.292 21.418 1.00 88.00 347 ARG A C 1
ATOM 2782 O O . ARG A 1 347 ? -14.811 13.972 22.434 1.00 88.00 347 ARG A O 1
ATOM 2789 N N . ARG A 1 348 ? -14.915 13.789 20.191 1.00 90.12 348 ARG A N 1
ATOM 2790 C CA . ARG A 1 348 ? -15.096 15.205 19.871 1.00 90.12 348 ARG A CA 1
ATOM 2791 C C . ARG A 1 348 ? -15.895 15.322 18.578 1.00 90.12 348 ARG A C 1
ATOM 2793 O O . ARG A 1 348 ? -15.672 14.544 17.655 1.00 90.12 348 ARG A O 1
ATOM 2800 N N . ILE A 1 349 ? -16.790 16.300 18.530 1.00 92.44 349 ILE A N 1
ATOM 2801 C CA . ILE A 1 349 ? -17.460 16.771 17.317 1.00 92.44 349 ILE A CA 1
ATOM 2802 C C . ILE A 1 349 ? -17.078 18.241 17.179 1.00 92.44 349 ILE A C 1
ATOM 2804 O O . ILE A 1 349 ? -16.948 18.950 18.178 1.00 92.44 349 ILE A O 1
ATOM 2808 N N . SER A 1 350 ? -16.786 18.699 15.969 1.00 88.06 350 SER A N 1
ATOM 2809 C CA . SER A 1 350 ? -16.399 20.090 15.736 1.00 88.06 350 SER A CA 1
ATOM 2810 C C . SER A 1 350 ? -16.977 20.572 14.422 1.00 88.06 350 SER A C 1
ATOM 2812 O O . SER A 1 350 ? -16.879 19.884 13.408 1.00 88.06 350 SER A O 1
ATOM 2814 N N . ARG A 1 351 ? -17.586 21.756 14.457 1.00 87.50 351 ARG A N 1
ATOM 2815 C CA . ARG A 1 351 ? -18.116 22.418 13.271 1.00 87.50 351 ARG A CA 1
ATOM 2816 C C . ARG A 1 351 ? -16.967 23.079 12.519 1.00 87.50 351 ARG A C 1
ATOM 2818 O O . ARG A 1 351 ? -16.175 23.806 13.112 1.00 87.50 351 ARG A O 1
ATOM 2825 N N . VAL A 1 352 ? -16.878 22.825 11.220 1.00 85.81 352 VAL A N 1
ATOM 2826 C CA . VAL A 1 352 ? -15.849 23.394 10.341 1.00 85.81 352 VAL A CA 1
ATOM 2827 C C . VAL A 1 352 ? -16.503 24.201 9.227 1.00 85.81 352 VAL A C 1
ATOM 2829 O O . VAL A 1 352 ? -17.647 23.940 8.848 1.00 85.81 352 VAL A O 1
ATOM 2832 N N . ARG A 1 353 ? -15.792 25.207 8.709 1.00 85.50 353 ARG A N 1
ATOM 2833 C CA . ARG A 1 353 ? -16.238 25.932 7.513 1.00 85.50 353 ARG A CA 1
ATOM 2834 C C . ARG A 1 353 ? -16.095 25.022 6.296 1.00 85.50 353 ARG A C 1
ATOM 2836 O O . ARG A 1 353 ? -15.148 24.242 6.218 1.00 85.50 353 ARG A O 1
ATOM 2843 N N . SER A 1 354 ? -17.035 25.129 5.359 1.00 82.12 354 SER A N 1
ATOM 2844 C CA . SER A 1 354 ? -16.931 24.412 4.089 1.00 82.12 354 SER A CA 1
ATOM 2845 C C . SER A 1 354 ? -15.687 24.880 3.336 1.00 82.12 354 SER A C 1
ATOM 2847 O O . SER A 1 354 ? -15.418 26.079 3.276 1.00 82.12 354 SER A O 1
ATOM 2849 N N . THR A 1 355 ? -14.931 23.935 2.786 1.00 80.94 355 THR A N 1
ATOM 2850 C CA . THR A 1 355 ? -13.714 24.223 2.023 1.00 80.94 355 THR A CA 1
ATOM 2851 C C . THR A 1 355 ? -14.035 24.704 0.612 1.00 80.94 355 THR A C 1
ATOM 2853 O O . THR A 1 355 ? -13.440 25.670 0.151 1.00 80.94 355 THR A O 1
ATOM 2856 N N . ASN A 1 356 ? -14.979 24.050 -0.069 1.00 82.19 356 ASN A N 1
ATOM 2857 C CA . ASN A 1 356 ? -15.307 24.305 -1.477 1.00 82.19 356 ASN A CA 1
ATOM 2858 C C . ASN A 1 356 ? -16.819 24.387 -1.767 1.00 82.19 356 ASN A C 1
ATOM 2860 O O . ASN A 1 356 ? -17.206 24.523 -2.922 1.00 82.19 356 ASN A O 1
ATOM 2864 N N . GLY A 1 357 ? -17.677 24.292 -0.747 1.00 77.69 357 GLY A N 1
ATOM 2865 C CA . GLY A 1 357 ? -19.135 24.325 -0.902 1.00 77.69 357 GLY A CA 1
ATOM 2866 C C . GLY A 1 357 ? -19.775 23.011 -1.364 1.00 77.69 357 GLY A C 1
ATOM 2867 O O . GLY A 1 357 ? -21.001 22.942 -1.405 1.00 77.69 357 GLY A O 1
ATOM 2868 N N . TYR A 1 358 ? -18.989 21.972 -1.661 1.00 78.00 358 TYR A N 1
ATOM 2869 C CA . TYR A 1 358 ? -19.484 20.679 -2.130 1.00 78.00 358 TYR A CA 1
ATOM 2870 C C . TYR A 1 358 ? -19.382 19.601 -1.048 1.00 78.00 358 TYR A C 1
ATOM 2872 O O . TYR A 1 358 ? -18.422 19.543 -0.279 1.00 78.00 358 TYR A O 1
ATOM 2880 N N . ALA A 1 359 ? -20.377 18.718 -1.020 1.00 79.38 359 ALA A N 1
ATOM 2881 C CA . ALA A 1 359 ? -20.363 17.471 -0.268 1.00 79.38 359 ALA A CA 1
ATOM 2882 C C . ALA A 1 359 ? -20.644 16.324 -1.241 1.00 79.38 359 ALA A C 1
ATOM 2884 O O . ALA A 1 359 ? -21.468 16.466 -2.145 1.00 79.38 359 ALA A O 1
ATOM 2885 N N . TYR A 1 360 ? -19.940 15.213 -1.059 1.00 80.50 360 TYR A N 1
ATOM 2886 C CA . TYR A 1 360 ? -20.054 14.030 -1.907 1.00 80.50 360 TYR A CA 1
ATOM 2887 C C . TYR A 1 360 ? -20.766 12.919 -1.147 1.00 80.50 360 TYR A C 1
ATOM 2889 O O . TYR A 1 360 ? -20.631 12.818 0.073 1.00 80.50 360 TYR A O 1
ATOM 2897 N N . ASP A 1 361 ? -21.480 12.077 -1.884 1.00 81.56 361 ASP A N 1
ATOM 2898 C CA . ASP A 1 361 ? -22.182 10.918 -1.350 1.00 81.56 361 ASP A CA 1
ATOM 2899 C C . ASP A 1 361 ? -22.143 9.765 -2.360 1.00 81.56 361 ASP A C 1
ATOM 2901 O O . ASP A 1 361 ? -21.952 9.988 -3.558 1.00 81.56 361 ASP A O 1
ATOM 2905 N N . VAL A 1 362 ? -22.295 8.534 -1.872 1.00 79.31 362 VAL A N 1
ATOM 2906 C CA . VAL A 1 362 ? -22.256 7.313 -2.682 1.00 79.31 362 VAL A CA 1
ATOM 2907 C C . VAL A 1 362 ? -23.327 6.342 -2.200 1.00 79.31 362 VAL A C 1
ATOM 2909 O O . VAL A 1 362 ? -23.272 5.847 -1.076 1.00 79.31 362 VAL A O 1
ATOM 2912 N N . THR A 1 363 ? -24.255 5.982 -3.085 1.00 80.25 363 THR A N 1
ATOM 2913 C CA . THR A 1 363 ? -25.215 4.902 -2.829 1.00 80.25 363 THR A CA 1
ATOM 2914 C C . THR A 1 363 ? -24.669 3.581 -3.356 1.00 80.25 363 THR A C 1
ATOM 2916 O O . THR A 1 363 ? -24.437 3.424 -4.554 1.00 80.25 363 THR A O 1
ATOM 2919 N N . VAL A 1 364 ? -24.511 2.601 -2.462 1.00 79.62 364 VAL A N 1
ATOM 2920 C CA . VAL A 1 364 ? -24.133 1.225 -2.817 1.00 79.62 364 VAL A CA 1
ATOM 2921 C C . VAL A 1 364 ? -25.399 0.366 -2.926 1.00 79.62 364 VAL A C 1
ATOM 2923 O O . VAL A 1 364 ? -26.051 0.123 -1.899 1.00 79.62 364 VAL A O 1
ATOM 2926 N N . PRO A 1 365 ? -25.769 -0.117 -4.132 1.00 76.19 365 PRO A N 1
ATOM 2927 C CA . PRO A 1 365 ? -26.965 -0.934 -4.321 1.00 76.19 365 PRO A CA 1
ATOM 2928 C C . PRO A 1 365 ? -26.983 -2.159 -3.396 1.00 76.19 365 PRO A C 1
ATOM 2930 O O . PRO A 1 365 ? -26.000 -2.886 -3.295 1.00 76.19 365 PRO A O 1
ATOM 2933 N N . GLY A 1 366 ? -28.103 -2.375 -2.703 1.00 79.56 366 GLY A N 1
ATOM 2934 C CA . GLY A 1 366 ? -28.310 -3.515 -1.799 1.00 79.56 366 GLY A CA 1
ATOM 2935 C C . GLY A 1 366 ? -27.776 -3.342 -0.371 1.00 79.56 366 GLY A C 1
ATOM 2936 O O . GLY A 1 366 ? -28.248 -4.037 0.524 1.00 79.56 366 GLY A O 1
ATOM 2937 N N . TYR A 1 367 ? -26.861 -2.397 -0.125 1.00 79.44 367 TYR A N 1
ATOM 2938 C CA . TYR A 1 367 ? -26.243 -2.208 1.196 1.00 79.44 367 TYR A CA 1
ATOM 2939 C C . TYR A 1 367 ? -26.552 -0.845 1.829 1.00 79.44 367 TYR A C 1
ATOM 2941 O O . TYR A 1 367 ? -26.698 -0.774 3.052 1.00 79.44 367 TYR A O 1
ATOM 2949 N N . LEU A 1 368 ? -26.664 0.227 1.029 1.00 81.88 368 LEU A N 1
ATOM 2950 C CA . LEU A 1 368 ? -26.880 1.612 1.502 1.00 81.88 368 LEU A CA 1
ATOM 2951 C C . LEU A 1 368 ? -25.829 2.083 2.529 1.00 81.88 368 LEU A C 1
ATOM 2953 O O . LEU A 1 368 ? -26.062 2.960 3.355 1.00 81.88 368 LEU A O 1
ATOM 2957 N N . ASN A 1 369 ? -24.667 1.437 2.550 1.00 85.50 369 ASN A N 1
ATOM 2958 C CA . ASN A 1 369 ? -23.542 1.805 3.390 1.00 85.50 369 ASN A CA 1
ATOM 2959 C C . ASN A 1 369 ? -22.241 1.533 2.643 1.00 85.50 369 ASN A C 1
ATOM 2961 O O . ASN A 1 369 ? -22.189 0.688 1.749 1.00 85.50 369 ASN A O 1
ATOM 2965 N N . PHE A 1 370 ? -21.208 2.280 3.006 1.00 86.00 370 PHE A N 1
ATOM 2966 C CA . PHE A 1 370 ? -19.881 2.185 2.421 1.00 86.00 370 PHE A CA 1
ATOM 2967 C C . PHE A 1 370 ? -18.824 2.520 3.470 1.00 86.00 370 PHE A C 1
ATOM 2969 O O . PHE A 1 370 ? -19.112 3.091 4.520 1.00 86.00 370 PHE A O 1
ATOM 2976 N N . VAL A 1 371 ? -17.580 2.141 3.200 1.00 87.44 371 VAL A N 1
ATOM 2977 C CA . VAL A 1 371 ? -16.447 2.477 4.063 1.00 87.44 371 VAL A CA 1
ATOM 2978 C C . VAL A 1 371 ? -15.785 3.733 3.518 1.00 87.44 371 VAL A C 1
ATOM 2980 O O . VAL A 1 371 ? -15.487 3.805 2.328 1.00 87.44 371 VAL A O 1
ATOM 2983 N N . GLY A 1 372 ? -15.553 4.720 4.378 1.00 87.06 372 GLY A N 1
ATOM 2984 C CA . GLY A 1 372 ? -14.922 5.966 3.974 1.00 87.06 372 GLY A CA 1
ATOM 2985 C C . GLY A 1 372 ? -14.274 6.725 5.122 1.00 87.06 372 GLY A C 1
ATOM 2986 O O . GLY A 1 372 ? -14.300 6.321 6.286 1.00 87.06 372 GLY A O 1
ATOM 2987 N N . GLY A 1 373 ? -13.665 7.852 4.766 1.00 86.69 373 GLY A N 1
ATOM 2988 C CA . GLY A 1 373 ? -12.940 8.698 5.705 1.00 86.69 373 GLY A CA 1
ATOM 2989 C C . GLY A 1 373 ? -11.639 8.077 6.216 1.00 86.69 373 GLY A C 1
ATOM 2990 O O . GLY A 1 373 ? -11.216 6.982 5.821 1.00 86.69 373 GLY A O 1
ATOM 2991 N N . ARG A 1 374 ? -10.991 8.825 7.112 1.00 87.19 374 ARG A N 1
ATOM 2992 C CA . ARG A 1 374 ? -9.726 8.433 7.729 1.00 87.19 374 ARG A CA 1
ATOM 2993 C C . ARG A 1 374 ? -9.952 7.291 8.721 1.00 87.19 374 ARG A C 1
ATOM 2995 O O . ARG A 1 374 ? -10.755 7.430 9.641 1.00 87.19 374 ARG A O 1
ATOM 3002 N N . GLY A 1 375 ? -9.241 6.180 8.537 1.00 82.38 375 GLY A N 1
ATOM 3003 C CA . GLY A 1 375 ? -9.366 4.992 9.388 1.00 82.38 375 GLY A CA 1
ATOM 3004 C C . GLY A 1 375 ? -10.609 4.133 9.140 1.00 82.38 375 GLY A C 1
ATOM 3005 O O . GLY A 1 375 ? -11.016 3.409 10.045 1.00 82.38 375 GLY A O 1
ATOM 3006 N N . ALA A 1 376 ? -11.181 4.193 7.929 1.00 86.75 376 ALA A N 1
ATOM 3007 C CA . ALA A 1 376 ? -12.209 3.267 7.439 1.00 86.75 376 ALA A CA 1
ATOM 3008 C C . ALA A 1 376 ? -13.477 3.208 8.312 1.00 86.75 376 ALA A C 1
ATOM 3010 O O . ALA A 1 376 ? -13.826 2.184 8.906 1.00 86.75 376 ALA A O 1
ATOM 3011 N N . VAL A 1 377 ? -14.199 4.325 8.369 1.00 89.19 377 VAL A N 1
ATOM 3012 C CA . VAL A 1 377 ? -15.470 4.428 9.091 1.00 89.19 377 VAL A CA 1
ATOM 3013 C C . VAL A 1 377 ? -16.605 3.906 8.210 1.00 89.19 377 VAL A C 1
ATOM 3015 O O . VAL A 1 377 ? -16.652 4.189 7.016 1.00 89.19 377 VAL A O 1
ATOM 3018 N N . CYS A 1 378 ? -17.536 3.148 8.794 1.00 88.88 378 CYS A N 1
ATOM 3019 C CA . CYS A 1 378 ? -18.766 2.753 8.107 1.00 88.88 378 CYS A CA 1
ATOM 3020 C C . CYS A 1 378 ? -19.715 3.954 8.025 1.00 88.88 378 CYS A C 1
ATOM 3022 O O . CYS A 1 378 ? -20.212 4.429 9.047 1.00 88.88 378 CYS A O 1
ATOM 3024 N N . LEU A 1 379 ? -19.945 4.432 6.808 1.00 87.88 379 LEU A N 1
ATOM 3025 C CA . LEU A 1 379 ? -20.827 5.536 6.457 1.00 87.88 379 LEU A CA 1
ATOM 3026 C C . LEU A 1 379 ? -22.104 4.984 5.816 1.00 87.88 379 LEU A C 1
ATOM 3028 O O . LEU A 1 379 ? -22.112 3.885 5.263 1.00 87.88 379 LEU A O 1
ATOM 3032 N N . ARG A 1 380 ? -23.192 5.743 5.904 1.00 81.00 380 ARG A N 1
ATOM 3033 C CA . ARG A 1 380 ? -24.473 5.462 5.245 1.00 81.00 380 ARG A CA 1
ATOM 3034 C C . ARG A 1 380 ? -24.757 6.602 4.275 1.00 81.00 380 ARG A C 1
ATOM 3036 O O . ARG A 1 380 ? -24.388 7.736 4.579 1.00 81.00 380 ARG A O 1
ATOM 3043 N N . ASP A 1 381 ? -25.381 6.290 3.145 1.00 75.06 381 ASP A N 1
ATOM 3044 C CA . ASP A 1 381 ? -25.781 7.314 2.186 1.00 75.06 381 ASP A CA 1
ATOM 3045 C C . ASP A 1 381 ? -26.822 8.267 2.788 1.00 75.06 381 ASP A C 1
ATOM 3047 O O . ASP A 1 381 ? -27.642 7.917 3.640 1.00 75.06 381 ASP A O 1
ATOM 3051 N N . THR A 1 382 ? -26.748 9.529 2.386 1.00 62.81 382 THR A N 1
ATOM 3052 C CA . THR A 1 382 ? -27.573 10.606 2.943 1.00 62.81 382 THR A CA 1
ATOM 3053 C C . THR A 1 382 ? -28.989 10.605 2.367 1.00 62.81 382 THR A C 1
ATOM 3055 O O . THR A 1 382 ? -29.878 11.247 2.932 1.00 62.81 382 THR A O 1
ATOM 3058 N N . ILE A 1 383 ? -29.219 9.911 1.244 1.00 56.97 383 ILE A N 1
ATOM 3059 C CA . ILE A 1 383 ? -30.457 10.001 0.465 1.00 56.97 383 ILE A CA 1
ATOM 3060 C C . ILE A 1 383 ? -30.981 8.603 0.087 1.00 56.97 383 ILE A C 1
ATOM 3062 O O . ILE A 1 383 ? -30.457 7.930 -0.793 1.00 56.97 383 ILE A O 1
ATOM 3066 N N . HIS A 1 384 ? -32.087 8.205 0.719 1.00 51.19 384 HIS A N 1
ATOM 3067 C CA . HIS A 1 384 ? -32.759 6.904 0.562 1.00 51.19 384 HIS A CA 1
ATOM 3068 C C . HIS A 1 384 ? -33.433 6.690 -0.809 1.00 51.19 384 HIS A C 1
ATOM 3070 O O . HIS A 1 384 ? -33.803 5.567 -1.148 1.00 51.19 384 HIS A O 1
ATOM 3076 N N . ASP A 1 385 ? -33.596 7.745 -1.612 1.00 52.66 385 ASP A N 1
ATOM 3077 C CA . ASP A 1 385 ? -34.288 7.697 -2.908 1.00 52.66 385 ASP A CA 1
ATOM 3078 C C . ASP A 1 385 ? -33.360 7.512 -4.124 1.00 52.66 385 ASP A C 1
ATOM 3080 O O . ASP A 1 385 ? -33.816 7.628 -5.262 1.00 52.66 385 ASP A O 1
ATOM 3084 N N . LYS A 1 386 ? -32.068 7.213 -3.908 1.00 48.44 386 LYS A N 1
ATOM 3085 C CA . LYS A 1 386 ? -31.067 7.031 -4.979 1.00 48.44 386 LYS A CA 1
ATOM 3086 C C . LYS A 1 386 ? -30.868 8.274 -5.871 1.00 48.44 386 LYS A C 1
ATOM 3088 O O . LYS A 1 386 ? -30.457 8.138 -7.020 1.00 48.44 386 LYS A O 1
ATOM 3093 N N . GLY A 1 387 ? -31.161 9.477 -5.369 1.00 47.22 387 GLY A N 1
ATOM 3094 C CA . GLY A 1 387 ? -30.999 10.735 -6.107 1.00 47.22 387 GLY A CA 1
ATOM 3095 C C . GLY A 1 387 ? -32.167 11.080 -7.038 1.00 47.22 387 GLY A C 1
ATOM 3096 O O . GLY A 1 387 ? -32.027 11.961 -7.884 1.00 47.22 387 GLY A O 1
ATOM 3097 N N . LEU A 1 388 ? -33.315 10.407 -6.899 1.00 48.09 388 LEU A N 1
ATOM 3098 C CA . LEU A 1 388 ? -34.482 10.581 -7.772 1.00 48.09 388 LEU A CA 1
ATOM 3099 C C . LEU A 1 388 ? -35.502 11.614 -7.263 1.00 48.09 388 LEU A C 1
ATOM 3101 O O . LEU A 1 388 ? -36.445 11.922 -7.993 1.00 48.09 388 LEU A O 1
ATOM 3105 N N . SER A 1 389 ? -35.357 12.181 -6.053 1.00 48.50 389 SER A N 1
ATOM 3106 C CA . SER A 1 389 ? -36.259 13.260 -5.613 1.00 48.50 389 SER A CA 1
ATOM 3107 C C . SER A 1 389 ? -35.747 14.656 -5.970 1.00 48.50 389 SER A C 1
ATOM 3109 O O . SER A 1 389 ? -34.729 15.141 -5.478 1.00 48.50 389 SER A O 1
ATOM 3111 N N . THR A 1 390 ? -36.532 15.350 -6.791 1.00 52.53 390 THR A N 1
ATOM 3112 C CA . THR A 1 390 ? -36.394 16.771 -7.120 1.00 52.53 390 THR A CA 1
ATOM 3113 C C . THR A 1 390 ? -36.303 17.615 -5.847 1.00 52.53 390 THR A C 1
ATOM 3115 O O . THR A 1 390 ? -37.290 17.718 -5.129 1.00 52.53 390 THR A O 1
ATOM 3118 N N . MET A 1 391 ? -35.172 18.253 -5.531 1.00 55.91 391 MET A N 1
ATOM 3119 C CA . MET A 1 391 ? -35.117 19.212 -4.417 1.00 55.91 391 MET A CA 1
ATOM 3120 C C . MET A 1 391 ? -35.761 20.539 -4.826 1.00 55.91 391 MET A C 1
ATOM 3122 O O . MET A 1 391 ? -35.247 21.238 -5.694 1.00 55.91 391 MET A O 1
ATOM 3126 N N . ILE A 1 392 ? -36.866 20.916 -4.178 1.00 65.31 392 ILE A N 1
ATOM 3127 C CA . ILE A 1 392 ? -37.388 22.281 -4.283 1.00 65.31 392 ILE A CA 1
ATOM 3128 C C . ILE A 1 392 ? -36.487 23.173 -3.420 1.00 65.31 392 ILE A C 1
ATOM 3130 O O . ILE A 1 392 ? -36.539 23.071 -2.190 1.00 65.31 392 ILE A O 1
ATOM 3134 N N . ASP A 1 393 ? -35.664 24.017 -4.062 1.00 64.62 393 ASP A N 1
ATOM 3135 C CA . ASP A 1 393 ? -34.745 24.964 -3.404 1.00 64.62 393 ASP A CA 1
ATOM 3136 C C . ASP A 1 393 ? -35.468 25.703 -2.268 1.00 64.62 393 ASP A C 1
ATOM 3138 O O . ASP A 1 393 ? -36.658 26.006 -2.372 1.00 64.62 393 ASP A O 1
ATOM 3142 N N . TRP A 1 394 ? -34.774 25.957 -1.158 1.00 69.06 394 TRP A N 1
ATOM 3143 C CA . TRP A 1 394 ? -35.295 26.720 -0.023 1.00 69.06 394 TRP A CA 1
ATOM 3144 C C . TRP A 1 394 ? -35.418 28.206 -0.349 1.00 69.06 394 TRP A C 1
ATOM 3146 O O . TRP A 1 394 ? -36.229 28.898 0.267 1.00 69.06 394 TRP A O 1
ATOM 3156 N N . ARG A 1 395 ? -34.628 28.692 -1.312 1.00 70.88 395 ARG A N 1
ATOM 3157 C CA . ARG A 1 395 ? -34.682 30.077 -1.768 1.00 70.88 395 ARG A CA 1
ATOM 3158 C C . ARG A 1 395 ? -36.012 30.303 -2.463 1.00 70.88 395 ARG A C 1
ATOM 3160 O O . ARG A 1 395 ? -36.429 29.518 -3.311 1.00 70.88 395 ARG A O 1
ATOM 3167 N N . ASP A 1 396 ? -36.706 31.370 -2.093 1.00 80.31 396 ASP A N 1
ATOM 3168 C CA . ASP A 1 396 ? -37.979 31.729 -2.714 1.00 80.31 396 ASP A CA 1
ATOM 3169 C C . ASP A 1 396 ? -37.746 32.428 -4.057 1.00 80.31 396 ASP A C 1
ATOM 3171 O O . ASP A 1 396 ? -38.204 33.549 -4.270 1.00 80.31 396 ASP A O 1
ATOM 3175 N N . ARG A 1 397 ? -37.019 31.751 -4.952 1.00 79.12 397 ARG A N 1
ATOM 3176 C CA . ARG A 1 397 ? -36.656 32.211 -6.291 1.00 79.12 397 ARG A CA 1
ATOM 3177 C C . ARG A 1 397 ? -37.042 31.183 -7.347 1.00 79.12 397 ARG A C 1
ATOM 3179 O O . ARG A 1 397 ? -37.135 29.994 -7.055 1.00 79.12 397 ARG A O 1
ATOM 3186 N N . ASP A 1 398 ? -37.309 31.652 -8.558 1.00 78.06 398 ASP A N 1
ATOM 3187 C CA . ASP A 1 398 ? -37.545 30.787 -9.713 1.00 78.06 398 ASP A CA 1
ATOM 3188 C C . ASP A 1 398 ? -36.233 30.331 -10.383 1.00 78.06 398 ASP A C 1
ATOM 3190 O O . ASP A 1 398 ? -35.135 30.727 -9.988 1.00 78.06 398 ASP A O 1
ATOM 3194 N N . SER A 1 399 ? -36.346 29.484 -11.412 1.00 68.94 399 SER A N 1
ATOM 3195 C CA . SER A 1 399 ? -35.210 28.938 -12.174 1.00 68.94 399 SER A CA 1
ATOM 3196 C C . SER A 1 399 ? -34.386 29.992 -12.920 1.00 68.94 399 SER A C 1
ATOM 3198 O O . SER A 1 399 ? -33.283 29.692 -13.364 1.00 68.94 399 SER A O 1
ATOM 3200 N N . TYR A 1 400 ? -34.904 31.215 -13.055 1.00 75.19 400 TYR A N 1
ATOM 3201 C CA . TYR A 1 400 ? -34.218 32.357 -13.659 1.00 75.19 400 TYR A CA 1
ATOM 3202 C C . TYR A 1 400 ? -33.652 33.316 -12.597 1.00 75.19 400 TYR A C 1
ATOM 3204 O O . TYR A 1 400 ? -33.127 34.375 -12.935 1.00 75.19 400 TYR A O 1
ATOM 3212 N N . GLY A 1 401 ? -33.750 32.958 -11.311 1.00 77.25 401 GLY A N 1
ATOM 3213 C CA . GLY A 1 401 ? -33.198 33.712 -10.190 1.00 77.25 401 GLY A CA 1
ATOM 3214 C C . GLY A 1 401 ? -34.060 34.880 -9.702 1.00 77.25 401 GLY A C 1
ATOM 3215 O O . GLY A 1 401 ? -33.584 35.646 -8.862 1.00 77.25 401 GLY A O 1
ATOM 3216 N N . LYS A 1 402 ? -35.305 35.030 -10.178 1.00 80.81 402 LYS A N 1
ATOM 3217 C CA . LYS A 1 402 ? -36.223 36.091 -9.728 1.00 80.81 402 LYS A CA 1
ATOM 3218 C C . LYS A 1 402 ? -36.970 35.678 -8.467 1.00 80.81 402 LYS A C 1
ATOM 3220 O O . LYS A 1 402 ? -37.358 34.521 -8.324 1.00 80.81 402 LYS A O 1
ATOM 3225 N N . ASP A 1 403 ? -37.214 36.632 -7.569 1.00 86.00 403 ASP A N 1
ATOM 3226 C CA . ASP A 1 403 ? -37.984 36.379 -6.349 1.00 86.00 403 ASP A CA 1
ATOM 3227 C C . ASP A 1 403 ? -39.434 35.984 -6.673 1.00 86.00 403 ASP A C 1
ATOM 3229 O O . ASP A 1 403 ? -40.113 36.573 -7.518 1.00 86.00 403 ASP A O 1
ATOM 3233 N N . LEU A 1 404 ? -39.926 34.963 -5.975 1.00 86.00 404 LEU A N 1
ATOM 3234 C CA . LEU A 1 404 ? -41.279 34.452 -6.141 1.00 86.00 404 LEU A CA 1
ATOM 3235 C C . LEU A 1 404 ? -42.300 35.422 -5.551 1.00 86.00 404 LEU A C 1
ATOM 3237 O O . LEU A 1 404 ? -42.149 35.918 -4.430 1.00 86.00 404 LEU A O 1
ATOM 3241 N N . THR A 1 405 ? -43.414 35.590 -6.263 1.00 86.19 405 THR A N 1
ATOM 3242 C CA . THR A 1 405 ? -44.565 36.347 -5.761 1.00 86.19 405 THR A CA 1
ATOM 3243 C C . THR A 1 405 ? -45.139 35.706 -4.485 1.00 86.19 405 THR A C 1
ATOM 3245 O O . THR A 1 405 ? -45.051 34.482 -4.319 1.00 86.19 405 THR A O 1
ATOM 3248 N N . PRO A 1 406 ? -45.797 36.476 -3.595 1.00 83.50 406 PRO A N 1
ATOM 3249 C CA . PRO A 1 406 ? -46.355 35.954 -2.339 1.00 83.50 406 PRO A CA 1
ATOM 3250 C C . PRO A 1 406 ? -47.271 34.730 -2.520 1.00 83.50 406 PRO A C 1
ATOM 3252 O O . PRO A 1 406 ? -47.195 33.764 -1.758 1.00 83.50 406 PRO A O 1
ATOM 3255 N N . LYS A 1 407 ? -48.082 34.717 -3.587 1.00 82.19 407 LYS A N 1
ATOM 3256 C CA . LYS A 1 407 ? -48.967 33.593 -3.934 1.00 82.19 407 LYS A CA 1
ATOM 3257 C C . LYS A 1 407 ? -48.181 32.327 -4.309 1.00 82.19 407 LYS A C 1
ATOM 3259 O O . LYS A 1 407 ? -48.500 31.242 -3.825 1.00 82.19 407 LYS A O 1
ATOM 3264 N N . ARG A 1 408 ? -47.126 32.459 -5.127 1.00 77.19 408 ARG A N 1
ATOM 3265 C CA . ARG A 1 408 ? -46.251 31.337 -5.521 1.00 77.19 408 ARG A CA 1
ATOM 3266 C C . ARG A 1 408 ? -45.416 30.825 -4.350 1.00 77.19 408 ARG A C 1
ATOM 3268 O O . ARG A 1 408 ? -45.258 29.617 -4.206 1.00 77.19 408 ARG A O 1
ATOM 3275 N N . ARG A 1 409 ? -44.960 31.717 -3.467 1.00 82.62 409 ARG A N 1
ATOM 3276 C CA . ARG A 1 409 ? -44.241 31.361 -2.237 1.00 82.62 409 ARG A CA 1
ATOM 3277 C C . ARG A 1 409 ? -45.075 30.463 -1.324 1.00 82.62 409 ARG A C 1
ATOM 3279 O O . ARG A 1 409 ? -44.589 29.432 -0.869 1.00 82.62 409 ARG A O 1
ATOM 3286 N N . ALA A 1 410 ? -46.352 30.792 -1.115 1.00 78.81 410 ALA A N 1
ATOM 3287 C CA . ALA A 1 410 ? -47.260 29.961 -0.322 1.00 78.81 410 ALA A CA 1
ATOM 3288 C C . ALA A 1 410 ? -47.487 28.569 -0.946 1.00 78.81 410 ALA A C 1
ATOM 3290 O O . ALA A 1 410 ? -47.549 27.566 -0.231 1.00 78.81 410 ALA A O 1
ATOM 3291 N N . GLN A 1 411 ? -47.575 28.488 -2.278 1.00 79.06 411 GLN A N 1
ATOM 3292 C CA . GLN A 1 411 ? -47.708 27.223 -3.005 1.00 79.06 411 GLN A CA 1
ATOM 3293 C C . GLN A 1 411 ? -46.442 26.363 -2.884 1.00 79.06 411 GLN A C 1
ATOM 3295 O O . GLN A 1 411 ? -46.526 25.193 -2.512 1.00 79.06 411 GLN A O 1
ATOM 3300 N N . ILE A 1 412 ? -45.268 26.953 -3.114 1.00 80.31 412 ILE A N 1
ATOM 3301 C CA . ILE A 1 412 ? -43.971 26.281 -2.983 1.00 80.31 412 ILE A CA 1
ATOM 3302 C C . ILE A 1 412 ? -43.712 25.845 -1.538 1.00 80.31 412 ILE A C 1
ATOM 3304 O O . ILE A 1 412 ? -43.260 24.727 -1.310 1.00 80.31 412 ILE A O 1
ATOM 3308 N N . TYR A 1 413 ? -44.090 26.649 -0.543 1.00 76.56 413 TYR A N 1
ATOM 3309 C CA . TYR A 1 413 ? -44.028 26.259 0.866 1.00 76.56 413 TYR A CA 1
ATOM 3310 C C . TYR A 1 413 ? -44.851 24.992 1.157 1.00 76.56 413 TYR A C 1
ATOM 3312 O O . TYR A 1 413 ? -44.364 24.075 1.825 1.00 76.56 413 TYR A O 1
ATOM 3320 N N . ARG A 1 414 ? -46.079 24.897 0.624 1.00 79.44 414 ARG A N 1
ATOM 3321 C CA . ARG A 1 414 ? -46.906 23.685 0.755 1.00 79.44 414 ARG A CA 1
ATOM 3322 C C . ARG A 1 414 ? -46.244 22.498 0.062 1.00 79.44 414 ARG A C 1
ATOM 3324 O O . ARG A 1 414 ? -46.143 21.446 0.684 1.00 79.44 414 ARG A O 1
ATOM 3331 N N . LEU A 1 415 ? -45.738 22.671 -1.158 1.00 76.31 415 LEU A N 1
ATOM 3332 C CA . LEU A 1 415 ? -45.034 21.614 -1.891 1.00 76.31 415 LEU A CA 1
ATOM 3333 C C . LEU A 1 415 ? -43.791 21.120 -1.134 1.00 76.31 415 LEU A C 1
ATOM 3335 O O . LEU A 1 415 ? -43.635 19.916 -0.966 1.00 76.31 415 LEU A O 1
ATOM 3339 N N . ARG A 1 416 ? -42.981 22.015 -0.550 1.00 78.50 416 ARG A N 1
ATOM 3340 C CA . ARG A 1 416 ? -41.849 21.651 0.326 1.00 78.50 416 ARG A CA 1
ATOM 3341 C C . ARG A 1 416 ? -42.304 20.861 1.561 1.00 78.50 416 ARG A C 1
ATOM 3343 O O . ARG A 1 416 ? -41.596 19.960 2.012 1.00 78.50 416 ARG A O 1
ATOM 3350 N N . LYS A 1 417 ? -43.464 21.198 2.138 1.00 70.50 417 LYS A N 1
ATOM 3351 C CA . LYS A 1 417 ? -44.045 20.490 3.295 1.00 70.50 417 LYS A CA 1
ATOM 3352 C C . LYS A 1 417 ? -44.546 19.096 2.908 1.00 70.50 417 LYS A C 1
ATOM 3354 O O . LYS A 1 417 ? -44.305 18.149 3.649 1.00 70.50 417 LYS A O 1
ATOM 3359 N N . TRP A 1 418 ? -45.200 18.966 1.754 1.00 66.62 418 TRP A N 1
ATOM 3360 C CA . TRP A 1 418 ? -45.628 17.683 1.190 1.00 66.62 418 TRP A CA 1
ATOM 3361 C C . TRP A 1 418 ? -44.431 16.804 0.822 1.00 66.62 418 TRP A C 1
ATOM 3363 O O . TRP A 1 418 ? -44.376 15.660 1.251 1.00 66.62 418 TRP A O 1
ATOM 3373 N N . GLN A 1 419 ? -43.417 17.355 0.157 1.00 67.88 419 GLN A N 1
ATOM 3374 C CA . GLN A 1 419 ? -42.186 16.641 -0.177 1.00 67.88 419 GLN A CA 1
ATOM 3375 C C . GLN A 1 419 ? -41.451 16.131 1.072 1.00 67.88 419 GLN A C 1
ATOM 3377 O O . GLN A 1 419 ? -41.027 14.979 1.104 1.00 67.88 419 GLN A O 1
ATOM 3382 N N . ARG A 1 420 ? -41.346 16.947 2.133 1.00 62.47 420 ARG A N 1
ATOM 3383 C CA . ARG A 1 420 ? -40.786 16.508 3.426 1.00 62.47 420 ARG A CA 1
ATOM 3384 C C . ARG A 1 420 ? -41.589 15.385 4.079 1.00 62.47 420 ARG A C 1
ATOM 3386 O O . ARG A 1 420 ? -40.996 14.543 4.735 1.00 62.47 420 ARG A O 1
ATOM 3393 N N . ARG A 1 421 ? -42.915 15.378 3.919 1.00 61.84 421 ARG A N 1
ATOM 3394 C CA . ARG A 1 421 ? -43.792 14.326 4.459 1.00 61.84 421 ARG A CA 1
ATOM 3395 C C . ARG A 1 421 ? -43.716 13.031 3.651 1.00 61.84 421 ARG A C 1
ATOM 3397 O O . ARG A 1 421 ? -43.782 11.968 4.245 1.00 61.84 421 ARG A O 1
ATOM 3404 N N . ILE A 1 422 ? -43.547 13.123 2.332 1.00 58.88 422 ILE A N 1
ATOM 3405 C CA . ILE A 1 422 ? -43.388 11.963 1.441 1.00 58.88 422 ILE A CA 1
ATOM 3406 C C . ILE A 1 422 ? -42.008 11.308 1.630 1.00 58.88 422 ILE A C 1
ATOM 3408 O O . ILE A 1 422 ? -41.913 10.089 1.619 1.00 58.88 422 ILE A O 1
ATOM 3412 N N . ARG A 1 423 ? -40.956 12.102 1.884 1.00 54.75 423 ARG A N 1
ATOM 3413 C CA . ARG A 1 423 ? -39.580 11.639 2.177 1.00 54.75 423 ARG A CA 1
ATOM 3414 C C . ARG A 1 423 ? -39.405 10.847 3.484 1.00 54.75 423 ARG A C 1
ATOM 3416 O O . ARG A 1 423 ? -38.292 10.444 3.788 1.00 54.75 423 ARG A O 1
ATOM 3423 N N . VAL A 1 424 ? -40.436 10.717 4.314 1.00 53.25 424 VAL A N 1
ATOM 3424 C CA . VAL A 1 424 ? -40.342 10.077 5.635 1.00 53.25 424 VAL A CA 1
ATOM 3425 C C . VAL A 1 424 ? -41.413 8.997 5.692 1.00 53.25 424 VAL A C 1
ATOM 3427 O O . VAL A 1 424 ? -42.485 9.200 6.262 1.00 53.25 424 VAL A O 1
ATOM 3430 N N . SER A 1 425 ? -41.154 7.876 5.020 1.00 51.38 425 SER A N 1
ATOM 3431 C CA . SER A 1 425 ? -42.144 6.807 4.848 1.00 51.38 425 SER A CA 1
ATOM 3432 C C . SER A 1 425 ? -41.904 5.633 5.799 1.00 51.38 425 SER A C 1
ATOM 3434 O O . SER A 1 425 ? -42.866 5.030 6.276 1.00 51.38 425 SER A O 1
ATOM 3436 N N . ASP A 1 426 ? -40.650 5.375 6.185 1.00 56.12 426 ASP A N 1
ATOM 3437 C CA . ASP A 1 426 ? -40.295 4.249 7.051 1.00 56.12 426 ASP A CA 1
ATOM 3438 C C . ASP A 1 426 ? -40.065 4.668 8.526 1.00 56.12 426 ASP A C 1
ATOM 3440 O O . ASP A 1 426 ? -39.699 5.799 8.862 1.00 56.12 426 ASP A O 1
ATOM 3444 N N . ALA A 1 427 ? -40.304 3.751 9.467 1.00 55.28 427 ALA A N 1
ATOM 3445 C CA . ALA A 1 427 ? -40.057 3.946 10.898 1.00 55.28 427 ALA A CA 1
ATOM 3446 C C . ALA A 1 427 ? -38.562 4.144 11.214 1.00 55.28 427 ALA A C 1
ATOM 3448 O O . ALA A 1 427 ? -38.212 4.898 12.126 1.00 55.28 427 ALA A O 1
ATOM 3449 N N . ILE A 1 428 ? -37.678 3.517 10.432 1.00 49.94 428 ILE A N 1
ATOM 3450 C CA . ILE A 1 428 ? -36.222 3.684 10.543 1.00 49.94 428 ILE A CA 1
ATOM 3451 C C . ILE A 1 428 ? -35.808 5.106 10.131 1.00 49.94 428 ILE A C 1
ATOM 3453 O O . ILE A 1 428 ? -34.992 5.734 10.808 1.00 49.94 428 ILE A O 1
ATOM 3457 N N . GLU A 1 429 ? -36.419 5.652 9.078 1.00 54.97 429 GLU A N 1
ATOM 3458 C CA . GLU A 1 429 ? -36.165 7.011 8.577 1.00 54.97 429 GLU A CA 1
ATOM 3459 C C . GLU A 1 429 ? -36.612 8.083 9.572 1.00 54.97 429 GLU A C 1
ATOM 3461 O O . GLU A 1 429 ? -35.901 9.066 9.786 1.00 54.97 429 GLU A O 1
ATOM 3466 N N . ARG A 1 430 ? -37.748 7.866 10.249 1.00 56.12 430 ARG A N 1
ATOM 3467 C CA . ARG A 1 430 ? -38.218 8.746 11.332 1.00 56.12 430 ARG A CA 1
ATOM 3468 C C . ARG A 1 430 ? -37.225 8.814 12.485 1.00 56.12 430 ARG A C 1
ATOM 3470 O O . ARG A 1 430 ? -36.916 9.907 12.956 1.00 56.12 430 ARG A O 1
ATOM 3477 N N . ASN A 1 431 ? -36.695 7.667 12.903 1.00 59.78 431 ASN A N 1
ATOM 3478 C CA . ASN A 1 431 ? -35.706 7.605 13.977 1.00 59.78 431 ASN A CA 1
ATOM 3479 C C . ASN A 1 431 ? -34.375 8.255 13.575 1.00 59.78 431 ASN A C 1
ATOM 3481 O O . ASN A 1 431 ? -33.760 8.935 14.394 1.00 59.78 431 ASN A O 1
ATOM 3485 N N . LEU A 1 432 ? -33.943 8.095 12.320 1.00 55.62 432 LEU A N 1
ATOM 3486 C CA . LEU A 1 432 ? -32.712 8.710 11.819 1.00 55.62 432 LEU A CA 1
ATOM 3487 C C . LEU A 1 432 ? -32.845 10.230 11.668 1.00 55.62 432 LEU A C 1
ATOM 3489 O O . LEU A 1 432 ? -31.963 10.959 12.112 1.00 55.62 432 LEU A O 1
ATOM 3493 N N . ALA A 1 433 ? -33.950 10.717 11.098 1.00 54.12 433 ALA A N 1
ATOM 3494 C CA . ALA A 1 433 ? -34.224 12.149 10.987 1.00 54.12 433 ALA A CA 1
ATOM 3495 C C . ALA A 1 433 ? -34.296 12.810 12.370 1.00 54.12 433 ALA A C 1
ATOM 3497 O O . ALA A 1 433 ? -33.733 13.885 12.575 1.00 54.12 433 ALA A O 1
ATOM 3498 N N . PHE A 1 434 ? -34.923 12.132 13.336 1.00 57.09 434 PHE A N 1
ATOM 3499 C CA . PHE A 1 434 ? -34.947 12.567 14.727 1.00 57.09 434 PHE A CA 1
ATOM 3500 C C . PHE A 1 434 ? -33.534 12.621 15.328 1.00 57.09 434 PHE A C 1
ATOM 3502 O O . PHE A 1 434 ? -33.135 13.657 15.857 1.00 57.09 434 PHE A O 1
ATOM 3509 N N . ALA A 1 435 ? -32.738 11.556 15.178 1.00 59.59 435 ALA A N 1
ATOM 3510 C CA . ALA A 1 435 ? -31.371 11.499 15.696 1.00 59.59 435 ALA A CA 1
ATOM 3511 C C . ALA A 1 435 ? -30.455 12.572 15.081 1.00 59.59 435 ALA A C 1
ATOM 3513 O O . ALA A 1 435 ? -29.710 13.226 15.807 1.00 59.59 435 ALA A O 1
ATOM 3514 N N . LEU A 1 436 ? -30.536 12.793 13.766 1.00 54.94 436 LEU A N 1
ATOM 3515 C CA . LEU A 1 436 ? -29.792 13.850 13.077 1.00 54.94 436 LEU A CA 1
ATOM 3516 C C . LEU A 1 436 ? -30.228 15.242 13.547 1.00 54.94 436 LEU A C 1
ATOM 3518 O O . LEU A 1 436 ? -29.370 16.087 13.780 1.00 54.94 436 LEU A O 1
ATOM 3522 N N . SER A 1 437 ? -31.529 15.467 13.753 1.00 54.03 437 SER A N 1
ATOM 3523 C CA . SER A 1 437 ? -32.034 16.742 14.277 1.00 54.03 437 SER A CA 1
ATOM 3524 C C . SER A 1 437 ? -31.574 17.022 15.711 1.00 54.03 437 SER A C 1
ATOM 3526 O O . SER A 1 437 ? -31.247 18.161 16.032 1.00 54.03 437 SER A O 1
ATOM 3528 N N . GLU A 1 438 ? -31.472 15.994 16.559 1.00 61.47 438 GLU A N 1
ATOM 3529 C CA . GLU A 1 438 ? -30.940 16.132 17.919 1.00 61.47 438 GLU A CA 1
ATOM 3530 C C . GLU A 1 438 ? -29.432 16.398 17.913 1.00 61.47 438 GLU A C 1
ATOM 3532 O O . GLU A 1 438 ? -28.955 17.226 18.687 1.00 61.47 438 GLU A O 1
ATOM 3537 N N . ILE A 1 439 ? -28.679 15.763 17.008 1.00 60.69 439 ILE A N 1
ATOM 3538 C CA . ILE A 1 439 ? -27.255 16.067 16.810 1.00 60.69 439 ILE A CA 1
ATOM 3539 C C . ILE A 1 439 ? -27.074 17.521 16.355 1.00 60.69 439 ILE A C 1
ATOM 3541 O O . ILE A 1 439 ? -26.215 18.216 16.894 1.00 60.69 439 ILE A O 1
ATOM 3545 N N . ASP A 1 440 ? -27.889 17.996 15.411 1.00 44.81 440 ASP A N 1
ATOM 3546 C CA . ASP A 1 440 ? -27.820 19.370 14.902 1.00 44.81 440 ASP A CA 1
ATOM 3547 C C . ASP A 1 440 ? -28.212 20.388 15.991 1.00 44.81 440 ASP A C 1
ATOM 3549 O O . ASP A 1 440 ? -27.547 21.408 16.179 1.00 44.81 440 ASP A O 1
ATOM 3553 N N . ARG A 1 441 ? -29.217 20.059 16.816 1.00 56.66 441 ARG A N 1
ATOM 3554 C CA . ARG A 1 441 ? -29.585 20.843 18.003 1.00 56.66 441 ARG A CA 1
ATOM 3555 C C . ARG A 1 441 ? -28.440 20.906 19.012 1.00 56.66 441 ARG A C 1
ATOM 3557 O O . ARG A 1 441 ? -28.087 21.992 19.463 1.00 56.66 441 ARG A O 1
ATOM 3564 N N . MET A 1 442 ? -27.823 19.774 19.345 1.00 60.72 442 MET A N 1
ATOM 3565 C CA . MET A 1 442 ? -26.655 19.727 20.233 1.00 60.72 442 MET A CA 1
ATOM 3566 C C . MET A 1 442 ? -25.477 20.536 19.678 1.00 60.72 442 MET A C 1
ATOM 3568 O O . MET A 1 442 ? -24.811 21.232 20.437 1.00 60.72 442 MET A O 1
ATOM 3572 N N . ALA A 1 443 ? -25.246 20.481 18.366 1.00 42.28 443 ALA A N 1
ATOM 3573 C CA . ALA A 1 443 ? -24.211 21.257 17.692 1.00 42.28 443 ALA A CA 1
ATOM 3574 C C . ALA A 1 443 ? -24.518 22.762 17.640 1.00 42.28 443 ALA A C 1
ATOM 3576 O O . ALA A 1 443 ? -23.590 23.554 17.539 1.00 42.28 443 ALA A O 1
ATOM 3577 N N . SER A 1 444 ? -25.791 23.165 17.706 1.00 46.00 444 SER A N 1
ATOM 3578 C CA . SER A 1 444 ? -26.196 24.577 17.759 1.00 46.00 444 SER A CA 1
ATOM 3579 C C . SER A 1 444 ? -26.030 25.227 19.140 1.00 46.00 444 SER A C 1
ATOM 3581 O O . SER A 1 444 ? -26.014 26.451 19.239 1.00 46.00 444 SER A O 1
ATOM 3583 N N . HIS A 1 445 ? -25.905 24.413 20.194 1.00 48.78 445 HIS A N 1
ATOM 3584 C CA . HIS A 1 445 ? -25.670 24.851 21.575 1.00 48.78 445 HIS A CA 1
ATOM 3585 C C . HIS A 1 445 ? -24.189 24.800 21.996 1.00 48.78 445 HIS A C 1
ATOM 3587 O O . HIS A 1 445 ? -23.875 25.080 23.153 1.00 48.78 445 HIS A O 1
ATOM 3593 N N . LEU A 1 446 ? -23.302 24.426 21.071 1.00 42.41 446 LEU A N 1
ATOM 3594 C CA . LEU A 1 446 ? -21.843 24.492 21.176 1.00 42.41 446 LEU A CA 1
ATOM 3595 C C . LEU A 1 446 ? -21.334 25.645 20.312 1.00 42.41 446 LEU A C 1
ATOM 3597 O O . LEU A 1 446 ? -20.339 26.274 20.731 1.00 42.41 446 LEU A O 1
#

Solvent-accessible surface area (backbone atoms only — not comparable to full-atom values): 25602 Å² total; per-residue (Å²): 58,92,70,66,78,83,68,73,85,49,68,67,47,47,53,42,66,65,53,54,69,76,48,95,78,60,42,33,35,33,59,56,60,72,69,61,45,62,68,40,51,86,76,46,61,59,71,58,45,53,54,28,55,77,67,32,33,39,49,42,76,64,53,72,69,54,80,87,77,82,73,78,85,33,23,38,24,39,70,95,54,86,57,46,32,54,40,61,37,63,52,34,42,56,48,14,26,44,50,11,36,38,57,46,36,35,36,54,55,100,59,12,34,37,32,56,38,49,64,89,37,53,68,60,54,51,51,45,44,49,31,37,34,74,61,36,67,38,84,60,48,78,45,83,51,97,78,27,31,36,40,36,31,82,23,58,40,55,31,44,43,49,21,63,66,42,43,22,31,50,46,73,70,53,26,31,68,32,68,73,36,81,59,26,75,53,7,37,53,29,17,52,42,30,23,39,68,62,53,31,49,76,47,72,44,74,56,92,45,96,95,52,73,54,54,35,40,40,35,37,72,33,71,17,60,64,28,33,32,44,50,36,49,53,33,27,60,73,49,31,80,56,43,82,44,77,46,81,43,72,57,47,70,48,96,85,69,52,74,45,71,61,45,62,40,20,16,37,39,36,59,53,50,74,52,43,31,73,64,69,80,50,76,95,75,76,83,88,83,78,86,64,55,72,66,38,32,39,76,42,61,74,91,55,36,81,82,69,81,42,92,81,56,64,60,38,41,33,70,60,39,36,55,50,13,62,77,70,69,35,63,65,48,33,51,59,40,73,44,79,69,62,66,78,78,88,87,79,86,82,90,74,80,76,89,80,82,78,82,86,84,66,80,38,89,97,66,50,44,48,74,41,75,86,69,61,39,85,44,63,45,93,58,96,64,80,80,69,72,84,79,78,69,88,62,66,48,49,99,85,70,47,77,50,53,73,72,54,43,56,51,51,52,50,50,52,53,51,52,58,55,65,74,51,80,47,76,67,50,50,54,48,55,50,52,52,50,52,50,52,52,56,59,71,78,106

Radius of gyration: 28.79 Å; Cα contacts (8 Å, |Δi|>4): 668; chains: 1; bounding box: 79×53×83 Å

Secondary structure (DSSP, 8-state):
-------TT--SEEEHHHHHHTSSS-EEEE---HHHHHHHTTTS-HHHHHHHHHTTEEEHHHHHT-TT---SS-EEEETT-S--EESEEE-SHHHHHHHHHHHHHEEE-SSSEEEEE-TT-HHHHHHHHHHHHHHH----EEEEETTEEEEEE--HHHHHIIIIIS---SSGGG----GGGGG-HHHHHHHHHHHHHHH-EEEEE--SSTTPPPEEEEEEEES-HHHHHHHHHHHHHTT--PEEEEEEEPPEE-TTSPEEPPEEEEEEEE--HHHHHHTTS--SPPPPPSS--GGGEEEPPGGGGGGGT-TT--EEEHHHHHHHHHHHT-HHHHHHHHS----PPP--------SSS-------TTT-EEEETTTTEEEE-S-TTTT-S----SSSB-TTSPBPPHHHHHHHHHHHHHHHHHT--SHHHHHHHHHHHHHHHHHHT-

Nearest PDB structures (foldseek):
  7qss-assembly1_A  TM=6.789E-01  e=7.051E-13  Thermococcus litoralis
  7qsu-assembly1_A  TM=7.212E-01  e=2.176E-12  Thermococcus litoralis
  7qst-assembly1_A  TM=6.069E-01  e=9.242E-07  Pyrococcus horikoshii
  2qoj-assembly1_Z  TM=4.322E-01  e=2.049E-05  Aspergillus nidulans FGSC A4
  6uw0-assembly1_A  TM=5.230E-01  e=1.316E-04  synthetic construct

Mean predicted aligned error: 11.72 Å

Foldseek 3Di:
DQADPQPPQQDQKDQVLVLVVVDDAWKKKAPADLVVLVVCVVPDDVVVSVVCSVRRIDTSVVVVVDPPDDDPPIFMAGPPWDATWDRMFGLALLLLQLLLQCLQAWAADPQGIKGKAFPVVVVLLVSNQVSCCPGTVFHWDWDDDPGIIMTDGRGPRRQCCNCPSQVQHHDQQRGAHRPSQLNDLRSLLSSLLNNCSRFKDWDWAPDPDPPDFIFIKIKGKGLHLNRQQRNLVSCVNNVAHKDKDKDWADWDADPVRDIDHIGMMIIIIGGDPVSCVSSVNDPDTDDDDDDDDLQQKDQDDQVVCVLPVDPPDGIDGLVSLCVVCVVVVPVPSPCVSPDRDGDDDDPDDDDDDDPPPDDDFDQDPPPQWAFDDRSTDIGGGPAPVRPPDDDPDPQCADPVGHHHDPVVSVVSVVVNVVSVVVRQDDPVSVVVVVVVVVVVVVVVVD

Sequence (446 aa):
PRVLPELGSFPRELNLAHEFARVQGRFFVDGIPAEVYEELRGRFDERKVKAWSKESKLPLEVFLELKGFVGNGVRIRAHGCRKGLPLRIPVDERLGALMGYYVSEGCVTSHGVSFTFGPEEEEYAEETIRYLREVLGLEASLYRYPSSLVVSVDSKTLALLLSEILGAGREARKKRVPPVIFSSPRARRAFLRSYVRGDGCVYIHPEEKPHWRPLVHLYTVSCNGELSNDLLYLYLFEGIFASYTEEEVPSHRLSTGQVLPASRLTGTRVTNPDMVHQLGFVEGFRPRAGKGTLTDLLPAPLKYRREWGSRRRLRIGRELALRIAEKYGDQELAKLARGQLAFLRVRRISRVRSTNGYAYDVTVPGYLNFVGGRGAVCLRDTIHDKGLSTMIDWRDRDSYGKDLTPKRRAQIYRLRKWQRRIRVSDAIERNLAFALSEIDRMASHL